Protein AF-A0A367F3P8-F1 (afdb_monomer)

InterPro domains:
  IPR001077 O-methyltransferase, C-terminal domain [PF00891] (244-444)
  IPR012967 Caffeic acid 3-O-methyltransferase-like, dimerisation domain [PF08100] (143-214)
  IPR016461 O-methyltransferase-like [PS51683] (141-463)
  IPR029063 S-adenosyl-L-methionine-dependent methyltransferase superfamily [G3DSA:3.40.50.150] (279-445)
  IPR029063 S-adenosyl-L-methionine-dependent methyltransferase superfamily [SSF53335] (226-461)
  IPR032710 NTF2-like domain superfamily [SSF54427] (1-128)
  IPR036388 Winged helix-like DNA-binding domain superfamily [G3DSA:1.10.10.10] (131-229)
  IPR036390 Winged helix DNA-binding domain superfamily [SSF46785] (138-220)
  IPR037401 SnoaL-like domain [PF12680] (8-115)

Secondary structure (DSSP, 8-state):
---HHHHHHHHHHHHHTT-HHHHHTTEEEEEEEEE-GGGGGGT--EEEEHHHHHHHHHHHHHHHEEEEEEEEEEEEEETTEEEEEEEEEEEETTT--EEEEEEEEEEEEETTEEEEEEEEE-HHHHHHHHH-PPPHHHHHHHHHHHHHHHHHHHHHHHTTHHHHHTTSEEEHHHHHHHHT--HHHHHHHHHHHHHTTSEEEEETTEEEE-HHHHTTSTT-TT--HHHHHHHHHHHHHHTTHHHHHHHSS-HHHHHHSS-HHHHHHH-HHHHHHHHHHHHHHHHHHHHHHHHHS--TT-SEEEEET-TTSHHHHHHHHH-TT-EEEEEE-HHHHHHHHHHHHHTT-TTTEEEEE--TTT---S--SEEEEES-GGGS-HHHHHHHHHHHHHHPPTT-EEEEEE-BPPSSS---HHHHHHHHHHHHTS---B-HHHHHHHHHHTTEEEEEEEE-GGG-EEEEEEE----

Organism: NCBI:txid509200

Nearest PDB structures (foldseek):
  6c5b-assembly1_B  TM=9.751E-01  e=1.112E-38  Lysobacter antibioticus
  3gwz-assembly1_A  TM=9.083E-01  e=4.950E-33  Streptomyces lavendulae
  7pga-assembly2_C  TM=8.930E-01  e=2.533E-29  Streptomyces peucetius
  7pga-assembly1_B  TM=8.756E-01  e=2.832E-29  Streptomyces peucetius
  7oy1-assembly1_A  TM=8.553E-01  e=1.533E-29  Streptomyces peucetius

Foldseek 3Di:
DDDLVRLVVQLLVCVQVVNLVSNCVQADQFAWEAEDCLCVVLVQHGIATGDVRVVVNVVSVVQQWVDWHWDWDDWDDDDQKIKTWTWIFTAGPVQRATDIWIWIWIFGDDPSHTRYIYIDIDVVVVCCRRVPDDDPVVVVVVVVCVLVLLVLLLVCLVLLVLQVQDQHKDALVVSCVSSVHDSVVSLVSQVSCCVVQQWPPPDVRIIHGDPNVNLSHPPDPLHQSLVSNVVNVLSQLVVQLVVCVVPVAASACVRPVDAPVVVCVVVVVNVVSVLVNVVSVCVQFLVQVLVFDDPQPWAEEEEAQCQLVNNVLSNCVVHVNHAYEDEEAPSRLVNNVVVCVVSVNVVRYHYYHDDLLVAGAAATQEYEYEPPLQLDDLVSSLSSLLRVVVRYDVNHKYKYKAQADDDDDDDAVQVVVQSSSSHRRSGGHHHPVSVQVSQVSSQKGFPDWIQGPRRIIITMIDGNPDD

pLDDT: mean 94.15, std 5.31, range [43.44, 98.69]

Radius of gyration: 27.89 Å; Cα contacts (8 Å, |Δi|>4): 886; chains: 1; bounding box: 60×50×76 Å

Solvent-accessible surface area (backbone atoms only — not comparable to full-atom values): 24007 Å² total; per-residue (Å²): 129,81,52,74,62,55,52,52,54,49,29,54,53,22,53,74,70,66,35,59,69,68,28,48,72,44,39,38,72,76,18,39,41,33,32,55,60,80,36,42,96,75,62,58,27,44,76,30,65,17,62,69,44,47,52,53,41,57,55,46,48,56,69,47,24,72,37,81,44,82,44,80,75,46,78,49,74,60,92,53,33,39,38,34,38,31,36,31,43,37,20,12,48,79,43,67,29,67,49,77,45,60,34,41,36,43,35,34,46,56,96,88,20,34,43,36,40,37,49,46,61,64,47,68,62,51,45,43,23,39,67,29,81,67,55,70,69,57,49,51,50,51,57,58,51,43,59,56,56,52,50,51,54,15,48,37,30,67,62,41,47,33,56,75,32,47,99,43,75,38,46,39,63,60,54,15,62,78,58,76,48,58,42,71,62,48,45,52,53,52,52,52,39,29,74,73,49,36,26,41,66,90,44,97,66,26,36,27,56,29,82,69,25,46,29,33,14,84,86,34,96,73,26,45,24,40,43,31,37,51,47,51,57,48,53,59,27,58,74,41,33,67,51,17,76,75,71,69,43,36,12,25,35,76,70,72,73,37,51,58,71,64,42,28,72,75,35,57,72,59,32,52,36,49,54,49,19,53,49,40,57,44,64,75,33,39,66,40,45,59,71,62,45,90,58,78,85,47,49,30,38,32,28,49,62,32,53,50,28,69,56,60,52,55,48,43,69,76,26,77,83,31,31,38,34,34,29,22,46,59,80,45,25,53,55,18,46,55,44,37,51,75,71,68,34,61,91,42,40,50,67,44,56,52,48,54,82,80,50,55,84,66,63,22,39,28,38,37,33,55,75,47,62,36,54,32,44,69,72,58,31,27,47,38,48,28,36,51,55,72,23,41,28,93,89,20,36,38,36,38,38,40,34,56,46,72,80,81,85,71,91,53,67,28,64,60,47,24,56,46,22,30,29,48,60,39,11,36,54,40,35,66,69,54,50,39,50,42,33,46,76,26,52,25,36,70,74,50,77,42,79,36,44,94,57,29,28,38,39,34,26,32,68,50,81,76,130

Mean predicted aligned error: 8.3 Å

Sequence (467 aa):
MPSNTEIIQASYAAFRRRDHRAALEAFAPGIEWTHPEGMSDHGLGGTKKGHAEILAFMARARTVFSELRPEPAEFVEQGDRVVVFGVHHMRGARSGASGMVPFVHSWRLAAGLATHFEDIHDTALVRRIVEGDKPPVARLLETHEGHIRARVVQLIAELGLGDLIGDGTRDVAGLAADTTTDPRALLRLMRTAAGFGLLTEPEPGRFALTELGAHLRSGHPLSVRSVMIMGGLFGRVFSDAEHSLRTGEPAFPKTLGLPLFAYLRRNPELGAVFTTSMAEFSRLETGGIVAAYDFGSARRIVDIGGGDGTLLSAVLDAVPEATGVVFDQPEVATAARERIAAAGLGGRCAVEGGDFFAAVPSGGDLYVLKWIIHDWPDEQAVAILRNCRDAMAPGGRLLLVERVIPEGDAPHPGKVTDFTMLVVLGGRERTEAEYSALLAAAGLRLERVVDGPAGSSLLEAVPDRRP

Structure (mmCIF, N/CA/C/O backbone):
data_AF-A0A367F3P8-F1
#
_entry.id   AF-A0A367F3P8-F1
#
loop_
_atom_site.group_PDB
_atom_site.id
_atom_site.type_symbol
_atom_site.label_atom_id
_atom_site.label_alt_id
_atom_site.label_comp_id
_atom_site.label_asym_id
_atom_site.label_entity_id
_atom_site.label_seq_id
_atom_site.pdbx_PDB_ins_code
_atom_site.Cartn_x
_atom_site.Cartn_y
_atom_site.Cartn_z
_atom_site.occupancy
_atom_site.B_iso_or_equiv
_atom_site.auth_seq_id
_atom_site.auth_comp_id
_atom_site.auth_asym_id
_atom_site.auth_atom_id
_atom_site.pdbx_PDB_model_num
ATOM 1 N N . MET A 1 1 ? -21.353 -18.412 -48.144 1.00 67.81 1 MET A N 1
ATOM 2 C CA . MET A 1 1 ? -20.015 -17.971 -47.697 1.00 67.81 1 MET A CA 1
ATOM 3 C C . MET A 1 1 ? -19.753 -18.667 -46.375 1.00 67.81 1 MET A C 1
ATOM 5 O O . MET A 1 1 ? -20.739 -18.860 -45.669 1.00 67.81 1 MET A O 1
ATOM 9 N N . PRO A 1 2 ? -18.518 -19.104 -46.087 1.00 81.12 2 PRO A N 1
ATOM 10 C CA . PRO A 1 2 ? -18.209 -19.698 -44.790 1.00 81.12 2 PRO A CA 1
ATOM 11 C C . PRO A 1 2 ? -18.546 -18.713 -43.663 1.00 81.12 2 PRO A C 1
ATOM 13 O O . PRO A 1 2 ? -18.466 -17.498 -43.872 1.00 81.12 2 PRO A O 1
ATOM 16 N N . SER A 1 3 ? -18.956 -19.223 -42.504 1.00 91.06 3 SER A N 1
ATOM 17 C CA . SER A 1 3 ? -19.160 -18.389 -41.315 1.00 91.06 3 SER A CA 1
ATOM 18 C C . SER A 1 3 ? -17.833 -17.800 -40.832 1.00 91.06 3 SER A C 1
ATOM 20 O O . SER A 1 3 ? -16.753 -18.295 -41.175 1.00 91.06 3 SER A O 1
ATOM 22 N N . ASN A 1 4 ? -17.890 -16.755 -40.004 1.00 93.56 4 ASN A N 1
ATOM 23 C CA . ASN A 1 4 ? -16.671 -16.191 -39.430 1.00 93.56 4 ASN A CA 1
ATOM 24 C C . ASN A 1 4 ? -15.937 -17.243 -38.582 1.00 93.56 4 ASN A C 1
ATOM 26 O O . ASN A 1 4 ? -14.715 -17.365 -38.669 1.00 93.56 4 ASN A O 1
ATOM 30 N N . THR A 1 5 ? -16.677 -18.064 -37.830 1.00 94.88 5 THR A N 1
ATOM 31 C CA . THR A 1 5 ? -16.115 -19.195 -37.079 1.00 94.88 5 THR A CA 1
ATOM 32 C C . THR A 1 5 ? -15.392 -20.192 -37.985 1.00 94.88 5 THR A C 1
ATOM 34 O O . THR A 1 5 ? -14.270 -20.580 -37.666 1.00 94.88 5 THR A O 1
ATOM 37 N N . GLU A 1 6 ? -15.973 -20.582 -39.125 1.00 94.19 6 GLU A N 1
ATOM 38 C CA . GLU A 1 6 ? -15.341 -21.518 -40.072 1.00 94.19 6 GLU A CA 1
ATOM 39 C C . GLU A 1 6 ? -14.031 -20.954 -40.648 1.00 94.19 6 GLU A C 1
ATOM 41 O O . GLU A 1 6 ? -13.036 -21.678 -40.747 1.00 94.19 6 GLU A O 1
ATOM 46 N N . ILE A 1 7 ? -13.998 -19.653 -40.968 1.00 93.50 7 ILE A N 1
ATOM 47 C CA . ILE A 1 7 ? -12.791 -18.954 -41.442 1.00 93.50 7 ILE A CA 1
ATOM 48 C C . ILE A 1 7 ? -11.685 -19.017 -40.381 1.00 93.50 7 ILE A C 1
ATOM 50 O O . ILE A 1 7 ? -10.546 -19.397 -40.676 1.00 93.50 7 ILE A O 1
ATOM 54 N N . ILE A 1 8 ? -12.011 -18.684 -39.129 1.00 95.31 8 ILE A N 1
ATOM 55 C CA . ILE A 1 8 ? -11.029 -18.690 -38.041 1.00 95.31 8 ILE A CA 1
ATOM 56 C C . ILE A 1 8 ? -10.579 -20.122 -37.713 1.00 95.31 8 ILE A C 1
ATOM 58 O O . ILE A 1 8 ? -9.377 -20.364 -37.595 1.00 95.31 8 ILE A O 1
ATOM 62 N N . GLN A 1 9 ? -11.482 -21.105 -37.656 1.00 94.31 9 GLN A N 1
ATOM 63 C CA . GLN A 1 9 ? -11.130 -22.519 -37.458 1.00 94.31 9 GLN A CA 1
ATOM 64 C C . GLN A 1 9 ? -10.161 -23.034 -38.532 1.00 94.31 9 GLN A C 1
ATOM 66 O O . GLN A 1 9 ? -9.179 -23.715 -38.208 1.00 94.31 9 GLN A O 1
ATOM 71 N N . ALA A 1 10 ? -10.381 -22.669 -39.800 1.00 92.00 10 ALA A N 1
ATOM 72 C CA . ALA A 1 10 ? -9.471 -22.999 -40.892 1.00 92.00 10 ALA A CA 1
ATOM 73 C C . ALA A 1 10 ? -8.081 -22.365 -40.698 1.00 92.00 10 ALA A C 1
ATOM 75 O O . ALA A 1 10 ? -7.068 -23.040 -40.914 1.00 92.00 10 ALA A O 1
ATOM 76 N N . SER A 1 11 ? -8.019 -21.118 -40.215 1.00 91.56 11 SER A N 1
ATOM 77 C CA . SER A 1 11 ? -6.759 -20.437 -39.882 1.00 91.56 11 SER A CA 1
ATOM 78 C C . SER A 1 11 ? -5.987 -21.162 -38.767 1.00 91.56 11 SER A C 1
ATOM 80 O O . SER A 1 11 ? -4.807 -21.476 -38.939 1.00 91.56 11 SER A O 1
ATOM 82 N N . TYR A 1 12 ? -6.647 -21.563 -37.669 1.00 91.44 12 TYR A N 1
ATOM 83 C CA . TYR A 1 12 ? -6.013 -22.384 -36.620 1.00 91.44 12 TYR A CA 1
ATOM 84 C C . TYR A 1 12 ? -5.502 -23.728 -37.155 1.00 91.44 12 TYR A C 1
ATOM 86 O O . TYR A 1 12 ? -4.416 -24.181 -36.776 1.00 91.44 12 TYR A O 1
ATOM 94 N N . ALA A 1 13 ? -6.252 -24.373 -38.051 1.00 90.44 13 ALA A N 1
ATOM 95 C CA . ALA A 1 13 ? -5.823 -25.617 -38.681 1.00 90.44 13 ALA A CA 1
ATOM 96 C C . ALA A 1 13 ? -4.583 -25.410 -39.573 1.00 90.44 13 ALA A C 1
ATOM 98 O O . ALA A 1 13 ? -3.678 -26.249 -39.564 1.00 90.44 13 ALA A O 1
ATOM 99 N N . ALA A 1 14 ? -4.505 -24.292 -40.302 1.00 89.38 14 ALA A N 1
ATOM 100 C CA . ALA A 1 14 ? -3.337 -23.918 -41.098 1.00 89.38 14 ALA A CA 1
ATOM 101 C C . ALA A 1 14 ? -2.105 -23.642 -40.217 1.00 89.38 14 ALA A C 1
ATOM 103 O O . ALA A 1 14 ? -1.036 -24.207 -40.465 1.00 89.38 14 ALA A O 1
ATOM 104 N N . PHE A 1 15 ? -2.263 -22.889 -39.121 1.00 85.88 15 PHE A N 1
ATOM 105 C CA . PHE A 1 15 ? -1.192 -22.676 -38.142 1.00 85.88 15 PHE A CA 1
ATOM 106 C C . PHE A 1 15 ? -0.680 -23.986 -37.540 1.00 85.88 15 PHE A C 1
ATOM 108 O O . PHE A 1 15 ? 0.533 -24.181 -37.439 1.00 85.88 15 PHE A O 1
ATOM 115 N N . ARG A 1 16 ? -1.578 -24.923 -37.208 1.00 84.62 16 ARG A N 1
ATOM 116 C CA . ARG A 1 16 ? -1.206 -26.248 -36.684 1.00 84.62 16 ARG A CA 1
ATOM 117 C C . ARG A 1 16 ? -0.341 -27.041 -37.667 1.00 84.62 16 ARG A C 1
ATOM 119 O O . ARG A 1 16 ? 0.581 -27.732 -37.244 1.00 84.62 16 ARG A O 1
ATOM 126 N N . ARG A 1 17 ? -0.602 -26.915 -38.972 1.00 86.25 17 ARG A N 1
ATOM 127 C CA . ARG A 1 17 ? 0.204 -27.528 -40.044 1.00 86.25 17 ARG A CA 1
ATOM 128 C C . ARG A 1 17 ? 1.476 -26.742 -40.387 1.00 86.25 17 ARG A C 1
ATOM 130 O O . ARG A 1 17 ? 2.219 -27.171 -41.263 1.00 86.25 17 ARG A O 1
ATOM 137 N N . ARG A 1 18 ? 1.738 -25.614 -39.710 1.00 80.75 18 ARG A N 1
ATOM 138 C CA . ARG A 1 18 ? 2.807 -24.645 -40.030 1.00 80.75 18 ARG A CA 1
ATOM 139 C C . ARG A 1 18 ? 2.704 -24.070 -41.448 1.00 80.75 18 ARG A C 1
ATOM 141 O O . ARG A 1 18 ? 3.693 -23.599 -42.007 1.00 80.75 18 ARG A O 1
ATOM 148 N N . ASP A 1 19 ? 1.500 -24.070 -42.011 1.00 86.56 19 ASP A N 1
ATOM 149 C CA . ASP A 1 19 ? 1.206 -23.487 -43.315 1.00 86.56 19 ASP A CA 1
ATOM 150 C C . ASP A 1 19 ? 0.806 -22.018 -43.140 1.00 86.56 19 ASP A C 1
ATOM 152 O O . ASP A 1 19 ? -0.367 -21.643 -43.155 1.00 86.56 19 ASP A O 1
ATOM 156 N N . HIS A 1 20 ? 1.811 -21.174 -42.898 1.00 82.62 20 HIS A N 1
ATOM 157 C CA . HIS A 1 20 ? 1.591 -19.746 -42.676 1.00 82.62 20 HIS A CA 1
ATOM 158 C C . HIS A 1 20 ? 0.998 -19.052 -43.907 1.00 82.62 20 HIS A C 1
ATOM 160 O O . HIS A 1 20 ? 0.292 -18.065 -43.751 1.00 82.62 20 HIS A O 1
ATOM 166 N N . ARG A 1 21 ? 1.243 -19.567 -45.119 1.00 82.25 21 ARG A N 1
ATOM 167 C CA . ARG A 1 21 ? 0.682 -18.996 -46.347 1.00 82.25 21 ARG A CA 1
ATOM 168 C C . ARG A 1 21 ? -0.832 -19.186 -46.383 1.00 82.25 21 ARG A C 1
ATOM 170 O O . ARG A 1 21 ? -1.537 -18.199 -46.551 1.00 82.25 21 ARG A O 1
ATOM 177 N N . ALA A 1 22 ? -1.314 -20.405 -46.140 1.00 85.50 22 ALA A N 1
ATOM 178 C CA . ALA A 1 22 ? -2.749 -20.678 -46.072 1.00 85.50 22 ALA A CA 1
ATOM 179 C C . ALA A 1 22 ? -3.436 -19.936 -44.912 1.00 85.50 22 ALA A C 1
ATOM 181 O O . ALA A 1 22 ? -4.579 -19.513 -45.038 1.00 85.50 22 ALA A O 1
ATOM 182 N N . ALA A 1 23 ? -2.745 -19.735 -43.783 1.00 84.88 23 ALA A N 1
ATOM 183 C CA . ALA A 1 23 ? -3.296 -18.957 -42.672 1.00 84.88 23 ALA A CA 1
ATOM 184 C C . ALA A 1 23 ? -3.495 -17.472 -43.036 1.00 84.88 23 ALA A C 1
ATOM 186 O O . ALA A 1 23 ? -4.519 -16.893 -42.680 1.00 84.88 23 ALA A O 1
ATOM 187 N N . LEU A 1 24 ? -2.541 -16.872 -43.761 1.00 88.75 24 LEU A N 1
ATOM 188 C CA . LEU A 1 24 ? -2.586 -15.463 -44.174 1.00 88.75 24 LEU A CA 1
ATOM 189 C C . LEU A 1 24 ? -3.655 -15.171 -45.241 1.00 88.75 24 LEU A C 1
ATOM 191 O O . LEU A 1 24 ? -4.084 -14.026 -45.350 1.00 88.75 24 LEU A O 1
ATOM 195 N N . GLU A 1 25 ? -4.119 -16.171 -45.999 1.00 89.88 25 GLU A N 1
ATOM 196 C CA . GLU A 1 25 ? -5.220 -16.008 -46.969 1.00 89.88 25 GLU A CA 1
ATOM 197 C C . GLU A 1 25 ? -6.535 -15.584 -46.299 1.00 89.88 25 GLU A C 1
ATOM 199 O O . GLU A 1 25 ? -7.351 -14.903 -46.915 1.00 89.88 25 GLU A O 1
ATOM 204 N N . ALA A 1 26 ? -6.718 -15.929 -45.022 1.00 90.62 26 ALA A N 1
ATOM 205 C CA . ALA A 1 26 ? -7.866 -15.503 -44.231 1.00 90.62 26 ALA A CA 1
ATOM 206 C C . ALA A 1 26 ? -7.745 -14.056 -43.715 1.00 90.62 26 ALA A C 1
ATOM 208 O O . ALA A 1 26 ? -8.676 -13.567 -43.075 1.00 90.62 26 ALA A O 1
ATOM 209 N N . PHE A 1 27 ? -6.612 -13.372 -43.916 1.00 94.81 27 PHE A N 1
ATOM 210 C CA . PHE A 1 27 ? -6.324 -12.074 -43.299 1.00 94.81 27 PHE A CA 1
ATOM 211 C C . PHE A 1 27 ? -6.322 -10.949 -44.328 1.00 94.81 27 PHE A C 1
ATOM 213 O O . PHE A 1 27 ? -5.705 -11.044 -45.389 1.00 94.81 27 PHE A O 1
ATOM 220 N N . ALA A 1 28 ? -6.932 -9.823 -43.971 1.00 96.56 28 ALA A N 1
ATOM 221 C CA . ALA A 1 28 ? -6.851 -8.608 -44.763 1.00 96.56 28 ALA A CA 1
ATOM 222 C C . ALA A 1 28 ? -5.383 -8.141 -44.885 1.00 96.56 28 ALA A C 1
ATOM 224 O O . ALA A 1 28 ? -4.614 -8.300 -43.933 1.00 96.56 28 ALA A O 1
ATOM 225 N N . PRO A 1 29 ? -4.970 -7.519 -46.007 1.00 94.50 29 PRO A N 1
ATOM 226 C CA . PRO A 1 29 ? -3.591 -7.050 -46.183 1.00 94.50 29 PRO A CA 1
ATOM 227 C C . PRO A 1 29 ? -3.114 -6.088 -45.084 1.00 94.50 29 PRO A C 1
ATOM 229 O O . PRO A 1 29 ? -1.942 -6.103 -44.717 1.00 94.50 29 PRO A O 1
ATOM 232 N N . GLY A 1 30 ? -4.032 -5.273 -44.555 1.00 94.75 30 GLY A N 1
ATOM 233 C CA . GLY A 1 30 ? -3.792 -4.310 -43.478 1.00 94.75 30 GLY A CA 1
ATOM 234 C C . GLY A 1 30 ? -4.210 -4.795 -42.091 1.00 94.75 30 GLY A C 1
ATOM 235 O O . GLY A 1 30 ? -4.538 -3.957 -41.262 1.00 94.75 30 GLY A O 1
ATOM 236 N N . ILE A 1 31 ? -4.264 -6.112 -41.853 1.00 97.56 31 ILE A N 1
ATOM 237 C CA . ILE A 1 31 ? -4.629 -6.670 -40.544 1.00 97.56 31 ILE A CA 1
ATOM 238 C C . ILE A 1 31 ? -3.781 -6.062 -39.416 1.00 97.56 31 ILE A C 1
ATOM 240 O O . ILE A 1 31 ? -2.557 -5.962 -39.534 1.00 97.56 31 ILE A O 1
ATOM 244 N N . GLU A 1 32 ? -4.423 -5.697 -38.311 1.00 98.06 32 GLU A N 1
ATOM 245 C CA . GLU A 1 32 ? -3.737 -5.367 -37.062 1.00 98.06 32 GLU A CA 1
ATOM 246 C C . GLU A 1 32 ? -3.660 -6.613 -36.176 1.00 98.06 32 GLU A C 1
ATOM 248 O O . GLU A 1 32 ? -4.667 -7.273 -35.925 1.00 98.06 32 GLU A O 1
ATOM 253 N N . TRP A 1 33 ? -2.455 -6.963 -35.734 1.00 96.62 33 TRP A N 1
ATOM 254 C CA . TRP A 1 33 ? -2.182 -8.169 -34.960 1.00 96.62 33 TRP A CA 1
ATOM 255 C C . TRP A 1 33 ? -1.505 -7.800 -33.643 1.00 96.62 33 TRP A C 1
ATOM 257 O O . TRP A 1 33 ? -0.309 -7.503 -33.601 1.00 96.62 33 TRP A O 1
ATOM 267 N N . THR A 1 34 ? -2.261 -7.830 -32.556 1.00 97.50 34 THR A N 1
ATOM 268 C CA . THR A 1 34 ? -1.854 -7.324 -31.245 1.00 97.50 34 THR A CA 1
ATOM 269 C C . THR A 1 34 ? -1.555 -8.464 -30.280 1.00 97.50 34 THR A C 1
ATOM 271 O O . THR A 1 34 ? -2.284 -9.450 -30.217 1.00 97.50 34 THR A O 1
ATOM 274 N N . HIS A 1 35 ? -0.463 -8.318 -29.531 1.00 96.19 35 HIS A N 1
ATOM 275 C CA . HIS A 1 35 ? -0.130 -9.166 -28.385 1.00 96.19 35 HIS A CA 1
ATOM 276 C C . HIS A 1 35 ? 0.139 -8.296 -27.156 1.00 96.19 35 HIS A C 1
ATOM 278 O O . HIS A 1 35 ? 0.489 -7.121 -27.321 1.00 96.19 35 HIS A O 1
ATOM 284 N N . PRO A 1 36 ? 0.081 -8.868 -25.942 1.00 92.88 36 PRO A N 1
ATOM 285 C CA . PRO A 1 36 ? 0.336 -8.117 -24.723 1.00 92.88 36 PRO A CA 1
ATOM 286 C C . PRO A 1 36 ? 1.767 -7.552 -24.683 1.00 92.88 36 PRO A C 1
ATOM 288 O O . PRO A 1 36 ? 2.734 -8.235 -25.027 1.00 92.88 36 PRO A O 1
ATOM 291 N N . GLU A 1 37 ? 1.922 -6.317 -24.199 1.00 90.94 37 GLU A N 1
ATOM 292 C CA . GLU A 1 37 ? 3.220 -5.621 -24.087 1.00 90.94 37 GLU A CA 1
ATOM 293 C C . GLU A 1 37 ? 4.210 -6.300 -23.120 1.00 90.94 37 GLU A C 1
ATOM 295 O O . GLU A 1 37 ? 5.419 -6.093 -23.209 1.00 90.94 37 GLU A O 1
ATOM 300 N N . GLY A 1 38 ? 3.739 -7.174 -22.222 1.00 85.81 38 GLY A N 1
ATOM 301 C CA . GLY A 1 38 ? 4.571 -7.825 -21.197 1.00 85.81 38 GLY A CA 1
ATOM 302 C C . GLY A 1 38 ? 5.734 -8.678 -21.735 1.00 85.81 38 GLY A C 1
ATOM 303 O O . GLY A 1 38 ? 6.642 -9.034 -20.977 1.00 85.81 38 GLY A O 1
ATOM 304 N N . MET A 1 39 ? 5.742 -8.973 -23.041 1.00 90.38 39 MET A N 1
ATOM 305 C CA . MET A 1 39 ? 6.800 -9.712 -23.741 1.00 90.38 39 MET A CA 1
ATOM 306 C C . MET A 1 39 ? 7.601 -8.854 -24.745 1.00 90.38 39 MET A C 1
ATOM 308 O O . MET A 1 39 ? 8.291 -9.402 -25.614 1.00 90.38 39 MET A O 1
ATOM 312 N N . SER A 1 40 ? 7.541 -7.521 -24.655 1.00 88.25 40 SER A N 1
ATOM 313 C CA . SER A 1 40 ? 8.241 -6.604 -25.573 1.00 88.25 40 SER A CA 1
ATOM 314 C C . SER A 1 40 ? 9.770 -6.719 -25.513 1.00 88.25 40 SER A C 1
ATOM 316 O O . SER A 1 40 ? 10.405 -6.721 -26.567 1.00 88.25 40 SER A O 1
ATOM 318 N N . ASP A 1 41 ? 10.367 -7.008 -24.350 1.00 84.75 41 ASP A N 1
ATOM 319 C CA . ASP A 1 41 ? 11.816 -7.284 -24.219 1.00 84.75 41 ASP A CA 1
ATOM 320 C C . ASP A 1 41 ? 12.270 -8.521 -25.015 1.00 84.75 41 ASP A C 1
ATOM 322 O O . ASP A 1 41 ? 13.427 -8.658 -25.424 1.00 84.75 41 ASP A O 1
ATOM 326 N N . HIS A 1 42 ? 11.342 -9.447 -25.266 1.00 86.50 42 HIS A N 1
ATOM 327 C CA . HIS A 1 42 ? 11.573 -10.620 -26.101 1.00 86.50 42 HIS A CA 1
ATOM 328 C C . HIS A 1 42 ? 11.208 -10.378 -27.571 1.00 86.50 42 HIS A C 1
ATOM 330 O O . HIS A 1 42 ? 11.413 -11.269 -28.398 1.00 86.50 42 HIS A O 1
ATOM 336 N N . GLY A 1 43 ? 10.741 -9.179 -27.926 1.00 90.62 43 GLY A N 1
ATOM 337 C CA . GLY A 1 43 ? 10.267 -8.816 -29.261 1.00 90.62 43 GLY A CA 1
ATOM 338 C C . GLY A 1 43 ? 8.922 -9.448 -29.614 1.00 90.62 43 GLY A C 1
ATOM 339 O O . GLY A 1 43 ? 8.676 -9.721 -30.788 1.00 90.62 43 GLY A O 1
ATOM 340 N N . LEU A 1 44 ? 8.089 -9.759 -28.612 1.00 92.94 44 LEU A N 1
ATOM 341 C CA . LEU A 1 44 ? 6.803 -10.431 -28.816 1.00 92.94 44 LEU A CA 1
ATOM 342 C C . LEU A 1 44 ? 5.579 -9.568 -28.469 1.00 92.94 44 LEU A C 1
ATOM 344 O O . LEU A 1 44 ? 4.480 -9.911 -28.899 1.00 92.94 44 LEU A O 1
ATOM 348 N N . GLY A 1 45 ? 5.746 -8.441 -27.776 1.00 93.00 45 GLY A N 1
ATOM 349 C CA . GLY A 1 45 ? 4.647 -7.524 -27.458 1.00 93.00 45 GLY A CA 1
ATOM 350 C C . GLY A 1 45 ? 4.286 -6.550 -28.583 1.00 93.00 45 GLY A C 1
ATOM 351 O O . GLY A 1 45 ? 4.892 -6.569 -29.663 1.00 93.00 45 GLY A O 1
ATOM 352 N N . GLY A 1 46 ? 3.230 -5.770 -28.362 1.00 94.38 46 GLY A N 1
ATOM 353 C CA . GLY A 1 46 ? 2.760 -4.708 -29.253 1.00 94.38 46 GLY A CA 1
ATOM 354 C C . GLY A 1 46 ? 1.993 -5.168 -30.496 1.00 94.38 46 GLY A C 1
ATOM 355 O O . GLY A 1 46 ? 1.762 -6.365 -30.730 1.00 94.38 46 GLY A O 1
ATOM 356 N N . THR A 1 47 ? 1.603 -4.185 -31.309 1.00 96.81 47 THR A N 1
ATOM 357 C CA . THR A 1 47 ? 0.793 -4.359 -32.526 1.00 96.81 47 THR A CA 1
ATOM 358 C C . THR A 1 47 ? 1.661 -4.448 -33.775 1.00 96.81 47 THR A C 1
ATOM 360 O O . THR A 1 47 ? 2.507 -3.593 -34.018 1.00 96.81 47 THR A O 1
ATOM 363 N N . LYS A 1 48 ? 1.413 -5.480 -34.583 1.00 96.75 48 LYS A N 1
ATOM 364 C CA . LYS A 1 48 ? 2.042 -5.733 -35.882 1.00 96.75 48 LYS A CA 1
ATOM 365 C C . LYS A 1 48 ? 1.030 -5.385 -36.973 1.00 96.75 48 LYS A C 1
ATOM 367 O O . LYS A 1 48 ? -0.139 -5.752 -36.847 1.00 96.75 48 LYS A O 1
ATOM 372 N N . LYS A 1 49 ? 1.454 -4.699 -38.033 1.00 96.88 49 LYS A N 1
ATOM 373 C CA . LYS A 1 49 ? 0.586 -4.232 -39.121 1.00 96.88 49 LYS A CA 1
ATOM 374 C C . LYS A 1 49 ? 0.892 -4.950 -40.431 1.00 96.88 49 LYS A C 1
ATOM 376 O O . LYS A 1 49 ? 1.975 -4.843 -41.003 1.00 96.88 49 LYS A O 1
ATOM 381 N N . GLY A 1 50 ? -0.110 -5.668 -40.925 1.00 96.38 50 GLY A N 1
ATOM 382 C CA . GLY A 1 50 ? -0.049 -6.422 -42.168 1.00 96.38 50 GLY A CA 1
ATOM 383 C C . GLY A 1 50 ? 0.812 -7.685 -42.100 1.00 96.38 50 GLY A C 1
ATOM 384 O O . GLY A 1 50 ? 1.428 -8.036 -41.092 1.00 96.38 50 GLY A O 1
ATOM 385 N N . HIS A 1 51 ? 0.838 -8.416 -43.213 1.00 95.00 51 HIS A N 1
ATOM 386 C CA . HIS A 1 51 ? 1.394 -9.775 -43.257 1.00 95.00 51 HIS A CA 1
ATOM 387 C C . HIS A 1 51 ? 2.909 -9.833 -43.024 1.00 95.00 51 HIS A C 1
ATOM 389 O O . HIS A 1 51 ? 3.397 -10.791 -42.426 1.00 95.00 51 HIS A O 1
ATOM 395 N N . ALA A 1 52 ? 3.661 -8.823 -43.472 1.00 94.25 52 ALA A N 1
ATOM 396 C CA . ALA A 1 52 ? 5.120 -8.802 -43.348 1.00 94.25 52 ALA A CA 1
ATOM 397 C C . ALA A 1 52 ? 5.574 -8.764 -41.879 1.00 94.25 52 ALA A C 1
ATOM 399 O O . ALA A 1 52 ? 6.428 -9.555 -41.472 1.00 94.25 52 ALA A O 1
ATOM 400 N N . GLU A 1 53 ? 4.963 -7.898 -41.069 1.00 95.69 53 GLU A N 1
ATOM 401 C CA . GLU A 1 53 ? 5.281 -7.787 -39.644 1.00 95.69 53 GLU A CA 1
ATOM 402 C C . GLU A 1 53 ? 4.806 -9.014 -38.856 1.00 95.69 53 GLU A C 1
ATOM 404 O O . GLU A 1 53 ? 5.516 -9.483 -37.966 1.00 95.69 53 GLU A O 1
ATOM 409 N N . ILE A 1 54 ? 3.664 -9.607 -39.229 1.00 93.44 54 ILE A N 1
ATOM 410 C CA . ILE A 1 54 ? 3.199 -10.879 -38.651 1.00 93.44 54 ILE A CA 1
ATOM 411 C C . ILE A 1 54 ? 4.215 -11.995 -38.915 1.00 93.44 54 ILE A C 1
ATOM 413 O O . ILE A 1 54 ? 4.570 -12.743 -38.004 1.00 93.44 54 ILE A O 1
ATOM 417 N N . LEU A 1 55 ? 4.727 -12.115 -40.142 1.00 92.50 55 LEU A N 1
ATOM 418 C CA . LEU A 1 55 ? 5.732 -13.127 -40.477 1.00 92.50 55 LEU A CA 1
ATOM 419 C C . LEU A 1 55 ? 7.046 -12.908 -39.715 1.00 92.50 55 LEU A C 1
ATOM 421 O O . LEU A 1 55 ? 7.624 -13.881 -39.221 1.00 92.50 55 LEU A O 1
ATOM 425 N N . ALA A 1 56 ? 7.492 -11.656 -39.567 1.00 92.69 56 ALA A N 1
ATOM 426 C CA . ALA A 1 56 ? 8.663 -11.311 -38.759 1.00 92.69 56 ALA A CA 1
ATOM 427 C C . ALA A 1 56 ? 8.460 -11.680 -37.279 1.00 92.69 56 ALA A C 1
ATOM 429 O O . ALA A 1 56 ? 9.329 -12.311 -36.670 1.00 92.69 56 ALA A O 1
ATOM 430 N N . PHE A 1 57 ? 7.283 -11.382 -36.725 1.00 93.44 57 PHE A N 1
ATOM 431 C CA . PHE A 1 57 ? 6.896 -11.801 -35.381 1.00 93.44 57 PHE A CA 1
ATOM 432 C C . PHE A 1 57 ? 6.918 -13.331 -35.229 1.00 93.44 57 PHE A C 1
ATOM 434 O O . PHE A 1 57 ? 7.523 -13.851 -34.294 1.00 93.44 57 PHE A O 1
ATOM 441 N N . MET A 1 58 ? 6.341 -14.079 -36.174 1.00 90.38 58 MET A N 1
ATOM 442 C CA . MET A 1 58 ? 6.324 -15.549 -36.140 1.00 90.38 58 MET A CA 1
ATOM 443 C C . MET A 1 58 ? 7.731 -16.153 -36.252 1.00 90.38 58 MET A C 1
ATOM 445 O O . MET A 1 58 ? 8.000 -17.230 -35.712 1.00 90.38 58 MET A O 1
ATOM 449 N N . ALA A 1 59 ? 8.645 -15.496 -36.971 1.00 91.44 59 ALA A N 1
ATOM 450 C CA . ALA A 1 59 ? 10.053 -15.877 -37.000 1.00 91.44 59 ALA A CA 1
ATOM 451 C C . ALA A 1 59 ? 10.723 -15.615 -35.641 1.00 91.44 59 ALA A C 1
ATOM 453 O O . ALA A 1 59 ? 11.417 -16.492 -35.125 1.00 91.44 59 ALA A O 1
ATOM 454 N N . ARG A 1 60 ? 10.453 -14.463 -35.011 1.00 93.25 60 ARG A N 1
ATOM 455 C CA . ARG A 1 60 ? 10.961 -14.132 -33.674 1.00 93.25 60 ARG A CA 1
ATOM 456 C C . ARG A 1 60 ? 10.454 -15.097 -32.605 1.00 93.25 60 ARG A C 1
ATOM 458 O O . ARG A 1 60 ? 11.265 -15.604 -31.831 1.00 93.25 60 ARG A O 1
ATOM 465 N N . ALA A 1 61 ? 9.161 -15.417 -32.601 1.00 91.50 61 ALA A N 1
ATOM 466 C CA . ALA A 1 61 ? 8.552 -16.355 -31.658 1.00 91.50 61 ALA A CA 1
ATOM 467 C C . ALA A 1 61 ? 9.254 -17.721 -31.670 1.00 91.50 61 ALA A C 1
ATOM 469 O O . ALA A 1 61 ? 9.536 -18.278 -30.613 1.00 91.50 61 ALA A O 1
ATOM 470 N N . ARG A 1 62 ? 9.660 -18.215 -32.848 1.00 90.56 62 ARG A N 1
ATOM 471 C CA . ARG A 1 62 ? 10.420 -19.472 -32.992 1.00 90.56 62 ARG A CA 1
ATOM 472 C C . ARG A 1 62 ? 11.834 -19.439 -32.407 1.00 90.56 62 ARG A C 1
ATOM 474 O O . ARG A 1 62 ? 12.408 -20.492 -32.162 1.00 90.56 62 ARG A O 1
ATOM 481 N N . THR A 1 63 ? 12.410 -18.257 -32.187 1.00 93.12 63 THR A N 1
ATOM 482 C CA . THR A 1 63 ? 13.695 -18.127 -31.472 1.00 93.12 63 THR A CA 1
ATOM 483 C C . THR A 1 63 ? 13.519 -18.119 -29.954 1.00 93.12 63 THR A C 1
ATOM 485 O O . THR A 1 63 ? 14.451 -18.437 -29.221 1.00 93.12 63 THR A O 1
ATOM 488 N N . VAL A 1 64 ? 12.321 -17.762 -29.482 1.00 92.75 64 VAL A N 1
ATOM 489 C CA . VAL A 1 64 ? 11.983 -17.658 -28.057 1.00 92.75 64 VAL A CA 1
ATOM 490 C C . VAL A 1 64 ? 11.416 -18.980 -27.534 1.00 92.75 64 VAL A C 1
ATOM 492 O O . VAL A 1 64 ? 11.757 -19.402 -26.427 1.00 92.75 64 VAL A O 1
ATOM 495 N N . PHE A 1 65 ? 10.616 -19.672 -28.347 1.00 94.50 65 PHE A N 1
ATOM 496 C CA . PHE A 1 65 ? 9.972 -20.935 -28.008 1.00 94.50 65 PHE A CA 1
ATOM 497 C C . PHE A 1 65 ? 10.469 -22.078 -28.895 1.00 94.50 65 PHE A C 1
ATOM 499 O O . PHE A 1 65 ? 10.475 -21.970 -30.120 1.00 94.50 65 PHE A O 1
ATOM 506 N N . SER A 1 66 ? 10.835 -23.198 -28.268 1.00 93.25 66 SER A N 1
ATOM 507 C CA . SER A 1 66 ? 11.081 -24.465 -28.970 1.00 93.25 66 SER A CA 1
ATOM 508 C C . SER A 1 66 ? 9.776 -25.189 -29.314 1.00 93.25 66 SER A C 1
ATOM 510 O O . SER A 1 66 ? 9.716 -25.912 -30.308 1.00 93.25 66 SER A O 1
ATOM 512 N N . GLU A 1 67 ? 8.714 -24.932 -28.547 1.00 92.06 67 GLU A N 1
ATOM 513 C CA . GLU A 1 67 ? 7.345 -25.346 -28.842 1.00 92.06 67 GLU A CA 1
ATOM 514 C C . GLU A 1 67 ? 6.387 -24.189 -28.551 1.00 92.06 67 GLU A C 1
ATOM 516 O O . GLU A 1 67 ? 6.452 -23.578 -27.487 1.00 92.06 67 GLU A O 1
ATOM 521 N N . LEU A 1 68 ? 5.508 -23.881 -29.502 1.00 92.00 68 LEU A N 1
ATOM 522 C CA . LEU A 1 68 ? 4.402 -22.943 -29.335 1.00 92.00 68 LEU A CA 1
ATOM 523 C C . LEU A 1 68 ? 3.220 -23.475 -30.140 1.00 92.00 68 LEU A C 1
ATOM 525 O O . LEU A 1 68 ? 3.220 -23.414 -31.372 1.00 92.00 68 LEU A O 1
ATOM 529 N N . ARG A 1 69 ? 2.231 -24.035 -29.446 1.00 91.06 69 ARG A N 1
ATOM 530 C CA . ARG A 1 69 ? 1.060 -24.657 -30.063 1.00 91.06 69 ARG A CA 1
ATOM 531 C C . ARG A 1 69 ? -0.220 -24.134 -29.408 1.00 91.06 69 ARG A C 1
ATOM 533 O O . ARG A 1 69 ? -0.522 -24.536 -28.288 1.00 91.06 69 ARG A O 1
ATOM 540 N N . PRO A 1 70 ? -0.992 -23.266 -30.084 1.00 92.50 70 PRO A N 1
ATOM 541 C CA . PRO A 1 70 ? -2.327 -22.913 -29.622 1.00 92.50 70 PRO A CA 1
ATOM 542 C C . PRO A 1 70 ? -3.286 -24.097 -29.801 1.00 92.50 70 PRO A C 1
ATOM 544 O O . PRO A 1 70 ? -3.349 -24.715 -30.869 1.00 92.50 70 PRO A O 1
ATOM 547 N N . GLU A 1 71 ? -4.052 -24.395 -28.761 1.00 95.00 71 GLU A N 1
ATOM 548 C CA . GLU A 1 71 ? -5.124 -25.383 -28.758 1.00 95.00 71 GLU A CA 1
ATOM 549 C C . GLU A 1 71 ? -6.450 -24.686 -28.429 1.00 95.00 71 GLU A C 1
ATOM 551 O O . GLU A 1 71 ? -6.712 -24.398 -27.261 1.00 95.00 71 GLU A O 1
ATOM 556 N N . PRO A 1 72 ? -7.261 -24.346 -29.448 1.00 95.88 72 PRO A N 1
ATOM 557 C CA . PRO A 1 72 ? -8.561 -23.732 -29.219 1.00 95.88 72 PRO A CA 1
ATOM 558 C C . PRO A 1 72 ? -9.538 -24.762 -28.640 1.00 95.88 72 PRO A C 1
ATOM 560 O O . PRO A 1 72 ? -9.578 -25.903 -29.104 1.00 95.88 72 PRO A O 1
ATOM 563 N N . ALA A 1 73 ? 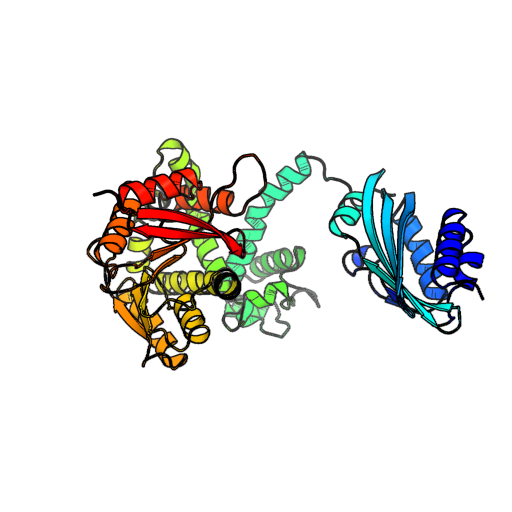-10.323 -24.343 -27.651 1.00 95.50 73 ALA A N 1
ATOM 564 C CA . ALA A 1 73 ? -11.315 -25.160 -26.956 1.00 95.50 73 ALA A CA 1
ATOM 565 C C . ALA A 1 73 ? -12.750 -24.721 -27.280 1.00 95.50 73 ALA A C 1
ATOM 567 O O . ALA A 1 73 ? -13.611 -25.565 -27.515 1.00 95.50 73 ALA A O 1
ATOM 568 N N . GLU A 1 74 ? -12.996 -23.412 -27.348 1.00 97.50 74 GLU A N 1
ATOM 569 C CA . GLU A 1 74 ? -14.326 -22.841 -27.572 1.00 97.50 74 GLU A CA 1
ATOM 570 C C . GLU A 1 74 ? -14.249 -21.651 -28.534 1.00 97.50 74 GLU A C 1
ATOM 572 O O . GLU A 1 74 ? -13.306 -20.862 -28.477 1.00 97.50 74 GLU A O 1
ATOM 577 N N . PHE A 1 75 ? -15.249 -21.527 -29.411 1.00 97.94 75 PHE A N 1
ATOM 578 C CA . PHE A 1 75 ? -15.420 -20.410 -30.339 1.00 97.94 75 PHE A CA 1
ATOM 579 C C . PHE A 1 75 ? -16.786 -19.770 -30.095 1.00 97.94 75 PHE A C 1
ATOM 581 O O . PHE A 1 75 ? -17.804 -20.458 -30.144 1.00 97.94 75 PHE A O 1
ATOM 588 N N . VAL A 1 76 ? -16.804 -18.458 -29.884 1.00 97.62 76 VAL A N 1
ATOM 589 C CA . VAL A 1 76 ? -18.022 -17.668 -29.691 1.00 97.62 76 VAL A CA 1
ATOM 590 C C . VAL A 1 76 ? -18.085 -16.606 -30.781 1.00 97.62 76 VAL A C 1
ATOM 592 O O . VAL A 1 76 ? -17.223 -15.730 -30.852 1.00 97.62 76 VAL A O 1
ATOM 595 N N . GLU A 1 77 ? -19.098 -16.683 -31.639 1.00 96.75 77 GLU A N 1
ATOM 596 C CA . GLU A 1 77 ? -19.325 -15.726 -32.724 1.00 96.75 77 GLU A CA 1
ATOM 597 C C . GLU A 1 77 ? -20.471 -14.775 -32.381 1.00 96.75 77 GLU A C 1
ATOM 599 O O . GLU A 1 77 ? -21.565 -15.205 -32.015 1.00 96.75 77 GLU A O 1
ATOM 604 N N . GLN A 1 78 ? -20.227 -13.473 -32.539 1.00 95.50 78 GLN A N 1
ATOM 605 C CA . GLN A 1 78 ? -21.246 -12.436 -32.416 1.00 95.50 78 GLN A CA 1
ATOM 606 C C . GLN A 1 78 ? -20.967 -11.305 -33.413 1.00 95.50 78 GLN A C 1
ATOM 608 O O . GLN A 1 78 ? -20.039 -10.515 -33.242 1.00 95.50 78 GLN A O 1
ATOM 613 N N . GLY A 1 79 ? -21.800 -11.209 -34.453 1.00 94.88 79 GLY A N 1
ATOM 614 C CA . GLY A 1 79 ? -21.652 -10.195 -35.497 1.00 94.88 79 GLY A CA 1
ATOM 615 C C . GLY A 1 79 ? -20.353 -10.369 -36.288 1.00 94.88 79 GLY A C 1
ATOM 616 O O . GLY A 1 79 ? -20.118 -11.411 -36.894 1.00 94.88 79 GLY A O 1
ATOM 617 N N . ASP A 1 80 ? -19.512 -9.337 -36.291 1.00 96.06 80 ASP A N 1
ATOM 618 C CA . ASP A 1 80 ? -18.214 -9.321 -36.972 1.00 96.06 80 ASP A CA 1
ATOM 619 C C . ASP A 1 80 ? -17.074 -9.916 -36.126 1.00 96.06 80 ASP A C 1
ATOM 621 O O . ASP A 1 80 ? -15.927 -9.955 -36.575 1.00 96.06 80 ASP A O 1
ATOM 625 N N . ARG A 1 81 ? -17.366 -10.371 -34.901 1.00 97.62 81 ARG A N 1
ATOM 626 C CA . ARG A 1 81 ? -16.370 -10.819 -33.930 1.00 97.62 81 ARG A CA 1
ATOM 627 C C . ARG A 1 81 ? -16.442 -12.321 -33.676 1.00 97.62 81 ARG A C 1
ATOM 629 O O . ARG A 1 81 ? -17.520 -12.871 -33.462 1.00 97.62 81 ARG A O 1
ATOM 636 N N . VAL A 1 82 ? -15.270 -12.951 -33.607 1.00 98.19 82 VAL A N 1
ATOM 637 C CA . VAL A 1 82 ? -15.087 -14.324 -33.116 1.00 98.19 82 VAL A CA 1
ATOM 638 C C . VAL A 1 82 ? -14.110 -14.295 -31.948 1.00 98.19 82 VAL A C 1
ATOM 640 O O . VAL A 1 82 ? -12.964 -13.875 -32.102 1.00 98.19 82 VAL A O 1
ATOM 643 N N . VAL A 1 83 ? -14.557 -14.742 -30.779 1.00 98.31 83 VAL A N 1
ATOM 644 C CA . VAL A 1 83 ? -13.716 -14.918 -29.591 1.00 98.31 83 VAL A CA 1
ATOM 645 C C . VAL A 1 83 ? -13.380 -16.393 -29.446 1.00 98.31 83 VAL A C 1
ATOM 647 O O . VAL A 1 83 ? -14.258 -17.245 -29.566 1.00 98.31 83 VAL A O 1
ATOM 650 N N . VAL A 1 84 ? -12.110 -16.699 -29.204 1.00 98.38 84 VAL A N 1
ATOM 651 C CA . VAL A 1 84 ? -11.620 -18.068 -29.064 1.00 98.38 84 VAL A CA 1
ATOM 652 C C . VAL A 1 84 ? -10.969 -18.236 -27.706 1.00 98.38 84 VAL A C 1
ATOM 654 O O . VAL A 1 84 ? -9.979 -17.568 -27.411 1.00 98.38 84 VAL A O 1
ATOM 657 N N . PHE A 1 85 ? -11.498 -19.158 -26.909 1.00 98.31 85 PHE A N 1
ATOM 658 C CA . PHE A 1 85 ? -10.886 -19.586 -25.657 1.00 98.31 85 PHE A CA 1
ATOM 659 C C . PHE A 1 85 ? -10.045 -20.826 -25.914 1.00 98.31 85 PHE A C 1
ATOM 661 O O . PHE A 1 85 ? -10.447 -21.727 -26.658 1.00 98.31 85 PHE A O 1
ATOM 668 N N . GLY A 1 86 ? -8.872 -20.897 -25.301 1.00 97.44 86 GLY A N 1
ATOM 669 C CA . GLY A 1 86 ? -8.012 -22.058 -25.451 1.00 97.44 86 GLY A CA 1
ATOM 670 C C . GLY A 1 86 ? -6.793 -22.016 -24.554 1.00 97.44 86 GLY A C 1
ATOM 671 O O . GLY A 1 86 ? -6.714 -21.239 -23.605 1.00 97.44 86 GLY A O 1
ATOM 672 N N . VAL A 1 87 ? -5.839 -22.888 -24.861 1.00 97.31 87 VAL A N 1
ATOM 673 C CA . VAL A 1 87 ? -4.580 -22.993 -24.127 1.00 97.31 87 VAL A CA 1
ATOM 674 C C . VAL A 1 87 ? -3.410 -23.040 -25.101 1.00 97.31 87 VAL A C 1
ATOM 676 O O . VAL A 1 87 ? -3.415 -23.798 -26.071 1.00 97.31 87 VAL A O 1
ATOM 679 N N . HIS A 1 88 ? -2.376 -22.247 -24.842 1.00 95.50 88 HIS A N 1
ATOM 680 C CA . HIS A 1 88 ? -1.079 -22.417 -25.477 1.00 95.50 88 HIS A CA 1
ATOM 681 C C . HIS A 1 88 ? -0.292 -23.502 -24.756 1.00 95.50 88 HIS A C 1
ATOM 683 O O . HIS A 1 88 ? -0.044 -23.406 -23.557 1.00 95.50 88 HIS A O 1
ATOM 689 N N . HIS A 1 89 ? 0.168 -24.496 -25.510 1.00 95.25 89 HIS A N 1
ATOM 690 C CA . HIS A 1 89 ? 1.228 -25.401 -25.082 1.00 95.25 89 HIS A CA 1
ATOM 691 C C . HIS A 1 89 ? 2.555 -24.791 -25.507 1.00 95.25 89 HIS A C 1
ATOM 693 O O . HIS A 1 89 ? 2.794 -24.578 -26.701 1.00 95.25 89 HIS A O 1
ATOM 699 N N . MET A 1 90 ? 3.384 -24.444 -24.528 1.00 95.12 90 MET A N 1
ATOM 700 C CA . MET A 1 90 ? 4.615 -23.697 -24.749 1.00 95.12 90 MET A CA 1
ATOM 701 C C . MET A 1 90 ? 5.811 -24.415 -24.141 1.00 95.12 90 MET A C 1
ATOM 703 O O . MET A 1 90 ? 5.724 -24.955 -23.039 1.00 95.12 90 MET A O 1
ATOM 707 N N . ARG A 1 91 ? 6.954 -24.329 -24.825 1.00 94.44 91 ARG A N 1
ATOM 708 C CA . ARG A 1 91 ? 8.264 -24.709 -24.300 1.00 94.44 91 ARG A CA 1
ATOM 709 C C . ARG A 1 91 ? 9.299 -23.644 -24.620 1.00 94.44 91 ARG A C 1
ATOM 711 O O . ARG A 1 91 ? 9.568 -23.377 -25.794 1.00 94.44 91 ARG A O 1
ATOM 718 N N . GLY A 1 92 ? 9.919 -23.056 -23.601 1.00 94.38 92 GLY A N 1
ATOM 719 C CA . GLY A 1 92 ? 10.967 -22.051 -23.783 1.00 94.38 92 GLY A CA 1
ATOM 720 C C . GLY A 1 92 ? 12.182 -22.642 -24.498 1.00 94.38 92 GLY A C 1
ATOM 721 O O . GLY A 1 92 ? 12.643 -23.731 -24.158 1.00 94.38 92 GLY A O 1
ATOM 722 N N . ALA A 1 93 ? 12.703 -21.952 -25.516 1.00 91.81 93 ALA A N 1
ATOM 723 C CA . ALA A 1 93 ? 13.857 -22.433 -26.282 1.00 91.81 93 ALA A CA 1
ATOM 724 C C . ALA A 1 93 ? 15.145 -22.440 -25.446 1.00 91.81 93 ALA A C 1
ATOM 726 O O . ALA A 1 93 ? 15.961 -23.346 -25.586 1.00 91.81 93 ALA A O 1
ATOM 727 N N . ARG A 1 94 ? 15.315 -21.437 -24.570 1.00 88.88 94 ARG A N 1
ATOM 728 C CA . ARG A 1 94 ? 16.497 -21.299 -23.702 1.00 88.88 94 ARG A CA 1
ATOM 729 C C . ARG A 1 94 ? 16.359 -22.051 -22.382 1.00 88.88 94 ARG A C 1
ATOM 731 O O . ARG A 1 94 ? 17.280 -22.753 -21.992 1.00 88.88 94 ARG A O 1
ATOM 738 N N . SER A 1 95 ? 15.226 -21.899 -21.705 1.00 89.00 95 SER A N 1
ATOM 739 C CA . SER A 1 95 ? 14.974 -22.507 -20.393 1.00 89.00 95 SER A CA 1
ATOM 740 C C . SER A 1 95 ? 14.720 -24.019 -20.459 1.00 89.00 95 SER A C 1
ATOM 742 O O . SER A 1 95 ? 14.962 -24.727 -19.488 1.00 89.00 95 SER A O 1
ATOM 744 N N . GLY A 1 96 ? 14.157 -24.514 -21.570 1.00 90.06 96 GLY A N 1
ATOM 745 C CA . GLY A 1 96 ? 13.614 -25.870 -21.678 1.00 90.06 96 GLY A CA 1
ATOM 746 C C . GLY A 1 96 ? 12.346 -26.127 -20.848 1.00 90.06 96 GLY A C 1
ATOM 747 O O . GLY A 1 96 ? 11.800 -27.232 -20.924 1.00 90.06 96 GLY A O 1
ATOM 748 N N . ALA A 1 97 ? 11.866 -25.135 -20.088 1.00 89.50 97 ALA A N 1
ATOM 749 C CA . ALA A 1 97 ? 10.654 -25.227 -19.282 1.00 89.50 97 ALA A CA 1
ATOM 750 C C . ALA A 1 97 ? 9.424 -25.335 -20.187 1.00 89.50 97 ALA A C 1
ATOM 752 O O . ALA A 1 97 ? 9.384 -24.722 -21.253 1.00 89.50 97 ALA A O 1
ATOM 753 N N . SER A 1 98 ? 8.438 -26.131 -19.769 1.00 93.50 98 SER A N 1
ATOM 754 C CA . SER A 1 98 ? 7.177 -26.324 -20.492 1.00 93.50 98 SER A CA 1
ATOM 755 C C . SER A 1 98 ? 6.008 -25.894 -19.619 1.00 93.50 98 SER A C 1
ATOM 757 O O . SER A 1 98 ? 6.062 -26.050 -18.401 1.00 93.50 98 SER A O 1
ATOM 759 N N . GLY A 1 99 ? 4.956 -25.367 -20.230 1.00 92.81 99 GLY A N 1
ATOM 760 C CA . GLY A 1 99 ? 3.768 -24.950 -19.503 1.00 92.81 99 GLY A CA 1
ATOM 761 C C . GLY A 1 99 ? 2.565 -24.742 -20.408 1.00 92.81 99 GLY A C 1
ATOM 762 O O . GLY A 1 99 ? 2.681 -24.648 -21.632 1.00 92.81 99 GLY A O 1
ATOM 763 N N . MET A 1 100 ? 1.407 -24.686 -19.762 1.00 96.12 100 MET A N 1
ATOM 764 C CA . MET A 1 100 ? 0.119 -24.404 -20.375 1.00 96.12 100 MET A CA 1
ATOM 765 C C . MET A 1 100 ? -0.320 -23.002 -19.969 1.00 96.12 100 MET A C 1
ATOM 767 O O . MET A 1 100 ? -0.367 -22.696 -18.778 1.00 96.12 100 MET A O 1
ATOM 771 N N . VAL A 1 101 ? -0.637 -22.159 -20.949 1.00 96.69 101 VAL A N 1
ATOM 772 C CA . VAL A 1 101 ? -1.084 -20.780 -20.709 1.00 96.69 101 VAL A CA 1
ATOM 773 C C . VAL A 1 101 ? -2.467 -20.594 -21.325 1.00 96.69 101 VAL A C 1
ATOM 775 O O . VAL A 1 101 ? -2.578 -20.661 -22.552 1.00 96.69 101 VAL A O 1
ATOM 778 N N . PRO A 1 102 ? -3.526 -20.398 -20.519 1.00 97.75 102 PRO A N 1
ATOM 779 C CA . PRO A 1 102 ? -4.838 -20.039 -21.041 1.00 97.75 102 PRO A CA 1
ATOM 780 C C . PRO A 1 102 ? -4.761 -18.754 -21.869 1.00 97.75 102 PRO A C 1
ATOM 782 O O . PRO A 1 102 ? -4.069 -17.811 -21.479 1.00 97.75 102 PRO A O 1
ATOM 785 N N . PHE A 1 103 ? -5.475 -18.723 -22.990 1.00 97.62 103 PHE A N 1
ATOM 786 C CA . PHE A 1 103 ? -5.586 -17.543 -23.840 1.00 97.62 103 PHE A CA 1
ATOM 787 C C . PHE A 1 103 ? -7.040 -17.224 -24.172 1.00 97.62 103 PHE A C 1
ATOM 789 O O . PHE A 1 103 ? -7.904 -18.108 -24.227 1.00 97.62 103 PHE A O 1
ATOM 796 N N . VAL A 1 104 ? -7.264 -15.951 -24.486 1.00 98.31 104 VAL A N 1
ATOM 797 C CA . VAL A 1 104 ? -8.424 -15.466 -25.227 1.00 98.31 104 VAL A CA 1
ATOM 798 C C . VAL A 1 104 ? -7.911 -14.770 -26.480 1.00 98.31 104 VAL A C 1
ATOM 800 O O . VAL A 1 104 ? -7.162 -13.804 -26.395 1.00 98.31 104 VAL A O 1
ATOM 803 N N . HIS A 1 105 ? -8.307 -15.256 -27.653 1.00 98.19 105 HIS A N 1
ATOM 804 C CA . HIS A 1 105 ? -8.034 -14.580 -28.917 1.00 98.19 105 HIS A CA 1
ATOM 805 C C . HIS A 1 105 ? -9.308 -13.895 -29.409 1.00 98.19 105 HIS A C 1
ATOM 807 O O . HIS A 1 105 ? -10.334 -14.552 -29.590 1.00 98.19 105 HIS A O 1
ATOM 813 N N . SER A 1 106 ? -9.248 -12.593 -29.663 1.00 97.88 106 SER A N 1
ATOM 814 C CA . SER A 1 106 ? -10.355 -11.807 -30.211 1.00 97.88 106 SER A CA 1
ATOM 815 C C . SER A 1 106 ? -10.073 -11.462 -31.671 1.00 97.88 106 SER A C 1
ATOM 817 O O . SER A 1 106 ? -9.121 -10.749 -31.986 1.00 97.88 106 SER A O 1
ATOM 819 N N . TRP A 1 107 ? -10.915 -11.965 -32.570 1.00 98.06 107 TRP A N 1
ATOM 820 C CA . TRP A 1 107 ? -10.839 -11.719 -34.007 1.00 98.06 107 TRP A CA 1
ATOM 821 C C . TRP A 1 107 ? -11.975 -10.800 -34.445 1.00 98.06 107 TRP A C 1
ATOM 823 O O . TRP A 1 107 ? -13.123 -11.026 -34.067 1.00 98.06 107 TRP A O 1
ATOM 833 N N . ARG A 1 108 ? -11.686 -9.810 -35.294 1.00 97.81 108 ARG A N 1
ATOM 834 C CA . ARG A 1 108 ? -12.709 -9.069 -36.055 1.00 97.81 108 ARG A CA 1
ATOM 835 C C . ARG A 1 108 ? -12.568 -9.348 -37.539 1.00 97.81 108 ARG A C 1
ATOM 837 O O . ARG A 1 108 ? -11.455 -9.321 -38.067 1.00 97.81 108 ARG A O 1
ATOM 844 N N . LEU A 1 109 ? -13.687 -9.562 -38.218 1.00 97.44 109 LEU A N 1
ATOM 845 C CA . LEU A 1 109 ? -13.738 -9.901 -39.632 1.00 97.44 109 LEU A CA 1
ATOM 846 C C . LEU A 1 109 ? -14.580 -8.889 -40.410 1.00 97.44 109 LEU A C 1
ATOM 848 O O . LEU A 1 109 ? -15.637 -8.464 -39.967 1.00 97.44 109 LEU A O 1
ATOM 852 N N . ALA A 1 110 ? -14.135 -8.536 -41.611 1.00 95.56 110 ALA A N 1
ATOM 853 C CA . ALA A 1 110 ? -14.903 -7.728 -42.550 1.00 95.56 110 ALA A CA 1
ATOM 854 C C . ALA A 1 110 ? -14.767 -8.321 -43.953 1.00 95.56 110 ALA A C 1
ATOM 856 O O . ALA A 1 110 ? -13.670 -8.690 -44.368 1.00 95.56 110 ALA A O 1
ATOM 857 N N . ALA A 1 111 ? -15.886 -8.429 -44.676 1.00 93.06 111 ALA A N 1
ATOM 858 C CA . ALA A 1 111 ? -15.930 -8.995 -46.029 1.00 93.06 111 ALA A CA 1
ATOM 859 C C . ALA A 1 111 ? -15.242 -10.378 -46.158 1.00 93.06 111 ALA A C 1
ATOM 861 O O . ALA A 1 111 ? -14.595 -10.665 -47.161 1.00 93.06 111 ALA A O 1
ATOM 862 N N . GLY A 1 112 ? -15.378 -11.231 -45.134 1.00 92.25 112 GLY A N 1
ATOM 863 C CA . GLY A 1 112 ? -14.799 -12.580 -45.116 1.00 92.25 112 GLY A CA 1
ATOM 864 C C . GLY A 1 112 ? -13.296 -12.642 -44.817 1.00 92.25 112 GLY A C 1
ATOM 865 O O . GLY A 1 112 ? -12.696 -13.697 -45.000 1.00 92.25 112 GLY A O 1
ATOM 866 N N . LEU A 1 113 ? -12.684 -11.543 -44.362 1.00 95.94 113 LEU A N 1
ATOM 867 C CA . LEU A 1 113 ? -11.266 -11.472 -44.000 1.00 95.94 113 LEU A CA 1
ATOM 868 C C . LEU A 1 113 ? -11.087 -10.960 -42.570 1.00 95.94 113 LEU A C 1
ATOM 870 O O . LEU A 1 113 ? -11.753 -10.008 -42.162 1.00 95.94 113 LEU A O 1
ATOM 874 N N . ALA A 1 114 ? -10.147 -11.535 -41.822 1.00 96.81 114 ALA A N 1
ATOM 875 C CA . ALA A 1 114 ? -9.752 -11.023 -40.516 1.00 96.81 114 ALA A CA 1
ATOM 876 C C . ALA A 1 114 ? -9.025 -9.682 -40.670 1.00 96.81 114 ALA A C 1
ATOM 878 O O . ALA A 1 114 ? -8.025 -9.575 -41.379 1.00 96.81 114 ALA A O 1
ATOM 879 N N . THR A 1 115 ? -9.538 -8.656 -40.003 1.00 97.69 115 THR A N 1
ATOM 880 C CA . THR A 1 115 ? -8.981 -7.297 -40.008 1.00 97.69 115 THR A CA 1
ATOM 881 C C . THR A 1 115 ? -8.253 -6.970 -38.715 1.00 97.69 115 THR A C 1
ATOM 883 O O . THR A 1 115 ? -7.340 -6.152 -38.737 1.00 97.69 115 THR A O 1
ATOM 886 N N . HIS A 1 116 ? -8.627 -7.613 -37.607 1.00 98.06 116 HIS A N 1
ATOM 887 C CA . HIS A 1 116 ? -7.971 -7.433 -36.317 1.00 98.06 116 HIS A CA 1
ATOM 888 C C . HIS A 1 116 ? -7.851 -8.771 -35.598 1.00 98.06 116 HIS A C 1
ATOM 890 O O . HIS A 1 116 ? -8.787 -9.575 -35.612 1.00 98.06 116 HIS A O 1
ATOM 896 N N . PHE A 1 117 ? -6.712 -8.963 -34.950 1.00 97.88 117 PHE A N 1
ATOM 897 C CA . PHE A 1 117 ? -6.426 -10.045 -34.029 1.00 97.88 117 PHE A CA 1
ATOM 898 C C . PHE A 1 117 ? -5.847 -9.458 -32.748 1.00 97.88 117 PHE A C 1
ATOM 900 O O . PHE A 1 117 ? -4.926 -8.646 -32.804 1.00 97.88 117 PHE A O 1
ATOM 907 N N . GLU A 1 118 ? -6.345 -9.909 -31.608 1.00 98.00 118 GLU A N 1
ATOM 908 C CA . GLU A 1 118 ? -5.800 -9.577 -30.298 1.00 98.00 118 GLU A CA 1
ATOM 909 C C . GLU A 1 118 ? -5.632 -10.858 -29.481 1.00 98.00 118 GLU A C 1
ATOM 911 O O . GLU A 1 118 ? -6.598 -11.597 -29.281 1.00 98.00 118 GLU A O 1
ATOM 916 N N . ASP A 1 119 ? -4.403 -11.121 -29.039 1.00 97.19 119 ASP A N 1
ATOM 917 C CA . ASP A 1 119 ? -4.062 -12.189 -28.100 1.00 97.19 119 ASP A CA 1
ATOM 918 C C . ASP A 1 119 ? -4.040 -11.644 -26.668 1.00 97.19 119 ASP A C 1
ATOM 920 O O . ASP A 1 119 ? -3.395 -10.632 -26.384 1.00 97.19 119 ASP A O 1
ATOM 924 N N . ILE A 1 120 ? -4.736 -12.333 -25.769 1.00 97.31 120 ILE A N 1
ATOM 925 C CA . ILE A 1 120 ? -4.825 -12.018 -24.350 1.00 97.31 120 ILE A CA 1
ATOM 926 C C . ILE A 1 120 ? -4.427 -13.269 -23.568 1.00 97.31 120 ILE A C 1
ATOM 928 O O . ILE A 1 120 ? -5.135 -14.277 -23.580 1.00 97.31 120 ILE A O 1
ATOM 932 N N . HIS A 1 121 ? -3.316 -13.188 -22.842 1.00 94.94 121 HIS A N 1
ATOM 933 C CA . HIS A 1 121 ? -2.823 -14.250 -21.969 1.00 94.94 121 HIS A CA 1
ATOM 934 C C . HIS A 1 121 ? -1.966 -13.676 -20.833 1.00 94.94 121 HIS A C 1
ATOM 936 O O . HIS A 1 121 ? -1.497 -12.538 -20.893 1.00 94.94 121 HIS A O 1
ATOM 942 N N . ASP A 1 122 ? -1.717 -14.484 -19.801 1.00 94.44 122 ASP A N 1
ATOM 943 C CA . ASP A 1 122 ? -0.836 -14.110 -18.693 1.00 94.44 122 ASP A CA 1
ATOM 944 C C . ASP A 1 122 ? 0.642 -14.151 -19.123 1.00 94.44 122 ASP A C 1
ATOM 946 O O . ASP A 1 122 ? 1.285 -15.207 -19.179 1.00 94.44 122 ASP A O 1
ATOM 950 N N . THR A 1 123 ? 1.214 -12.978 -19.403 1.00 94.19 123 THR A N 1
ATOM 951 C CA . THR A 1 123 ? 2.625 -12.852 -19.786 1.00 94.19 123 THR A CA 1
ATOM 952 C C . THR A 1 123 ? 3.600 -13.254 -18.681 1.00 94.19 123 THR A C 1
ATOM 954 O O . THR A 1 123 ? 4.740 -13.592 -18.992 1.00 94.19 123 THR A O 1
ATOM 957 N N . ALA A 1 124 ? 3.203 -13.263 -17.403 1.00 88.56 124 ALA A N 1
ATOM 958 C CA . ALA A 1 124 ? 4.075 -13.705 -16.315 1.00 88.56 124 ALA A CA 1
ATOM 959 C C . ALA A 1 124 ? 4.287 -15.227 -16.354 1.00 88.56 124 ALA A C 1
ATOM 961 O O . ALA A 1 124 ? 5.405 -15.709 -16.150 1.00 88.56 124 ALA A O 1
ATOM 962 N N . LEU A 1 125 ? 3.243 -15.996 -16.689 1.00 90.31 125 LEU A N 1
ATOM 963 C CA . LEU A 1 125 ? 3.376 -17.427 -16.982 1.00 90.31 125 LEU A CA 1
ATOM 964 C C . LEU A 1 125 ? 4.292 -17.667 -18.185 1.00 90.31 125 LEU A C 1
ATOM 966 O O . LEU A 1 125 ? 5.206 -18.489 -18.100 1.00 90.31 125 LEU A O 1
ATOM 970 N N . VAL A 1 126 ? 4.102 -16.912 -19.270 1.00 93.12 126 VAL A N 1
ATOM 971 C CA . VAL A 1 126 ? 4.946 -17.021 -20.469 1.00 93.12 126 VAL A CA 1
ATOM 972 C C . VAL A 1 126 ? 6.407 -16.687 -20.156 1.00 93.12 126 VAL A C 1
ATOM 974 O O . VAL A 1 126 ? 7.297 -17.436 -20.560 1.00 93.12 126 VAL A O 1
ATOM 977 N N . ARG A 1 127 ? 6.681 -15.625 -19.387 1.00 91.00 127 ARG A N 1
ATOM 978 C CA . ARG A 1 127 ? 8.041 -15.274 -18.946 1.00 91.00 127 ARG A CA 1
ATOM 979 C C . ARG A 1 127 ? 8.693 -16.397 -18.156 1.00 91.00 127 ARG A C 1
ATOM 981 O O . ARG A 1 127 ? 9.805 -16.776 -18.499 1.00 91.00 127 ARG A O 1
ATOM 988 N N . ARG A 1 128 ? 8.001 -17.006 -17.185 1.00 89.06 128 ARG A N 1
ATOM 989 C CA . ARG A 1 128 ? 8.531 -18.179 -16.456 1.00 89.06 128 ARG A CA 1
ATOM 990 C C . ARG A 1 128 ? 8.893 -19.327 -17.394 1.00 89.06 128 ARG A C 1
ATOM 992 O O . ARG A 1 128 ? 9.935 -19.953 -17.226 1.00 89.06 128 ARG A O 1
ATOM 999 N N . ILE A 1 129 ? 8.076 -19.572 -18.417 1.00 91.88 129 ILE A N 1
ATOM 1000 C CA . ILE A 1 129 ? 8.366 -20.592 -19.429 1.00 91.88 129 ILE A CA 1
ATOM 1001 C C . ILE A 1 129 ? 9.586 -20.197 -20.266 1.00 91.88 129 ILE A C 1
ATOM 1003 O O . ILE A 1 129 ? 10.407 -21.056 -20.555 1.00 91.88 129 ILE A O 1
ATOM 1007 N N . VAL A 1 130 ? 9.750 -18.932 -20.655 1.00 90.50 130 VAL A N 1
ATOM 1008 C CA . VAL A 1 130 ? 10.853 -18.466 -21.519 1.00 90.50 130 VAL A CA 1
ATOM 1009 C C . VAL A 1 130 ? 12.184 -18.338 -20.777 1.00 90.50 130 VAL A C 1
ATOM 1011 O O . VAL A 1 130 ? 13.232 -18.713 -21.311 1.00 90.50 130 VAL A O 1
ATOM 1014 N N . GLU A 1 131 ? 12.144 -17.783 -19.573 1.00 87.44 131 GLU A N 1
ATOM 1015 C CA . GLU A 1 131 ? 13.299 -17.470 -18.731 1.00 87.44 131 GLU A CA 1
ATOM 1016 C C . GLU A 1 131 ? 13.718 -18.683 -17.888 1.00 87.44 131 GLU A C 1
ATOM 1018 O O . GLU A 1 131 ? 14.909 -18.880 -17.650 1.00 87.44 131 GLU A O 1
ATOM 1023 N N . GLY A 1 132 ? 12.763 -19.552 -17.539 1.00 80.44 132 GLY A N 1
ATOM 1024 C CA . GLY A 1 132 ? 12.953 -20.663 -16.613 1.00 80.44 132 GLY A CA 1
ATOM 1025 C C . GLY A 1 132 ? 12.931 -20.204 -15.158 1.00 80.44 132 GLY A C 1
ATOM 1026 O O . GLY A 1 132 ? 13.135 -19.029 -14.848 1.00 80.44 132 GLY A O 1
ATOM 1027 N N . ASP A 1 133 ? 12.714 -21.147 -14.244 1.00 75.25 133 ASP A N 1
ATOM 1028 C CA . ASP A 1 133 ? 12.924 -20.861 -12.832 1.00 75.25 133 ASP A CA 1
ATOM 1029 C C . ASP A 1 133 ? 14.417 -20.689 -12.571 1.00 75.25 133 ASP A C 1
ATOM 1031 O O . ASP A 1 133 ? 15.249 -21.530 -12.929 1.00 75.25 133 ASP A O 1
ATOM 1035 N N . LYS A 1 134 ? 14.763 -19.596 -11.894 1.00 75.69 134 LYS A N 1
ATOM 1036 C CA . LYS A 1 134 ? 16.115 -19.423 -11.374 1.00 75.69 134 LYS A CA 1
ATOM 1037 C C . LYS A 1 134 ? 16.421 -20.574 -10.408 1.00 75.69 134 LYS A C 1
ATOM 1039 O O . LYS A 1 134 ? 15.539 -20.948 -9.624 1.00 75.69 134 LYS A O 1
ATOM 1044 N N . PRO A 1 135 ? 17.656 -21.111 -10.401 1.00 83.81 135 PRO A N 1
ATOM 1045 C CA . PRO A 1 135 ? 18.054 -22.117 -9.423 1.00 83.81 135 PRO A CA 1
ATOM 1046 C C . PRO A 1 135 ? 17.696 -21.664 -7.998 1.00 83.81 135 PRO A C 1
ATOM 1048 O O . PRO A 1 135 ? 17.851 -20.474 -7.704 1.00 83.81 135 PRO A O 1
ATOM 1051 N N . PRO A 1 136 ? 17.268 -22.559 -7.085 1.00 85.50 136 PRO A N 1
ATOM 1052 C CA . PRO A 1 136 ? 16.867 -22.170 -5.730 1.00 85.50 136 PRO A CA 1
ATOM 1053 C C . PRO A 1 136 ? 17.901 -21.296 -5.003 1.00 85.50 136 PRO A C 1
ATOM 1055 O O . PRO A 1 136 ? 17.536 -20.321 -4.352 1.00 85.50 136 PRO A O 1
ATOM 1058 N N . VAL A 1 137 ? 19.195 -21.580 -5.195 1.00 89.56 137 VAL A N 1
ATOM 1059 C CA . VAL A 1 137 ? 20.292 -20.763 -4.653 1.00 89.56 137 VAL A CA 1
ATOM 1060 C C . VAL A 1 137 ? 20.284 -19.328 -5.193 1.00 89.56 137 VAL A C 1
ATOM 1062 O O . VAL A 1 137 ? 20.452 -18.392 -4.421 1.00 89.56 137 VAL A O 1
ATOM 1065 N N . ALA A 1 138 ? 20.019 -19.127 -6.486 1.00 85.19 138 ALA A N 1
ATOM 1066 C CA . ALA A 1 138 ? 19.942 -17.796 -7.082 1.00 85.19 138 ALA A CA 1
ATOM 1067 C C . ALA A 1 138 ? 18.720 -17.023 -6.564 1.00 85.19 138 ALA A C 1
ATOM 1069 O O . ALA A 1 138 ? 18.830 -15.844 -6.254 1.00 85.19 138 ALA A O 1
ATOM 1070 N N . ARG A 1 139 ? 17.576 -17.696 -6.379 1.00 84.88 139 ARG A N 1
ATOM 1071 C CA . ARG A 1 139 ? 16.377 -17.082 -5.779 1.00 84.88 139 ARG A CA 1
ATOM 1072 C C . ARG A 1 139 ? 16.619 -16.631 -4.338 1.00 84.88 139 ARG A C 1
ATOM 1074 O O . ARG A 1 139 ? 16.152 -15.563 -3.945 1.00 84.88 139 ARG A O 1
ATOM 1081 N N . LEU A 1 140 ? 17.350 -17.427 -3.556 1.00 88.12 140 LEU A N 1
ATOM 1082 C CA . LEU A 1 140 ? 17.712 -17.070 -2.185 1.00 88.12 140 LEU A CA 1
ATOM 1083 C C . LEU A 1 140 ? 18.664 -15.867 -2.152 1.00 88.12 140 LEU A C 1
ATOM 1085 O O . LEU A 1 140 ? 18.452 -14.949 -1.364 1.00 88.12 140 LEU A O 1
ATOM 1089 N N . LEU A 1 141 ? 19.665 -15.839 -3.037 1.00 90.88 141 LEU A N 1
ATOM 1090 C CA . LEU A 1 141 ? 20.574 -14.699 -3.175 1.00 90.88 141 LEU A CA 1
ATOM 1091 C C . LEU A 1 141 ? 19.831 -13.428 -3.606 1.00 90.88 141 LEU A C 1
ATOM 1093 O O . LEU A 1 141 ? 20.051 -12.378 -3.018 1.00 90.88 141 LEU A O 1
ATOM 1097 N N . GLU A 1 142 ? 18.886 -13.520 -4.540 1.00 86.62 142 GLU A N 1
ATOM 1098 C CA . GLU A 1 142 ? 18.056 -12.377 -4.950 1.00 86.62 142 GLU A CA 1
ATOM 1099 C C . GLU A 1 142 ? 17.142 -11.875 -3.834 1.00 86.62 142 GLU A C 1
ATOM 1101 O O . GLU A 1 142 ? 16.972 -10.669 -3.662 1.00 86.62 142 GLU A O 1
ATOM 1106 N N . THR A 1 143 ? 16.582 -12.796 -3.046 1.00 89.44 143 THR A N 1
ATOM 1107 C CA . THR A 1 143 ? 15.804 -12.442 -1.853 1.00 89.44 143 THR A CA 1
ATOM 1108 C C . THR A 1 143 ? 16.683 -11.684 -0.863 1.00 89.44 143 THR A C 1
ATOM 1110 O O . THR A 1 143 ? 16.278 -10.640 -0.356 1.00 89.44 143 THR A O 1
ATOM 1113 N N . HIS A 1 144 ? 17.911 -12.165 -0.636 1.00 91.56 144 HIS A N 1
ATOM 1114 C CA . HIS A 1 144 ? 18.880 -11.470 0.199 1.00 91.56 144 HIS A CA 1
ATOM 1115 C C . HIS A 1 144 ? 19.205 -10.086 -0.375 1.00 91.56 144 HIS A C 1
ATOM 1117 O O . HIS A 1 144 ? 19.075 -9.107 0.345 1.00 91.56 144 HIS A O 1
ATOM 1123 N N . GLU A 1 145 ? 19.526 -9.950 -1.662 1.00 90.12 145 GLU A N 1
ATOM 1124 C CA . GLU A 1 145 ? 19.801 -8.657 -2.312 1.00 90.12 145 GLU A CA 1
ATOM 1125 C C . GLU A 1 145 ? 18.638 -7.652 -2.231 1.00 90.12 145 GLU A C 1
ATOM 1127 O O . GLU A 1 145 ? 18.861 -6.440 -2.320 1.00 90.12 145 GLU A O 1
ATOM 1132 N N . GLY A 1 146 ? 17.405 -8.123 -2.023 1.00 92.50 146 GLY A N 1
ATOM 1133 C CA . GLY A 1 146 ? 16.222 -7.284 -1.839 1.00 92.50 146 GLY A CA 1
ATOM 1134 C C . GLY A 1 146 ? 16.389 -6.210 -0.758 1.00 92.50 146 GLY A C 1
ATOM 1135 O O . GLY A 1 146 ? 15.924 -5.086 -0.954 1.00 92.50 146 GLY A O 1
ATOM 1136 N N . HIS A 1 147 ? 17.125 -6.489 0.328 1.00 92.94 147 HIS A N 1
ATOM 1137 C CA . HIS A 1 147 ? 17.375 -5.489 1.378 1.00 92.94 147 HIS A CA 1
ATOM 1138 C C . HIS A 1 147 ? 18.203 -4.297 0.870 1.00 92.94 147 HIS A C 1
ATOM 1140 O O . HIS A 1 147 ? 17.961 -3.158 1.270 1.00 92.94 147 HIS A O 1
ATOM 1146 N N . ILE A 1 148 ? 19.145 -4.537 -0.051 1.00 94.62 148 ILE A N 1
ATOM 1147 C CA . ILE A 1 148 ? 19.964 -3.484 -0.663 1.00 94.62 148 ILE A CA 1
ATOM 1148 C C . ILE A 1 148 ? 19.075 -2.610 -1.540 1.00 94.62 148 ILE A C 1
ATOM 1150 O O . ILE A 1 148 ? 19.114 -1.387 -1.427 1.00 94.62 148 ILE A O 1
ATOM 1154 N N . ARG A 1 149 ? 18.237 -3.228 -2.382 1.00 95.62 149 ARG A N 1
ATOM 1155 C CA . ARG A 1 149 ? 17.314 -2.495 -3.262 1.00 95.62 149 ARG A CA 1
ATOM 1156 C C . ARG A 1 149 ? 16.353 -1.636 -2.451 1.00 95.62 149 ARG A C 1
ATOM 1158 O O . ARG A 1 149 ? 16.238 -0.448 -2.735 1.00 95.62 149 ARG A O 1
ATOM 1165 N N . ALA A 1 150 ? 15.752 -2.197 -1.400 1.00 95.56 150 ALA A N 1
ATOM 1166 C CA . ALA A 1 150 ? 14.902 -1.448 -0.481 1.00 95.56 150 ALA A CA 1
ATOM 1167 C C . ALA A 1 150 ? 15.651 -0.242 0.106 1.00 95.56 150 ALA A C 1
ATOM 1169 O O . ALA A 1 150 ? 15.163 0.883 0.009 1.00 95.56 150 ALA A O 1
ATOM 1170 N N . ARG A 1 151 ? 16.876 -0.434 0.617 1.00 96.94 151 ARG A N 1
ATOM 1171 C CA . ARG A 1 151 ? 17.659 0.671 1.186 1.00 96.94 151 ARG A CA 1
ATOM 1172 C C . ARG A 1 151 ? 18.011 1.751 0.163 1.00 96.94 151 ARG A C 1
ATOM 1174 O O . ARG A 1 151 ? 18.027 2.927 0.517 1.00 96.94 151 ARG A O 1
ATOM 1181 N N . VAL A 1 152 ? 18.256 1.386 -1.096 1.00 98.31 152 VAL A N 1
ATOM 1182 C CA . VAL A 1 152 ? 18.495 2.351 -2.182 1.00 98.31 152 VAL A CA 1
ATOM 1183 C C . VAL A 1 152 ? 17.275 3.251 -2.393 1.00 98.31 152 VAL A C 1
ATOM 1185 O O . VAL A 1 152 ? 17.434 4.469 -2.443 1.00 98.31 152 VAL A O 1
ATOM 1188 N N . VAL A 1 153 ? 16.064 2.683 -2.462 1.00 98.19 153 VAL A N 1
ATOM 1189 C CA . VAL A 1 153 ? 14.824 3.471 -2.610 1.00 98.19 153 VAL A CA 1
ATOM 1190 C C . VAL A 1 153 ? 14.624 4.409 -1.415 1.00 98.19 153 VAL A C 1
ATOM 1192 O O . VAL A 1 153 ? 14.324 5.589 -1.593 1.00 98.19 153 VAL A O 1
ATOM 1195 N N . GLN A 1 154 ? 14.854 3.907 -0.199 1.00 98.12 154 GLN A N 1
ATOM 1196 C CA . GLN A 1 154 ? 14.735 4.684 1.038 1.00 98.12 154 GLN A CA 1
ATOM 1197 C C . GLN A 1 154 ? 15.712 5.864 1.062 1.00 98.12 154 GLN A C 1
ATOM 1199 O O . GLN A 1 154 ? 15.307 6.981 1.356 1.00 98.12 154 GLN A O 1
ATOM 1204 N N . LEU A 1 155 ? 16.976 5.651 0.681 1.00 98.38 155 LEU A N 1
ATOM 1205 C CA . LEU A 1 155 ? 17.976 6.720 0.592 1.00 98.38 155 LEU A CA 1
ATOM 1206 C C . LEU A 1 155 ? 17.593 7.785 -0.441 1.00 98.38 155 LEU A C 1
ATOM 1208 O O . LEU A 1 155 ? 17.796 8.969 -0.197 1.00 98.38 155 LEU A O 1
ATOM 1212 N N . ILE A 1 156 ? 17.015 7.391 -1.579 1.00 98.44 156 ILE A N 1
ATOM 1213 C CA . ILE A 1 156 ? 16.532 8.343 -2.592 1.00 98.44 156 ILE A CA 1
ATOM 1214 C C . ILE A 1 156 ? 15.406 9.218 -2.034 1.00 98.44 156 ILE A C 1
ATOM 1216 O O . ILE A 1 156 ? 15.406 10.431 -2.258 1.00 98.44 156 ILE A O 1
ATOM 1220 N N . ALA A 1 157 ? 14.484 8.626 -1.274 1.00 98.31 157 ALA A N 1
ATOM 1221 C CA . ALA A 1 157 ? 13.411 9.354 -0.606 1.00 98.31 157 ALA A CA 1
ATOM 1222 C C . ALA A 1 157 ? 13.943 10.286 0.500 1.00 98.31 157 ALA A C 1
ATOM 1224 O O . ALA A 1 157 ? 13.584 11.467 0.532 1.00 98.31 157 ALA A O 1
ATOM 1225 N N . GLU A 1 158 ? 14.832 9.782 1.362 1.00 97.50 158 GLU A N 1
ATOM 1226 C CA . GLU A 1 158 ? 15.474 10.519 2.461 1.00 97.50 158 GLU A CA 1
ATOM 1227 C C . GLU A 1 158 ? 16.260 11.733 1.950 1.00 97.50 158 GLU A C 1
ATOM 1229 O O . GLU A 1 158 ? 16.103 12.829 2.481 1.00 97.50 158 GLU A O 1
ATOM 1234 N N . LEU A 1 159 ? 17.038 11.566 0.875 1.00 98.31 159 LEU A N 1
ATOM 1235 C CA . LEU A 1 159 ? 17.825 12.636 0.251 1.00 98.31 159 LEU A CA 1
ATOM 1236 C C . LEU A 1 159 ? 16.983 13.600 -0.604 1.00 98.31 159 LEU A C 1
ATOM 1238 O O . LEU A 1 159 ? 17.523 14.566 -1.137 1.00 98.31 159 LEU A O 1
ATOM 1242 N N . GLY A 1 160 ? 15.683 13.339 -0.785 1.00 98.19 160 GLY A N 1
ATOM 1243 C CA . GLY A 1 160 ? 14.805 14.183 -1.604 1.00 98.19 160 GLY A CA 1
ATOM 1244 C C . GLY A 1 160 ? 15.155 14.170 -3.096 1.00 98.19 160 GLY A C 1
ATOM 1245 O O . GLY A 1 160 ? 14.798 15.091 -3.827 1.00 98.19 160 GLY A O 1
ATOM 1246 N N . LEU A 1 161 ? 15.846 13.128 -3.571 1.00 98.56 161 LEU A N 1
ATOM 1247 C CA . LEU A 1 161 ? 16.334 13.057 -4.951 1.00 98.56 161 LEU A CA 1
ATOM 1248 C C . LEU A 1 161 ? 15.191 13.028 -5.974 1.00 98.56 161 LEU A C 1
ATOM 1250 O O . LEU A 1 161 ? 15.355 13.561 -7.066 1.00 98.56 161 LEU A O 1
ATOM 1254 N N . GLY A 1 162 ? 14.025 12.478 -5.615 1.00 98.00 162 GLY A N 1
ATOM 1255 C CA . GLY A 1 162 ? 12.825 12.548 -6.455 1.00 98.00 162 GLY A CA 1
ATOM 1256 C C . GLY A 1 162 ? 12.435 13.988 -6.795 1.00 98.00 162 GLY A C 1
ATOM 1257 O O . GLY A 1 162 ? 12.274 14.336 -7.963 1.00 98.00 162 GLY A O 1
ATOM 1258 N N . ASP A 1 163 ? 12.356 14.851 -5.784 1.00 98.50 163 ASP A N 1
ATOM 1259 C CA . ASP A 1 163 ? 11.990 16.258 -5.966 1.00 98.50 163 ASP A CA 1
ATOM 1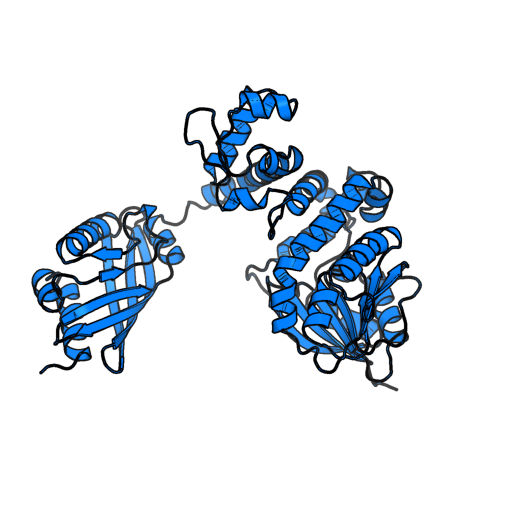260 C C . ASP A 1 163 ? 13.090 17.052 -6.684 1.00 98.50 163 ASP A C 1
ATOM 1262 O O . ASP A 1 163 ? 12.792 17.868 -7.555 1.00 98.50 163 ASP A O 1
ATOM 1266 N N . LEU A 1 164 ? 14.363 16.776 -6.378 1.00 98.44 164 LEU A N 1
ATOM 1267 C CA . LEU A 1 164 ? 15.501 17.434 -7.027 1.00 98.44 164 LEU A CA 1
ATOM 1268 C C . LEU A 1 164 ? 15.603 17.099 -8.524 1.00 98.44 164 LEU A C 1
ATOM 1270 O O . LEU A 1 164 ? 16.005 17.953 -9.319 1.00 98.44 164 LEU A O 1
ATOM 1274 N N . ILE A 1 165 ? 15.259 15.873 -8.924 1.00 98.38 165 ILE A N 1
ATOM 1275 C CA . ILE A 1 165 ? 15.243 15.467 -10.337 1.00 98.38 165 ILE A CA 1
ATOM 1276 C C . ILE A 1 165 ? 14.015 16.039 -11.055 1.00 98.38 165 ILE A C 1
ATOM 1278 O O . ILE A 1 165 ? 14.148 16.586 -12.153 1.00 98.38 165 ILE A O 1
ATOM 1282 N N . GLY A 1 166 ? 12.839 15.955 -10.427 1.00 97.00 166 GLY A N 1
ATOM 1283 C CA . GLY A 1 166 ? 11.580 16.426 -11.000 1.00 97.00 166 GLY A CA 1
ATOM 1284 C C . GLY A 1 166 ? 11.226 15.707 -12.306 1.00 97.00 166 GLY A C 1
ATOM 1285 O O . GLY A 1 166 ? 11.429 14.503 -12.436 1.00 97.00 166 GLY A O 1
ATOM 1286 N N . ASP A 1 167 ? 10.698 16.454 -13.276 1.00 94.81 167 ASP A N 1
ATOM 1287 C CA . ASP A 1 167 ? 10.313 15.941 -14.604 1.00 94.81 167 ASP A CA 1
ATOM 1288 C C . ASP A 1 167 ? 11.481 15.920 -15.614 1.00 94.81 167 ASP A C 1
ATOM 1290 O O . ASP A 1 167 ? 11.301 15.592 -16.786 1.00 94.81 167 ASP A O 1
ATOM 1294 N N . GLY A 1 168 ? 12.677 16.327 -15.181 1.00 95.00 168 GLY A N 1
ATOM 1295 C CA . GLY A 1 168 ? 13.833 16.530 -16.045 1.00 95.00 168 GLY A CA 1
ATOM 1296 C C . GLY A 1 168 ? 14.935 15.490 -15.869 1.00 95.00 168 GLY A C 1
ATOM 1297 O O . GLY A 1 168 ? 14.791 14.455 -15.225 1.00 95.00 168 GLY A O 1
ATOM 1298 N N . THR A 1 169 ? 16.087 15.808 -16.456 1.00 97.94 169 THR A N 1
ATOM 1299 C CA . THR A 1 169 ? 17.338 15.071 -16.267 1.00 97.94 169 THR A CA 1
ATOM 1300 C C . THR A 1 169 ? 18.318 15.937 -15.475 1.00 97.94 169 THR A C 1
ATOM 1302 O O . THR A 1 169 ? 18.524 17.103 -15.813 1.00 97.94 169 THR A O 1
ATOM 1305 N N . ARG A 1 170 ? 18.961 15.377 -14.445 1.00 98.06 170 ARG A N 1
ATOM 1306 C CA . ARG A 1 170 ? 19.960 16.065 -13.607 1.00 98.06 170 ARG A CA 1
ATOM 1307 C C . ARG A 1 170 ? 21.294 15.329 -13.637 1.00 98.06 170 ARG A C 1
ATOM 1309 O O . ARG A 1 170 ? 21.328 14.102 -13.670 1.00 98.06 170 ARG A O 1
ATOM 1316 N N . ASP A 1 171 ? 22.401 16.067 -13.628 1.00 97.94 171 ASP A N 1
ATOM 1317 C CA . ASP A 1 171 ? 23.726 15.469 -13.457 1.00 97.94 171 ASP A CA 1
ATOM 1318 C C . ASP A 1 171 ? 24.020 15.148 -11.987 1.00 97.94 171 ASP A C 1
ATOM 1320 O O . ASP A 1 171 ? 23.560 15.824 -11.063 1.00 97.94 171 ASP A O 1
ATOM 1324 N N . VAL A 1 172 ? 24.819 14.101 -11.780 1.00 98.12 172 VAL A N 1
ATOM 1325 C CA . VAL A 1 172 ? 25.158 13.615 -10.440 1.00 98.12 172 VAL A CA 1
ATOM 1326 C C . VAL A 1 172 ? 25.971 14.621 -9.622 1.00 98.12 172 VAL A C 1
ATOM 1328 O O . VAL A 1 172 ? 25.853 14.630 -8.402 1.00 98.12 172 VAL A O 1
ATOM 1331 N N . ALA A 1 173 ? 26.779 15.474 -10.258 1.00 97.75 173 ALA A N 1
ATOM 1332 C CA . ALA A 1 173 ? 27.597 16.451 -9.544 1.00 97.75 173 ALA A CA 1
ATOM 1333 C C . ALA A 1 173 ? 26.724 17.541 -8.906 1.00 97.75 173 ALA A C 1
ATOM 1335 O O . ALA A 1 173 ? 26.911 17.861 -7.733 1.00 97.75 173 ALA A O 1
ATOM 1336 N N . GLY A 1 174 ? 25.729 18.045 -9.641 1.00 98.19 174 GLY A N 1
ATOM 1337 C CA . GLY A 1 174 ? 24.727 18.971 -9.121 1.00 98.19 174 GLY A CA 1
ATOM 1338 C C . GLY A 1 174 ? 23.885 18.353 -8.004 1.00 98.19 174 GLY A C 1
ATOM 1339 O O . GL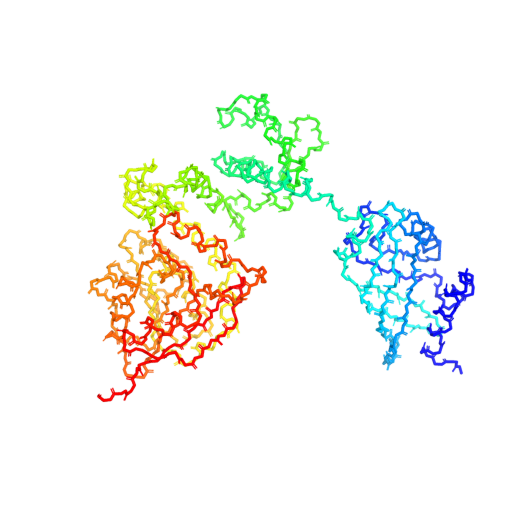Y A 1 174 ? 23.757 18.947 -6.940 1.00 98.19 174 GLY A O 1
ATOM 1340 N N . LEU A 1 175 ? 23.379 17.128 -8.195 1.00 98.50 175 LEU A N 1
ATOM 1341 C CA . LEU A 1 175 ? 22.616 16.430 -7.148 1.00 98.50 175 LEU A CA 1
ATOM 1342 C C . LEU A 1 175 ? 23.453 16.175 -5.885 1.00 98.50 175 LEU A C 1
ATOM 1344 O O . LEU A 1 175 ? 22.942 16.267 -4.770 1.00 98.50 175 LEU A O 1
ATOM 1348 N N . ALA A 1 176 ? 24.742 15.867 -6.042 1.00 98.62 176 ALA A N 1
ATOM 1349 C CA . ALA A 1 176 ? 25.651 15.667 -4.920 1.00 98.62 176 ALA A CA 1
ATOM 1350 C C . ALA A 1 176 ? 25.884 16.963 -4.132 1.00 98.62 176 ALA A C 1
ATOM 1352 O O . ALA A 1 176 ? 25.900 16.929 -2.902 1.00 98.62 176 ALA A O 1
ATOM 1353 N N . ALA A 1 177 ? 25.999 18.102 -4.822 1.00 98.44 177 ALA A N 1
ATOM 1354 C CA . ALA A 1 177 ? 26.080 19.412 -4.182 1.00 98.44 177 ALA A CA 1
ATOM 1355 C C . ALA A 1 177 ? 24.791 19.746 -3.411 1.00 98.44 177 ALA A C 1
ATOM 1357 O O . ALA A 1 177 ? 24.869 20.096 -2.235 1.00 98.44 177 ALA A O 1
ATOM 1358 N N . ASP A 1 178 ? 23.621 19.551 -4.031 1.00 98.38 178 ASP A N 1
ATOM 1359 C CA . ASP A 1 178 ? 22.314 19.842 -3.419 1.00 98.38 178 ASP A CA 1
ATOM 1360 C C . ASP A 1 178 ? 22.042 18.978 -2.174 1.00 98.38 178 ASP A C 1
ATOM 1362 O O . ASP A 1 178 ? 21.412 19.425 -1.218 1.00 98.38 178 ASP A O 1
ATOM 1366 N N . THR A 1 179 ? 22.540 17.739 -2.165 1.00 98.19 179 THR A N 1
ATOM 1367 C CA . THR A 1 179 ? 22.335 16.775 -1.068 1.00 98.19 179 THR A CA 1
ATOM 1368 C C . THR A 1 179 ? 23.495 16.706 -0.076 1.00 98.19 179 THR A C 1
ATOM 1370 O O . THR A 1 179 ? 23.429 15.946 0.887 1.00 98.19 179 THR A O 1
ATOM 1373 N N . THR A 1 180 ? 24.565 17.482 -0.286 1.00 98.12 180 THR A N 1
ATOM 1374 C CA . THR A 1 180 ? 25.808 17.409 0.505 1.00 98.12 180 THR A CA 1
ATOM 1375 C C . THR A 1 180 ? 26.369 15.974 0.582 1.00 98.12 180 THR A C 1
ATOM 1377 O O . THR A 1 180 ? 26.732 15.472 1.646 1.00 98.12 180 THR A O 1
ATOM 1380 N N . THR A 1 181 ? 26.435 15.279 -0.557 1.00 98.56 181 THR A N 1
ATOM 1381 C CA . THR A 1 181 ? 26.963 13.905 -0.664 1.00 98.56 181 THR A CA 1
ATOM 1382 C C . THR A 1 181 ? 28.234 13.838 -1.518 1.00 98.56 181 THR A C 1
ATOM 1384 O O . THR A 1 181 ? 28.542 14.747 -2.287 1.00 98.56 181 THR A O 1
ATOM 1387 N N . ASP A 1 182 ? 29.015 12.755 -1.393 1.00 98.56 182 ASP A N 1
ATOM 1388 C CA . ASP A 1 182 ? 30.143 12.515 -2.305 1.00 98.56 182 ASP A CA 1
ATOM 1389 C C . ASP A 1 182 ? 29.609 12.105 -3.694 1.00 98.56 182 ASP A C 1
ATOM 1391 O O . ASP A 1 182 ? 28.844 11.139 -3.795 1.00 98.56 182 ASP A O 1
ATOM 1395 N N . PRO A 1 183 ? 30.032 12.770 -4.785 1.00 98.12 183 PRO A N 1
ATOM 1396 C CA . PRO A 1 183 ? 29.481 12.525 -6.117 1.00 98.12 183 PRO A CA 1
ATOM 1397 C C . PRO A 1 183 ? 29.766 11.116 -6.650 1.00 98.12 183 PRO A C 1
ATOM 1399 O O . PRO A 1 183 ? 28.971 10.579 -7.421 1.00 98.12 183 PRO A O 1
ATOM 1402 N N . ARG A 1 184 ? 30.867 10.469 -6.240 1.00 98.31 184 ARG A N 1
ATOM 1403 C CA . ARG A 1 184 ? 31.182 9.095 -6.669 1.00 98.31 184 ARG A CA 1
ATOM 1404 C C . ARG A 1 184 ? 30.325 8.082 -5.919 1.00 98.31 184 ARG A C 1
ATOM 1406 O O . ARG A 1 184 ? 29.899 7.090 -6.510 1.00 98.31 184 ARG A O 1
ATOM 1413 N N . ALA A 1 185 ? 30.064 8.318 -4.636 1.00 98.50 185 ALA A N 1
ATOM 1414 C CA . ALA A 1 185 ? 29.141 7.511 -3.848 1.00 98.50 185 ALA A CA 1
ATOM 1415 C C . ALA A 1 185 ? 27.704 7.649 -4.370 1.00 98.50 185 ALA A C 1
ATOM 1417 O O . ALA A 1 185 ? 27.053 6.632 -4.622 1.00 98.50 185 ALA A O 1
ATOM 1418 N N . LEU A 1 186 ? 27.248 8.882 -4.622 1.00 98.69 186 LEU A N 1
ATOM 1419 C CA . LEU A 1 186 ? 25.921 9.139 -5.175 1.00 98.69 186 LEU A CA 1
ATOM 1420 C C . LEU A 1 186 ? 25.760 8.492 -6.555 1.00 98.69 186 LEU A C 1
ATOM 1422 O O . LEU A 1 186 ? 24.765 7.817 -6.794 1.00 98.69 186 LEU A O 1
ATOM 1426 N N . LEU A 1 187 ? 26.766 8.572 -7.432 1.00 98.56 187 LEU A N 1
ATOM 1427 C CA . LEU A 1 187 ? 26.728 7.900 -8.736 1.00 98.56 187 LEU A CA 1
ATOM 1428 C C . LEU A 1 187 ? 26.471 6.390 -8.616 1.00 98.56 187 LEU A C 1
ATOM 1430 O O . LEU A 1 187 ? 25.710 5.826 -9.400 1.00 98.56 187 LEU A O 1
ATOM 1434 N N . ARG A 1 188 ? 27.073 5.720 -7.626 1.00 98.44 188 ARG A N 1
ATOM 1435 C CA . ARG A 1 188 ? 26.855 4.281 -7.392 1.00 98.44 188 ARG A CA 1
ATOM 1436 C C . ARG A 1 188 ? 25.430 3.992 -6.922 1.00 98.44 188 ARG A C 1
ATOM 1438 O O . ARG A 1 188 ? 24.838 3.022 -7.394 1.00 98.44 188 ARG A O 1
ATOM 1445 N N . LEU A 1 189 ? 24.874 4.830 -6.044 1.00 98.56 189 LEU A N 1
ATOM 1446 C CA . LEU A 1 189 ? 23.473 4.743 -5.619 1.00 98.56 189 LEU A CA 1
ATOM 1447 C C . LEU A 1 189 ? 22.534 4.883 -6.827 1.00 98.56 189 LEU A C 1
ATOM 1449 O O . LEU A 1 189 ? 21.695 4.017 -7.063 1.00 98.56 189 LEU A O 1
ATOM 1453 N N . MET A 1 190 ? 22.742 5.929 -7.629 1.00 98.50 190 MET A N 1
ATOM 1454 C CA . MET A 1 190 ? 21.915 6.268 -8.790 1.00 98.50 190 MET A CA 1
ATOM 1455 C C . MET A 1 190 ? 21.964 5.179 -9.869 1.00 98.50 190 MET A C 1
ATOM 1457 O O . MET A 1 190 ? 20.924 4.757 -10.366 1.00 98.50 190 MET A O 1
ATOM 1461 N N . ARG A 1 191 ? 23.150 4.626 -10.166 1.00 98.19 191 ARG A N 1
ATOM 1462 C CA . ARG A 1 191 ? 23.294 3.473 -11.075 1.00 98.19 191 ARG A CA 1
ATOM 1463 C C . ARG A 1 191 ? 22.601 2.220 -10.554 1.00 98.19 191 ARG A C 1
ATOM 1465 O O . ARG A 1 191 ? 22.039 1.464 -11.339 1.00 98.19 191 ARG A O 1
ATOM 1472 N N . THR A 1 192 ? 22.636 1.994 -9.241 1.00 97.62 192 THR A N 1
ATOM 1473 C CA . THR A 1 192 ? 21.940 0.853 -8.630 1.00 97.62 192 THR A CA 1
ATOM 1474 C C . THR A 1 192 ? 20.429 1.012 -8.789 1.00 97.62 192 THR A C 1
ATOM 1476 O O . THR A 1 192 ? 19.772 0.077 -9.233 1.00 97.62 192 THR A O 1
ATOM 1479 N N . ALA A 1 193 ? 19.896 2.206 -8.516 1.00 98.00 193 ALA A N 1
ATOM 1480 C CA . ALA A 1 193 ? 18.487 2.540 -8.719 1.00 98.00 193 ALA A CA 1
ATOM 1481 C C . ALA A 1 193 ? 18.046 2.436 -10.186 1.00 98.00 193 ALA A C 1
ATOM 1483 O O . ALA A 1 193 ? 16.960 1.930 -10.473 1.00 98.00 193 ALA A O 1
ATOM 1484 N N . ALA A 1 194 ? 18.905 2.849 -11.121 1.00 97.25 194 ALA A N 1
ATOM 1485 C CA . ALA A 1 194 ? 18.655 2.665 -12.545 1.00 97.25 194 ALA A CA 1
ATOM 1486 C C . ALA A 1 194 ? 18.617 1.179 -12.942 1.00 97.25 194 ALA A C 1
ATOM 1488 O O . ALA A 1 194 ? 17.771 0.765 -13.729 1.00 97.25 194 ALA A O 1
ATOM 1489 N N . GLY A 1 195 ? 19.469 0.350 -12.331 1.00 92.81 195 GLY A N 1
ATOM 1490 C CA . GLY A 1 195 ? 19.543 -1.090 -12.593 1.00 92.81 195 GLY A CA 1
ATOM 1491 C C . GLY A 1 195 ? 18.273 -1.882 -12.262 1.00 92.81 195 GLY A C 1
ATOM 1492 O O . GLY A 1 195 ? 18.099 -2.977 -12.791 1.00 92.81 195 GLY A O 1
ATOM 1493 N N . PHE A 1 196 ? 17.378 -1.348 -11.425 1.00 91.81 196 PHE A N 1
ATOM 1494 C CA . PHE A 1 196 ? 16.058 -1.936 -11.166 1.00 91.81 196 PHE A CA 1
ATOM 1495 C C . PHE A 1 196 ? 14.892 -1.027 -11.590 1.00 91.81 196 PHE A C 1
ATOM 1497 O O . PHE A 1 196 ? 13.766 -1.221 -11.141 1.00 91.81 196 PHE A O 1
ATOM 1504 N N . GLY A 1 197 ? 15.150 -0.061 -12.480 1.00 92.75 197 GLY A N 1
ATOM 1505 C CA . GLY A 1 197 ? 14.111 0.705 -13.170 1.00 92.75 197 GLY A CA 1
ATOM 1506 C C . GLY A 1 197 ? 13.467 1.827 -12.356 1.00 92.75 197 GLY A C 1
ATOM 1507 O O . GLY A 1 197 ? 12.447 2.361 -12.780 1.00 92.75 197 GLY A O 1
ATOM 1508 N N . LEU A 1 198 ? 14.039 2.214 -11.212 1.00 96.50 198 LEU A N 1
ATOM 1509 C CA . LEU A 1 198 ? 13.579 3.386 -10.458 1.00 96.50 198 LEU A CA 1
ATOM 1510 C C . LEU A 1 198 ? 14.034 4.697 -11.120 1.00 96.50 198 LEU A C 1
ATOM 1512 O O . LEU A 1 198 ? 13.327 5.699 -11.085 1.00 96.50 198 LEU A O 1
ATOM 1516 N N . LEU A 1 199 ? 15.217 4.673 -11.733 1.00 98.25 199 LEU A N 1
ATOM 1517 C CA . LEU A 1 199 ? 15.792 5.772 -12.506 1.00 98.25 199 LEU A CA 1
ATOM 1518 C C . LEU A 1 199 ? 16.145 5.293 -13.917 1.00 98.25 199 LEU A C 1
ATOM 1520 O O . LEU A 1 199 ? 16.231 4.096 -14.179 1.00 98.25 199 LEU A O 1
ATOM 1524 N N . THR A 1 200 ? 16.400 6.234 -14.815 1.00 97.50 200 THR A N 1
ATOM 1525 C CA . THR A 1 200 ? 17.084 5.976 -16.085 1.00 97.50 200 THR A CA 1
ATOM 1526 C C . THR A 1 200 ? 18.328 6.854 -16.182 1.00 97.50 200 THR A C 1
ATOM 1528 O O . THR A 1 200 ? 18.374 7.921 -15.567 1.00 97.50 200 THR A O 1
ATOM 1531 N N . GLU A 1 201 ? 19.337 6.402 -16.928 1.00 97.75 201 GLU A N 1
ATOM 1532 C CA . GLU A 1 201 ? 20.583 7.131 -17.205 1.00 97.75 201 GLU A CA 1
ATOM 1533 C C . GLU A 1 201 ? 20.659 7.422 -18.718 1.00 97.75 201 GLU A C 1
ATOM 1535 O O . GLU A 1 201 ? 21.261 6.636 -19.454 1.00 97.75 201 GLU A O 1
ATOM 1540 N N . PRO A 1 202 ? 20.005 8.492 -19.225 1.00 95.50 202 PRO A N 1
ATOM 1541 C CA . PRO A 1 202 ? 19.979 8.787 -20.662 1.00 95.50 202 PRO A CA 1
ATOM 1542 C C . PRO A 1 202 ? 21.366 9.118 -21.224 1.00 95.50 202 PRO A C 1
ATOM 1544 O O . PRO A 1 202 ? 21.666 8.813 -22.376 1.00 95.50 202 PRO A O 1
ATOM 1547 N N . GLU A 1 203 ? 22.213 9.730 -20.395 1.00 96.06 203 GLU A N 1
ATOM 1548 C CA . GLU A 1 203 ? 23.609 10.039 -20.689 1.00 96.06 203 GLU A CA 1
ATOM 1549 C C . GLU A 1 203 ? 24.473 9.651 -19.481 1.00 96.06 203 GLU A C 1
ATOM 1551 O O . GLU A 1 203 ? 24.006 9.771 -18.346 1.00 96.06 203 GLU A O 1
ATOM 1556 N N . PRO A 1 204 ? 25.741 9.242 -19.678 1.00 96.31 204 PRO A N 1
ATOM 1557 C CA . PRO A 1 204 ? 26.620 8.876 -18.573 1.00 96.31 204 PRO A CA 1
ATOM 1558 C C . PRO A 1 204 ? 26.682 9.955 -17.478 1.00 96.31 204 PRO A C 1
ATOM 1560 O O . PRO A 1 204 ? 27.077 11.094 -17.726 1.00 96.31 204 PRO A O 1
ATOM 1563 N N . GLY A 1 205 ? 26.312 9.586 -16.251 1.00 95.94 205 GLY A N 1
ATOM 1564 C CA . GLY A 1 205 ? 26.294 10.466 -15.080 1.00 95.94 205 GLY A CA 1
ATOM 1565 C C . GLY A 1 205 ? 25.095 11.419 -14.988 1.00 95.94 205 GLY A C 1
ATOM 1566 O O . GLY A 1 205 ? 25.075 12.261 -14.085 1.00 95.94 205 GLY A O 1
ATOM 1567 N N . ARG A 1 206 ? 24.105 11.298 -15.879 1.00 98.38 206 ARG A N 1
ATOM 1568 C CA . ARG A 1 206 ? 22.866 12.084 -15.878 1.00 98.38 206 ARG A CA 1
ATOM 1569 C C . ARG A 1 206 ? 21.655 11.181 -15.713 1.00 98.38 206 ARG A C 1
ATOM 1571 O O . ARG A 1 206 ? 21.507 10.214 -16.446 1.00 98.38 206 ARG A O 1
ATOM 1578 N N . PHE A 1 207 ? 20.773 11.529 -14.782 1.00 98.62 207 PHE A N 1
ATOM 1579 C CA . PHE A 1 207 ? 19.653 10.681 -14.390 1.00 98.62 207 PHE A CA 1
ATOM 1580 C C . PHE A 1 207 ? 18.315 11.405 -14.484 1.00 98.62 207 PHE A C 1
ATOM 1582 O O . PHE A 1 207 ? 18.226 12.599 -14.192 1.00 98.62 207 PHE A O 1
ATOM 1589 N N . ALA A 1 208 ? 17.283 10.649 -14.845 1.00 98.62 208 ALA A N 1
ATOM 1590 C CA . ALA A 1 208 ? 15.885 11.061 -14.812 1.00 98.62 208 ALA A CA 1
ATOM 1591 C C . ALA A 1 208 ? 15.048 10.029 -14.041 1.00 98.62 208 ALA A C 1
ATOM 1593 O O . ALA A 1 208 ? 15.443 8.862 -13.921 1.00 98.62 208 ALA A O 1
ATOM 1594 N N . LEU A 1 209 ? 13.894 10.453 -13.521 1.00 98.44 209 LEU A N 1
ATOM 1595 C CA . LEU A 1 209 ? 12.919 9.537 -12.930 1.00 98.44 209 LEU A CA 1
ATOM 1596 C C . LEU A 1 209 ? 12.255 8.699 -14.027 1.00 98.44 209 LEU A C 1
ATOM 1598 O O . LEU A 1 209 ? 11.945 9.204 -15.105 1.00 98.44 209 LEU A O 1
ATOM 1602 N N . THR A 1 210 ? 12.018 7.422 -13.742 1.00 98.00 210 THR A N 1
ATOM 1603 C CA . THR A 1 210 ? 11.053 6.623 -14.510 1.00 98.00 210 THR A CA 1
ATOM 1604 C C . THR A 1 210 ? 9.639 6.875 -13.985 1.00 98.00 210 THR A C 1
ATOM 1606 O O . THR A 1 210 ? 9.456 7.565 -12.980 1.00 98.00 210 THR A O 1
ATOM 1609 N N . GLU A 1 211 ? 8.636 6.262 -14.613 1.00 95.62 211 GLU A N 1
ATOM 1610 C CA . GLU A 1 211 ? 7.269 6.232 -14.077 1.00 95.62 211 GLU A CA 1
ATOM 1611 C C . GLU A 1 211 ? 7.235 5.690 -12.636 1.00 95.62 211 GLU A C 1
ATOM 1613 O O . GLU A 1 211 ? 6.629 6.300 -11.761 1.00 95.62 211 GLU A O 1
ATOM 1618 N N . LEU A 1 212 ? 7.992 4.622 -12.345 1.00 94.62 212 LEU A N 1
ATOM 1619 C CA . LEU A 1 212 ? 8.132 4.080 -10.990 1.00 94.62 212 LEU A CA 1
ATOM 1620 C C . LEU A 1 212 ? 8.788 5.091 -10.031 1.00 94.62 212 LEU A C 1
ATOM 1622 O O . LEU A 1 212 ? 8.323 5.277 -8.907 1.00 94.62 212 LEU A O 1
ATOM 1626 N N . GLY A 1 213 ? 9.863 5.755 -10.467 1.00 97.12 213 GLY A N 1
ATOM 1627 C CA . GLY A 1 213 ? 10.584 6.746 -9.662 1.00 97.12 213 GLY A CA 1
ATOM 1628 C C . GLY A 1 213 ? 9.788 8.016 -9.363 1.00 97.12 213 GLY A C 1
ATOM 1629 O O . GLY A 1 213 ? 10.012 8.640 -8.324 1.00 97.12 213 GLY A O 1
ATOM 1630 N N . ALA A 1 214 ? 8.840 8.388 -10.227 1.00 97.69 214 ALA A N 1
ATOM 1631 C CA . ALA A 1 214 ? 8.014 9.586 -10.072 1.00 97.69 214 ALA A CA 1
ATOM 1632 C C . ALA A 1 214 ? 7.216 9.599 -8.755 1.00 97.69 214 ALA A C 1
ATOM 1634 O O . ALA A 1 214 ? 7.011 10.665 -8.172 1.00 97.69 214 ALA A O 1
ATOM 1635 N N . HIS A 1 215 ? 6.855 8.423 -8.233 1.00 97.38 215 HIS A N 1
ATOM 1636 C CA . HIS A 1 215 ? 6.156 8.262 -6.954 1.00 97.38 215 HIS A CA 1
ATOM 1637 C C . HIS A 1 215 ? 6.996 8.630 -5.715 1.00 97.38 215 HIS A C 1
ATOM 1639 O O . HIS A 1 215 ? 6.463 8.668 -4.607 1.00 97.38 215 HIS A O 1
ATOM 1645 N N . LEU A 1 216 ? 8.295 8.916 -5.872 1.00 97.75 216 LEU A N 1
ATOM 1646 C CA . LEU A 1 216 ? 9.157 9.421 -4.794 1.00 97.75 216 LEU A CA 1
ATOM 1647 C C . LEU A 1 216 ? 9.181 10.952 -4.697 1.00 97.75 216 LEU A C 1
ATOM 1649 O O . LEU A 1 216 ? 9.880 11.489 -3.838 1.00 97.75 216 LEU A O 1
ATOM 1653 N N . ARG A 1 217 ? 8.450 11.660 -5.565 1.00 97.94 217 ARG A N 1
ATOM 1654 C CA . ARG A 1 217 ? 8.265 13.112 -5.466 1.00 97.94 217 ARG A CA 1
ATOM 1655 C C . ARG A 1 217 ? 7.211 13.433 -4.420 1.00 97.94 217 ARG A C 1
ATOM 1657 O O . ARG A 1 217 ? 6.102 12.908 -4.485 1.00 97.94 217 ARG A O 1
ATOM 1664 N N . SER A 1 218 ? 7.514 14.372 -3.531 1.00 94.81 218 SER A N 1
ATOM 1665 C CA . SER A 1 218 ? 6.598 14.813 -2.474 1.00 94.81 218 SER A CA 1
ATOM 1666 C C . SER A 1 218 ? 5.294 15.395 -3.042 1.00 94.81 218 SER A C 1
ATOM 1668 O O . SER A 1 218 ? 4.240 15.271 -2.428 1.00 94.81 218 SER A O 1
ATOM 1670 N N . GLY A 1 219 ? 5.351 16.010 -4.231 1.00 92.56 219 GLY A N 1
ATOM 1671 C CA . GLY A 1 219 ? 4.186 16.579 -4.919 1.00 92.56 219 GLY A CA 1
ATOM 1672 C C . GLY A 1 219 ? 3.383 15.596 -5.781 1.00 92.56 219 GLY A C 1
ATOM 1673 O O . GLY A 1 219 ? 2.412 16.012 -6.411 1.00 92.56 219 GLY A O 1
ATOM 1674 N N . HIS A 1 220 ? 3.778 14.320 -5.867 1.00 95.00 220 HIS A N 1
ATOM 1675 C CA . HIS A 1 220 ? 3.049 13.347 -6.680 1.00 95.00 220 HIS A CA 1
ATOM 1676 C C . HIS A 1 220 ? 1.705 12.985 -6.012 1.00 95.00 220 HIS A C 1
ATOM 1678 O O . HIS A 1 220 ? 1.701 12.654 -4.824 1.00 95.00 220 HIS A O 1
ATOM 1684 N N . PRO A 1 221 ? 0.565 12.963 -6.735 1.00 89.75 221 PRO A N 1
ATOM 1685 C CA . PRO A 1 221 ? -0.740 12.630 -6.143 1.00 89.75 221 PRO A CA 1
ATOM 1686 C C . PRO A 1 221 ? -0.776 11.251 -5.466 1.00 89.75 221 PRO A C 1
ATOM 1688 O O . PRO A 1 221 ? -1.448 11.051 -4.455 1.00 89.75 221 PRO A O 1
ATOM 1691 N N . LEU A 1 222 ? -0.001 10.310 -6.009 1.00 91.88 222 LEU A N 1
ATOM 1692 C CA . LEU A 1 222 ? 0.214 8.968 -5.465 1.00 91.88 222 LEU A CA 1
ATOM 1693 C C . LEU A 1 222 ? 1.633 8.824 -4.896 1.00 91.88 222 LEU A C 1
ATOM 1695 O O . LEU A 1 222 ? 2.301 7.827 -5.164 1.00 91.88 222 LEU A O 1
ATOM 1699 N N . SER A 1 223 ? 2.152 9.861 -4.231 1.00 95.19 223 SER A N 1
ATOM 1700 C CA . SER A 1 223 ? 3.443 9.788 -3.537 1.00 95.19 223 SER A CA 1
ATOM 1701 C C . SER A 1 223 ? 3.449 8.629 -2.540 1.00 95.19 223 SER A C 1
ATOM 1703 O O . SER A 1 223 ? 2.447 8.388 -1.866 1.00 95.19 223 SER A O 1
ATOM 1705 N N . VAL A 1 224 ? 4.591 7.951 -2.443 1.00 96.06 224 VAL A N 1
ATOM 1706 C CA . VAL A 1 224 ? 4.924 6.983 -1.381 1.00 96.06 224 VAL A CA 1
ATOM 1707 C C . VAL A 1 224 ? 6.238 7.354 -0.682 1.00 96.06 224 VAL A C 1
ATOM 1709 O O . VAL A 1 224 ? 6.893 6.515 -0.059 1.00 96.06 224 VAL A O 1
ATOM 1712 N N . ARG A 1 225 ? 6.686 8.608 -0.831 1.00 97.06 225 ARG A N 1
ATOM 1713 C CA . ARG A 1 225 ? 7.978 9.076 -0.322 1.00 97.06 225 ARG A CA 1
ATOM 1714 C C . ARG A 1 225 ? 8.081 8.913 1.196 1.00 97.06 225 ARG A C 1
ATOM 1716 O O . ARG A 1 225 ? 9.104 8.422 1.675 1.00 97.06 225 ARG A O 1
ATOM 1723 N N . SER A 1 226 ? 7.048 9.289 1.947 1.00 96.56 226 SER A N 1
ATOM 1724 C CA . SER A 1 226 ? 7.057 9.176 3.409 1.00 96.56 226 SER A CA 1
ATOM 1725 C C . SER A 1 226 ? 7.042 7.719 3.867 1.00 96.56 226 SER A C 1
ATOM 1727 O O . SER A 1 226 ? 7.748 7.381 4.817 1.00 96.56 226 SER A O 1
ATOM 1729 N N . VAL A 1 227 ? 6.341 6.828 3.154 1.00 95.56 227 VAL A N 1
ATOM 1730 C CA . VAL A 1 227 ? 6.427 5.371 3.375 1.00 95.56 227 VAL A CA 1
ATOM 1731 C C . VAL A 1 227 ? 7.864 4.878 3.217 1.00 95.56 227 VAL A C 1
ATOM 1733 O O . VAL A 1 227 ? 8.352 4.126 4.062 1.00 95.56 227 VAL A O 1
ATOM 1736 N N . MET A 1 228 ? 8.578 5.327 2.179 1.00 97.00 228 MET A N 1
ATOM 1737 C CA . MET A 1 228 ? 9.978 4.939 1.986 1.00 97.00 228 MET A CA 1
ATOM 1738 C C . MET A 1 228 ? 10.883 5.475 3.105 1.00 97.00 228 MET A C 1
ATOM 1740 O O . MET A 1 228 ? 11.722 4.733 3.609 1.00 97.00 228 MET A O 1
ATOM 1744 N N . ILE A 1 229 ? 10.693 6.715 3.563 1.00 97.56 229 ILE A N 1
ATOM 1745 C CA . ILE A 1 229 ? 11.465 7.268 4.692 1.00 97.56 229 ILE A CA 1
ATOM 1746 C C . ILE A 1 229 ? 11.216 6.457 5.975 1.00 97.56 229 ILE A C 1
ATOM 1748 O O . ILE A 1 229 ? 12.167 6.067 6.659 1.00 97.56 229 ILE A O 1
ATOM 1752 N N . MET A 1 230 ? 9.955 6.130 6.280 1.00 96.62 230 MET A N 1
ATOM 1753 C CA . MET A 1 230 ? 9.612 5.287 7.432 1.00 96.62 230 MET A CA 1
ATOM 1754 C C . MET A 1 230 ? 10.199 3.878 7.315 1.00 96.62 230 MET A C 1
ATOM 1756 O O . MET A 1 230 ? 10.715 3.340 8.295 1.00 96.62 230 MET A O 1
ATOM 1760 N N . GLY A 1 231 ? 10.222 3.309 6.108 1.00 95.62 231 GLY A N 1
ATOM 1761 C CA . GLY A 1 231 ? 10.899 2.043 5.834 1.00 95.62 231 GLY A CA 1
ATOM 1762 C C . GLY A 1 231 ? 12.391 2.068 6.188 1.00 95.62 231 GLY A C 1
ATOM 1763 O O . GLY A 1 231 ? 12.921 1.067 6.668 1.00 95.62 231 GLY A O 1
ATOM 1764 N N . GLY A 1 232 ? 13.067 3.210 6.020 1.00 95.69 232 GLY A N 1
ATOM 1765 C CA . GLY A 1 232 ? 14.460 3.400 6.438 1.00 95.69 232 GLY A CA 1
ATOM 1766 C C . GLY A 1 232 ? 14.654 3.384 7.957 1.00 95.69 232 GLY A C 1
ATOM 1767 O O . GLY A 1 232 ? 15.614 2.787 8.453 1.00 95.69 232 GLY A O 1
ATOM 1768 N N . LEU A 1 233 ? 13.730 3.987 8.713 1.00 95.81 233 LEU A N 1
ATOM 1769 C CA . LEU A 1 233 ? 13.703 3.899 10.179 1.00 95.81 233 LEU A CA 1
ATOM 1770 C C . LEU A 1 233 ? 13.483 2.454 10.634 1.00 95.81 233 LEU A C 1
ATOM 1772 O O . LEU A 1 233 ? 14.259 1.939 11.440 1.00 95.81 233 LEU A O 1
ATOM 1776 N N . PHE A 1 234 ? 12.456 1.795 10.095 1.00 95.88 234 PHE A N 1
ATOM 1777 C CA . PHE A 1 234 ? 12.119 0.424 10.468 1.00 95.88 234 PHE A CA 1
ATOM 1778 C C . PHE A 1 234 ? 13.202 -0.565 10.046 1.00 95.88 234 PHE A C 1
ATOM 1780 O O . PHE A 1 234 ? 13.494 -1.480 10.803 1.00 95.88 234 PHE A O 1
ATOM 1787 N N . GLY A 1 235 ? 13.897 -0.343 8.927 1.00 95.44 235 GLY A N 1
ATOM 1788 C CA . GLY A 1 235 ? 15.053 -1.151 8.530 1.00 95.44 235 GLY A CA 1
ATOM 1789 C C . GLY A 1 235 ? 16.157 -1.201 9.597 1.00 95.44 235 GLY A C 1
ATOM 1790 O O . GLY A 1 235 ? 16.761 -2.254 9.807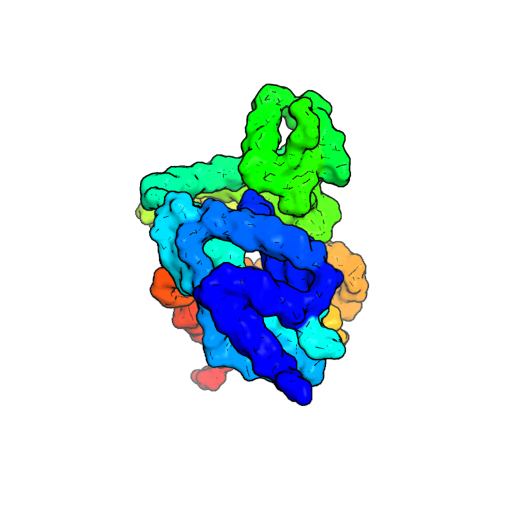 1.00 95.44 235 GLY A O 1
ATOM 1791 N N . ARG A 1 236 ? 16.382 -0.100 10.335 1.00 94.50 236 ARG A N 1
ATOM 1792 C CA . ARG A 1 236 ? 17.303 -0.099 11.488 1.00 94.50 236 ARG A CA 1
ATOM 1793 C C . ARG A 1 236 ? 16.792 -0.987 12.618 1.00 94.50 236 ARG A C 1
ATOM 1795 O O . ARG A 1 236 ? 17.559 -1.766 13.163 1.00 94.50 236 ARG A O 1
ATOM 1802 N N . VAL A 1 237 ? 15.503 -0.905 12.930 1.00 97.25 237 VAL A N 1
ATOM 1803 C CA . VAL A 1 237 ? 14.859 -1.720 13.973 1.00 97.25 237 VAL A CA 1
ATOM 1804 C C . VAL A 1 237 ? 14.862 -3.207 13.612 1.00 97.25 237 VAL A C 1
ATOM 1806 O O . VAL A 1 237 ? 15.174 -4.049 14.447 1.00 97.25 237 VAL A O 1
ATOM 1809 N N . PHE A 1 238 ? 14.619 -3.546 12.345 1.00 96.75 238 PHE A N 1
ATOM 1810 C CA . PHE A 1 238 ? 14.682 -4.923 11.851 1.00 96.75 238 PHE A CA 1
ATOM 1811 C C . PHE A 1 238 ? 16.072 -5.555 11.979 1.00 96.75 238 PHE A C 1
ATOM 1813 O O . PHE A 1 238 ? 16.178 -6.780 11.988 1.00 96.75 238 PHE A O 1
ATOM 1820 N N . SER A 1 239 ? 17.132 -4.752 12.129 1.00 96.06 239 SER A N 1
ATOM 1821 C CA . SER A 1 239 ? 18.478 -5.276 12.397 1.00 96.06 239 SER A CA 1
ATOM 1822 C C . SER A 1 239 ? 18.577 -5.930 13.783 1.00 96.06 239 SER A C 1
ATOM 1824 O O . SER A 1 239 ? 19.442 -6.773 13.996 1.00 96.06 239 SER A O 1
ATOM 1826 N N . ASP A 1 240 ? 17.655 -5.599 14.694 1.00 97.44 240 ASP A N 1
ATOM 1827 C CA . ASP A 1 240 ? 17.520 -6.171 16.035 1.00 97.44 240 ASP A CA 1
ATOM 1828 C C . ASP A 1 240 ? 16.332 -7.152 16.161 1.00 97.44 240 ASP A C 1
ATOM 1830 O O . ASP A 1 240 ? 15.992 -7.553 17.274 1.00 97.44 240 ASP A O 1
ATOM 1834 N N . ALA A 1 241 ? 15.701 -7.587 15.058 1.00 97.38 241 ALA A N 1
ATOM 1835 C CA . ALA A 1 241 ? 14.501 -8.444 15.084 1.00 97.38 241 ALA A CA 1
ATOM 1836 C C . ALA A 1 241 ? 14.696 -9.791 15.812 1.00 97.38 241 ALA A C 1
ATOM 1838 O O . ALA A 1 241 ? 13.737 -10.373 16.322 1.00 97.38 241 ALA A O 1
ATOM 1839 N N . GLU A 1 242 ? 15.937 -10.280 15.919 1.00 98.06 242 GLU A N 1
ATOM 1840 C CA . GLU A 1 242 ? 16.270 -11.453 16.738 1.00 98.06 242 GLU A CA 1
ATOM 1841 C C . GLU A 1 242 ? 15.845 -11.273 18.204 1.00 98.06 242 GLU A C 1
ATOM 1843 O O . GLU A 1 242 ? 15.455 -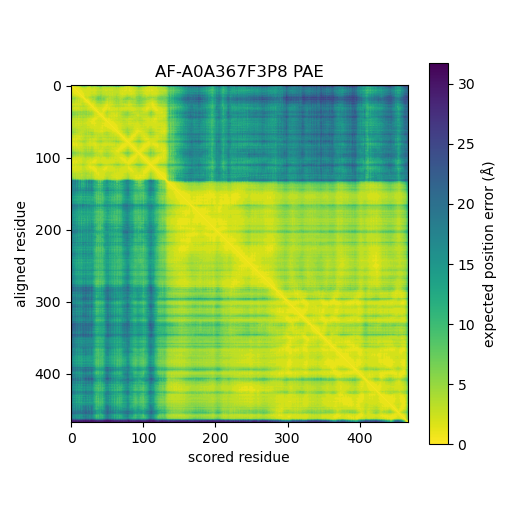12.242 18.853 1.00 98.06 242 GLU A O 1
ATOM 1848 N N . HIS A 1 243 ? 15.875 -10.041 18.726 1.00 98.06 243 HIS A N 1
ATOM 1849 C CA . HIS A 1 243 ? 15.361 -9.740 20.058 1.00 98.06 243 HIS A CA 1
ATOM 1850 C C . HIS A 1 243 ? 13.905 -10.174 20.193 1.00 98.06 243 HIS A C 1
ATOM 1852 O O . HIS A 1 243 ? 13.609 -10.978 21.072 1.00 98.06 243 HIS A O 1
ATOM 1858 N N . SER A 1 244 ? 13.042 -9.729 19.278 1.00 98.00 244 SER A N 1
ATOM 1859 C CA . SER A 1 244 ? 11.617 -10.056 19.295 1.00 98.00 244 SER A CA 1
ATOM 1860 C C . SER A 1 244 ? 11.353 -11.546 19.167 1.00 98.00 244 SER A C 1
ATOM 1862 O O . SER A 1 244 ? 10.490 -12.075 19.857 1.00 98.00 244 SER A O 1
ATOM 1864 N N . LEU A 1 245 ? 12.151 -12.261 18.372 1.00 97.69 245 LEU A N 1
ATOM 1865 C CA . LEU A 1 245 ? 12.051 -13.720 18.288 1.00 97.69 245 LEU A CA 1
ATOM 1866 C C . LEU A 1 245 ? 12.443 -14.425 19.595 1.00 97.69 245 LEU A C 1
ATOM 1868 O O . LEU A 1 245 ? 11.913 -15.490 19.902 1.00 97.69 245 LEU A O 1
ATOM 1872 N N . ARG A 1 246 ? 13.389 -13.865 20.356 1.00 98.06 246 ARG A N 1
ATOM 1873 C CA . ARG A 1 246 ? 13.872 -14.463 21.609 1.00 98.06 246 ARG A CA 1
ATOM 1874 C C . ARG A 1 246 ? 13.007 -14.122 22.816 1.00 98.06 246 ARG A C 1
ATOM 1876 O O . ARG A 1 246 ? 12.979 -14.914 23.753 1.00 98.06 246 ARG A O 1
ATOM 1883 N N . THR A 1 247 ? 12.374 -12.953 22.827 1.00 97.56 247 THR A N 1
ATOM 1884 C CA . THR A 1 247 ? 11.671 -12.428 24.007 1.00 97.56 247 THR A CA 1
ATOM 1885 C C . THR A 1 247 ? 10.164 -12.311 23.824 1.00 97.56 247 THR A C 1
ATOM 1887 O O . THR A 1 247 ? 9.458 -12.286 24.823 1.00 97.56 247 THR A O 1
ATOM 1890 N N . GLY A 1 248 ? 9.673 -12.238 22.584 1.00 95.12 248 GLY A N 1
ATOM 1891 C CA . GLY A 1 248 ? 8.296 -11.843 22.279 1.00 95.12 248 GLY A CA 1
ATOM 1892 C C . GLY A 1 248 ? 8.049 -10.329 22.347 1.00 95.12 248 GLY A C 1
ATOM 1893 O O . GLY A 1 248 ? 6.950 -9.891 22.038 1.00 95.12 248 GLY A O 1
ATOM 1894 N N . GLU A 1 249 ? 9.057 -9.530 22.710 1.00 96.38 249 GLU A N 1
ATOM 1895 C CA . GLU A 1 249 ? 8.947 -8.073 22.882 1.00 96.38 249 GLU A CA 1
ATOM 1896 C C . GLU A 1 249 ? 9.396 -7.310 21.621 1.00 96.38 249 GLU A C 1
ATOM 1898 O O . GLU A 1 249 ? 10.305 -7.765 20.916 1.00 96.38 249 GLU A O 1
ATOM 1903 N N . PRO A 1 250 ? 8.850 -6.118 21.321 1.00 97.19 250 PRO A N 1
ATOM 1904 C CA . PRO A 1 250 ? 9.256 -5.353 20.144 1.00 97.19 250 PRO A CA 1
ATOM 1905 C C . PRO A 1 250 ? 10.729 -4.926 20.197 1.00 97.19 250 PRO A C 1
ATOM 1907 O O . PRO A 1 250 ? 11.265 -4.543 21.238 1.00 97.19 250 PRO A O 1
ATOM 1910 N N . ALA A 1 251 ? 11.397 -4.933 19.043 1.00 98.12 251 ALA A N 1
ATOM 1911 C CA . ALA A 1 251 ? 12.783 -4.492 18.905 1.00 98.12 251 ALA A CA 1
ATOM 1912 C C . ALA A 1 251 ? 12.914 -2.960 18.900 1.00 98.12 251 ALA A C 1
ATOM 1914 O O . ALA A 1 251 ? 13.980 -2.432 19.215 1.00 98.12 251 ALA A O 1
ATOM 1915 N N . PHE A 1 252 ? 11.842 -2.219 18.597 1.00 97.81 252 PHE A N 1
ATOM 1916 C CA . PHE A 1 252 ? 11.897 -0.758 18.484 1.00 97.81 252 PHE A CA 1
ATOM 1917 C C . PHE A 1 252 ? 12.435 -0.061 19.755 1.00 97.81 252 PHE A C 1
ATOM 1919 O O . PHE A 1 252 ? 13.383 0.723 19.629 1.00 97.81 252 PHE A O 1
ATOM 1926 N N . PRO A 1 253 ? 11.947 -0.354 20.983 1.00 97.19 253 PRO A N 1
ATOM 1927 C CA . PRO A 1 253 ? 12.510 0.231 22.203 1.00 97.19 253 PRO A CA 1
ATOM 1928 C C . PRO A 1 253 ? 13.967 -0.171 22.454 1.00 97.19 253 PRO A C 1
ATOM 1930 O O . PRO A 1 253 ? 14.741 0.639 22.957 1.00 97.19 253 PRO A O 1
ATOM 1933 N N . LYS A 1 254 ? 14.366 -1.392 22.079 1.00 96.38 254 LYS A N 1
ATOM 1934 C CA . LYS A 1 254 ? 15.758 -1.851 22.181 1.00 96.38 254 LYS A CA 1
ATOM 1935 C C . LYS A 1 254 ? 16.684 -1.031 21.277 1.00 96.38 254 LYS A C 1
ATOM 1937 O O . LYS A 1 254 ? 17.760 -0.641 21.724 1.00 96.38 254 LYS A O 1
ATOM 1942 N N . THR A 1 255 ? 16.280 -0.773 20.033 1.00 97.25 255 THR A N 1
ATOM 1943 C CA . THR A 1 255 ? 17.108 -0.070 19.040 1.00 97.25 255 THR A CA 1
ATOM 1944 C C . THR A 1 255 ? 17.116 1.446 19.247 1.00 97.25 255 THR A C 1
ATOM 1946 O O . THR A 1 255 ? 18.153 2.087 19.092 1.00 97.25 255 THR A O 1
ATOM 1949 N N . LEU A 1 256 ? 15.962 2.044 19.570 1.00 96.62 256 LEU A N 1
ATOM 1950 C CA . LEU A 1 256 ? 15.766 3.503 19.569 1.00 96.62 256 LEU A CA 1
ATOM 1951 C C . LEU A 1 256 ? 15.471 4.097 20.957 1.00 96.62 256 LEU A C 1
ATOM 1953 O O . LEU A 1 256 ? 15.304 5.310 21.086 1.00 96.62 256 LEU A O 1
ATOM 1957 N N . GLY A 1 257 ? 15.437 3.266 22.002 1.00 96.25 257 GLY A N 1
ATOM 1958 C CA . GLY A 1 257 ? 15.345 3.671 23.409 1.00 96.25 257 GLY A CA 1
ATOM 1959 C C . GLY A 1 257 ? 13.945 4.040 23.908 1.00 96.25 257 GLY A C 1
ATOM 1960 O O . GLY A 1 257 ? 13.772 4.264 25.103 1.00 96.25 257 GLY A O 1
ATOM 1961 N N . LEU A 1 258 ? 12.946 4.120 23.026 1.00 96.06 258 LEU A N 1
ATOM 1962 C CA . LEU A 1 258 ? 11.553 4.449 23.345 1.00 96.06 258 LEU A CA 1
ATOM 1963 C C . LEU A 1 258 ? 10.608 3.643 22.443 1.00 96.06 258 LEU A C 1
ATOM 1965 O O . LEU A 1 258 ? 10.990 3.378 21.308 1.00 96.06 258 LEU A O 1
ATOM 1969 N N . PRO A 1 259 ? 9.377 3.314 22.875 1.00 94.81 259 PRO A N 1
ATOM 1970 C CA . PRO A 1 259 ? 8.327 2.811 21.981 1.00 94.81 259 PRO A CA 1
ATOM 1971 C C . PRO A 1 259 ? 8.029 3.784 20.830 1.00 94.81 259 PRO A C 1
ATOM 1973 O O . PRO A 1 259 ? 8.164 4.996 21.018 1.00 94.81 259 PRO A O 1
ATOM 1976 N N . LEU A 1 260 ? 7.576 3.279 19.672 1.00 94.44 260 LEU A N 1
ATOM 1977 C CA . LEU A 1 260 ? 7.387 4.067 18.440 1.00 94.44 260 LEU A CA 1
ATOM 1978 C C . LEU A 1 260 ? 6.642 5.384 18.678 1.00 94.44 260 LEU A C 1
ATOM 1980 O O . LEU A 1 260 ? 7.193 6.451 18.423 1.00 94.44 260 LEU A O 1
ATOM 1984 N N . PHE A 1 261 ? 5.425 5.337 19.220 1.00 90.69 261 PHE A N 1
ATOM 1985 C CA . PHE A 1 261 ? 4.619 6.548 19.398 1.00 90.69 261 PHE A CA 1
ATOM 1986 C C . PHE A 1 261 ? 5.255 7.550 20.377 1.00 90.69 261 PHE A C 1
ATOM 1988 O O . PHE A 1 261 ? 5.207 8.758 20.151 1.00 90.69 261 PHE A O 1
ATOM 1995 N N . ALA A 1 262 ? 5.935 7.076 21.427 1.00 92.19 262 ALA A N 1
ATOM 1996 C CA . ALA A 1 262 ? 6.686 7.949 22.332 1.00 92.19 262 ALA A CA 1
ATOM 1997 C C . ALA A 1 262 ? 7.918 8.571 21.647 1.00 92.19 262 ALA A C 1
ATOM 1999 O O . ALA A 1 262 ? 8.244 9.733 21.892 1.00 92.19 262 ALA A O 1
ATOM 2000 N N . TYR A 1 263 ? 8.582 7.816 20.770 1.00 95.19 263 TYR A N 1
ATOM 2001 C CA . TYR A 1 263 ? 9.697 8.295 19.962 1.00 95.19 263 TYR A CA 1
ATOM 2002 C C . TYR A 1 263 ? 9.249 9.362 18.956 1.00 95.19 263 TYR A C 1
ATOM 2004 O O . TYR A 1 263 ? 9.891 10.405 18.861 1.00 95.19 263 TYR A O 1
ATOM 2012 N N . LEU A 1 264 ? 8.129 9.152 18.257 1.00 92.94 264 LEU A N 1
ATOM 2013 C CA . LEU A 1 264 ? 7.571 10.119 17.304 1.00 92.94 264 LEU A CA 1
ATOM 2014 C C . LEU A 1 264 ? 7.164 11.429 17.989 1.00 92.94 264 LEU A C 1
ATOM 2016 O O . LEU A 1 264 ? 7.521 12.498 17.502 1.00 92.94 264 LEU A O 1
ATOM 2020 N N . ARG A 1 265 ? 6.528 11.372 19.168 1.00 89.56 265 ARG A N 1
ATOM 2021 C CA . ARG A 1 265 ? 6.208 12.580 19.957 1.00 89.56 265 ARG A CA 1
ATOM 2022 C C . ARG A 1 265 ? 7.444 13.394 20.343 1.00 89.56 265 ARG A C 1
ATOM 2024 O O . ARG A 1 265 ? 7.381 14.617 20.423 1.00 89.56 265 ARG A O 1
ATOM 2031 N N . ARG A 1 266 ? 8.583 12.732 20.569 1.00 93.94 266 ARG A N 1
ATOM 2032 C CA . ARG A 1 266 ? 9.861 13.399 20.866 1.00 93.94 266 ARG A CA 1
ATOM 2033 C C . ARG A 1 266 ? 10.573 13.929 19.612 1.00 93.94 266 ARG A C 1
ATOM 2035 O O . ARG A 1 266 ? 11.488 14.736 19.745 1.00 93.94 266 ARG A O 1
ATOM 2042 N N . ASN A 1 267 ? 10.158 13.497 18.422 1.00 93.94 267 ASN A N 1
ATOM 2043 C CA . ASN A 1 267 ? 10.746 13.852 17.131 1.00 93.94 267 ASN A CA 1
ATOM 2044 C C . ASN A 1 267 ? 9.638 14.327 16.167 1.00 93.94 267 ASN A C 1
ATOM 2046 O O . ASN A 1 267 ? 9.276 13.591 15.248 1.00 93.94 267 ASN A O 1
ATOM 2050 N N . PRO A 1 268 ? 9.082 15.538 16.358 1.00 90.06 268 PRO A N 1
ATOM 2051 C CA . PRO A 1 268 ? 7.856 15.973 15.681 1.00 90.06 268 PRO A CA 1
ATOM 2052 C C . PRO A 1 268 ? 7.961 16.007 14.150 1.00 90.06 268 PRO A C 1
ATOM 2054 O O . PRO A 1 268 ? 6.987 15.694 13.473 1.00 90.06 268 PRO A O 1
ATOM 2057 N N . GLU A 1 269 ? 9.138 16.305 13.589 1.00 91.56 269 GLU A N 1
ATOM 2058 C CA . GLU A 1 269 ? 9.368 16.233 12.136 1.00 91.56 269 GLU A CA 1
ATOM 2059 C C . GLU A 1 269 ? 9.163 14.808 11.601 1.00 91.56 269 GLU A C 1
ATOM 2061 O O . GLU A 1 269 ? 8.487 14.600 10.596 1.00 91.56 269 GLU A O 1
ATOM 2066 N N . LEU A 1 270 ? 9.685 13.807 12.314 1.00 93.31 270 LEU A N 1
ATOM 2067 C CA . LEU A 1 270 ? 9.485 12.402 11.972 1.00 93.31 270 LEU A CA 1
ATOM 2068 C C . LEU A 1 270 ? 8.050 11.947 12.264 1.00 93.31 270 LEU A C 1
ATOM 2070 O O . LEU A 1 270 ? 7.509 11.140 11.514 1.00 93.31 270 LEU A O 1
ATOM 2074 N N . GLY A 1 271 ? 7.415 12.486 13.309 1.00 91.31 271 GLY A N 1
ATOM 2075 C CA . 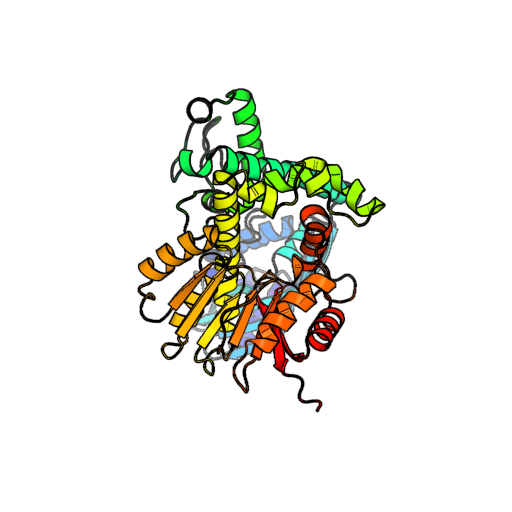GLY A 1 271 ? 5.985 12.307 13.567 1.00 91.31 271 GLY A CA 1
ATOM 2076 C C . GLY A 1 271 ? 5.127 12.751 12.380 1.00 91.31 271 GLY A C 1
ATOM 2077 O O . GLY A 1 271 ? 4.264 12.002 11.936 1.00 91.31 271 GLY A O 1
ATOM 2078 N N . ALA A 1 272 ? 5.423 13.912 11.789 1.00 88.56 272 ALA A N 1
ATOM 2079 C CA . ALA A 1 272 ? 4.729 14.395 10.596 1.00 88.56 272 ALA A CA 1
ATOM 2080 C C . ALA A 1 272 ? 4.965 13.494 9.367 1.00 88.56 272 ALA A C 1
ATOM 2082 O O . ALA A 1 272 ? 4.032 13.231 8.601 1.00 88.56 272 ALA A O 1
ATOM 2083 N N . VAL A 1 273 ? 6.188 12.971 9.196 1.00 93.12 273 VAL A N 1
ATOM 2084 C CA . VAL A 1 273 ? 6.496 11.974 8.153 1.00 93.12 273 VAL A CA 1
ATOM 2085 C C . VAL A 1 273 ? 5.691 10.692 8.374 1.00 93.12 273 VAL A C 1
ATOM 2087 O O . VAL A 1 273 ? 5.102 10.183 7.422 1.00 93.12 273 VAL A O 1
ATOM 2090 N N . PHE A 1 274 ? 5.597 10.200 9.612 1.00 92.56 274 PHE A N 1
ATOM 2091 C CA . PHE A 1 274 ? 4.784 9.031 9.949 1.00 92.56 274 PHE A CA 1
ATOM 2092 C C . PHE A 1 274 ? 3.307 9.254 9.605 1.00 92.56 274 PHE A C 1
ATOM 2094 O O . PHE A 1 274 ? 2.741 8.464 8.849 1.00 92.56 274 PHE A O 1
ATOM 2101 N N . THR A 1 275 ? 2.706 10.362 10.048 1.00 88.19 275 THR A N 1
ATOM 2102 C CA . THR A 1 275 ? 1.314 10.711 9.713 1.00 88.19 275 THR A CA 1
ATOM 2103 C C . THR A 1 275 ? 1.101 10.772 8.200 1.00 88.19 275 THR A C 1
ATOM 2105 O O . THR A 1 275 ? 0.147 10.199 7.674 1.00 88.19 275 THR A O 1
ATOM 2108 N N . THR A 1 276 ? 2.031 11.394 7.469 1.00 89.88 276 THR A N 1
ATOM 2109 C CA . THR A 1 276 ? 1.971 11.456 6.001 1.00 89.88 276 THR A CA 1
ATOM 2110 C C . THR A 1 276 ? 2.074 10.066 5.373 1.00 89.88 276 THR A C 1
ATOM 2112 O O . THR A 1 276 ? 1.357 9.780 4.419 1.00 89.88 276 THR A O 1
ATOM 2115 N N . SER A 1 277 ? 2.917 9.181 5.910 1.00 92.69 277 SER A N 1
ATOM 2116 C CA . SER A 1 277 ? 3.047 7.804 5.419 1.00 92.69 277 SER A CA 1
ATOM 2117 C C . SER A 1 277 ? 1.758 6.994 5.608 1.00 92.69 277 SER A C 1
ATOM 2119 O O . SER A 1 277 ? 1.363 6.249 4.713 1.00 92.69 277 SER A O 1
ATOM 2121 N N . MET A 1 278 ? 1.046 7.197 6.724 1.00 89.12 278 MET A N 1
ATOM 2122 C CA . MET A 1 278 ? -0.263 6.577 6.956 1.00 89.12 278 MET A CA 1
ATOM 2123 C C . MET A 1 278 ? -1.306 7.103 5.971 1.00 89.12 278 MET A C 1
ATOM 2125 O O . MET A 1 278 ? -2.114 6.332 5.450 1.00 89.12 278 MET A O 1
ATOM 2129 N N . ALA A 1 279 ? -1.255 8.393 5.635 1.00 87.19 279 ALA A N 1
ATOM 2130 C CA . ALA A 1 279 ? -2.097 8.970 4.594 1.00 87.19 279 ALA A CA 1
ATOM 2131 C C . ALA A 1 279 ? -1.772 8.416 3.195 1.00 87.19 279 ALA A C 1
ATOM 2133 O O . ALA A 1 279 ? -2.687 8.143 2.421 1.00 87.19 279 ALA A O 1
ATOM 2134 N N . GLU A 1 280 ? -0.488 8.229 2.866 1.00 90.31 280 GLU A N 1
ATOM 2135 C CA . GLU A 1 280 ? -0.030 7.614 1.611 1.00 90.31 280 GLU A CA 1
ATOM 2136 C C . GLU A 1 280 ? -0.586 6.192 1.444 1.00 90.31 280 GLU A C 1
ATOM 2138 O O . GLU A 1 280 ? -1.179 5.903 0.405 1.00 90.31 280 GLU A O 1
ATOM 2143 N N . PHE A 1 281 ? -0.500 5.340 2.475 1.00 84.75 281 PHE A N 1
ATOM 2144 C CA . PHE A 1 281 ? -1.137 4.016 2.462 1.00 84.75 281 PHE A CA 1
ATOM 2145 C C . PHE A 1 281 ? -2.659 4.105 2.355 1.00 84.75 281 PHE A C 1
ATOM 2147 O O . PHE A 1 281 ? -3.263 3.442 1.514 1.00 84.75 281 PHE A O 1
ATOM 2154 N N . SER A 1 282 ? -3.280 4.964 3.169 1.00 85.44 282 SER A N 1
ATOM 2155 C CA . SER A 1 282 ? -4.737 5.119 3.199 1.00 85.44 282 SER A CA 1
ATOM 2156 C C . SER A 1 282 ? -5.297 5.485 1.830 1.00 85.44 282 SER A C 1
ATOM 2158 O O . SER A 1 282 ? -6.267 4.875 1.399 1.00 85.44 282 SER A O 1
ATOM 2160 N N . ARG A 1 283 ? -4.662 6.413 1.101 1.00 86.38 283 ARG A N 1
ATOM 2161 C CA . ARG A 1 283 ? -5.117 6.831 -0.237 1.00 86.38 283 ARG A CA 1
ATOM 2162 C C . ARG A 1 283 ? -5.210 5.679 -1.238 1.00 86.38 283 ARG A C 1
ATOM 2164 O O . ARG A 1 283 ? -6.091 5.712 -2.092 1.00 86.38 283 ARG A O 1
ATOM 2171 N N . LEU A 1 284 ? -4.335 4.679 -1.137 1.00 82.69 284 LEU A N 1
ATOM 2172 C CA . LEU A 1 284 ? -4.342 3.519 -2.034 1.00 82.69 284 LEU A CA 1
ATOM 2173 C C . LEU A 1 284 ? -5.517 2.569 -1.758 1.00 82.69 284 LEU A C 1
ATOM 2175 O O . LEU A 1 284 ? -5.940 1.841 -2.652 1.00 82.69 284 LEU A O 1
ATOM 2179 N N . GLU A 1 285 ? -6.060 2.587 -0.541 1.00 88.31 285 GLU A N 1
ATOM 2180 C CA . GLU A 1 285 ? -7.105 1.662 -0.093 1.00 88.31 285 GLU A CA 1
ATOM 2181 C C . GLU A 1 285 ? -8.483 2.322 -0.017 1.00 88.31 285 GLU A C 1
ATOM 2183 O O . GLU A 1 285 ? -9.487 1.665 -0.278 1.00 88.31 285 GLU A O 1
ATOM 2188 N N . THR A 1 286 ? -8.556 3.622 0.285 1.00 90.56 286 THR A N 1
ATOM 2189 C CA . THR A 1 286 ? -9.811 4.341 0.553 1.00 90.56 286 THR A CA 1
ATOM 2190 C C . THR A 1 286 ? -10.864 4.118 -0.533 1.00 90.56 286 THR A C 1
ATOM 2192 O O . THR A 1 286 ? -12.004 3.793 -0.211 1.00 90.56 286 THR A O 1
ATOM 2195 N N . GLY A 1 287 ? -10.500 4.231 -1.815 1.00 89.19 287 GLY A N 1
ATOM 2196 C CA . GLY A 1 287 ? -11.451 4.026 -2.913 1.00 89.19 287 GLY A CA 1
A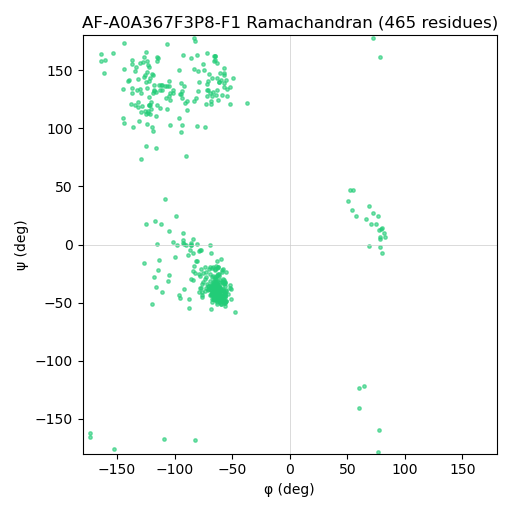TOM 2197 C C . GLY A 1 287 ? -12.020 2.604 -2.958 1.00 89.19 287 GLY A C 1
ATOM 2198 O O . GLY A 1 287 ? -13.218 2.423 -3.162 1.00 89.19 287 GLY A O 1
ATOM 2199 N N . GLY A 1 288 ? -11.182 1.595 -2.708 1.00 91.62 288 GLY A N 1
ATOM 2200 C CA . GLY A 1 288 ? -11.620 0.201 -2.652 1.00 91.62 288 GLY A CA 1
ATOM 2201 C C . GLY A 1 288 ? -12.464 -0.102 -1.414 1.00 91.62 288 GLY A C 1
ATOM 2202 O O . GLY A 1 288 ? -13.435 -0.840 -1.520 1.00 91.62 288 GLY A O 1
ATOM 2203 N N . ILE A 1 289 ? -12.155 0.512 -0.267 1.00 94.94 289 ILE A N 1
ATOM 2204 C CA . ILE A 1 289 ? -12.948 0.389 0.968 1.00 94.94 289 ILE A CA 1
ATOM 2205 C C . ILE A 1 289 ? -14.354 0.965 0.759 1.00 94.94 289 ILE A C 1
ATOM 2207 O O . ILE A 1 289 ? -15.340 0.291 1.049 1.00 94.94 289 ILE A O 1
ATOM 2211 N N . VAL A 1 290 ? -14.452 2.184 0.213 1.00 94.88 290 VAL A N 1
ATOM 2212 C CA . VAL A 1 290 ? -15.737 2.845 -0.079 1.00 94.88 290 VAL A CA 1
ATOM 2213 C C . VAL A 1 290 ? -16.562 2.046 -1.093 1.00 94.88 290 VAL A C 1
ATOM 2215 O O . VAL A 1 290 ? -17.781 1.989 -0.973 1.00 94.88 290 VAL A O 1
ATOM 2218 N N . ALA A 1 291 ? -15.916 1.398 -2.066 1.00 93.44 291 ALA A N 1
ATOM 2219 C CA . ALA A 1 291 ? -16.600 0.551 -3.042 1.00 93.44 291 ALA A CA 1
ATOM 2220 C C . ALA A 1 291 ? -17.037 -0.815 -2.477 1.00 93.44 291 ALA A C 1
ATOM 2222 O O . ALA A 1 291 ? -18.049 -1.358 -2.916 1.00 93.44 291 ALA A O 1
ATOM 2223 N N . ALA A 1 292 ? -16.279 -1.385 -1.535 1.00 94.12 292 ALA A N 1
ATOM 2224 C CA . ALA A 1 292 ? -16.526 -2.723 -0.994 1.00 94.12 292 ALA A CA 1
ATOM 2225 C C . ALA A 1 292 ? -17.599 -2.754 0.106 1.00 94.12 292 ALA A C 1
ATOM 2227 O O . ALA A 1 292 ? -18.213 -3.798 0.335 1.00 94.12 292 ALA A O 1
ATOM 2228 N N . TYR A 1 293 ? -17.835 -1.638 0.802 1.00 95.38 293 TYR A N 1
ATOM 2229 C CA . TYR A 1 293 ? -18.724 -1.594 1.962 1.00 95.38 293 TYR A CA 1
ATOM 2230 C C . TYR A 1 293 ? -19.842 -0.563 1.823 1.00 95.38 293 TYR A C 1
ATOM 2232 O O . TYR A 1 293 ? -19.618 0.585 1.452 1.00 95.38 293 TYR A O 1
ATOM 2240 N N . ASP A 1 294 ? -21.061 -0.971 2.178 1.00 93.94 294 ASP A N 1
ATOM 2241 C CA . ASP A 1 294 ? -22.231 -0.097 2.165 1.00 93.94 294 ASP A CA 1
ATOM 2242 C C . ASP A 1 294 ? -22.287 0.799 3.415 1.00 93.94 294 ASP A C 1
ATOM 2244 O O . ASP A 1 294 ? -22.693 0.391 4.509 1.00 93.94 294 ASP A O 1
ATOM 2248 N N . PHE A 1 295 ? -21.900 2.060 3.228 1.00 95.06 295 PHE A N 1
ATOM 2249 C CA . PHE A 1 295 ? -22.001 3.112 4.239 1.00 95.06 295 PHE A CA 1
ATOM 2250 C C . PHE A 1 295 ? -23.367 3.822 4.252 1.00 95.06 295 PHE A C 1
ATOM 2252 O O . PHE A 1 295 ? -23.609 4.645 5.133 1.00 95.06 295 PHE A O 1
ATOM 2259 N N . GLY A 1 296 ? -24.284 3.523 3.324 1.00 91.00 296 GLY A N 1
ATOM 2260 C CA . GLY A 1 296 ? -25.487 4.326 3.063 1.00 91.00 296 GLY A CA 1
ATOM 2261 C C . GLY A 1 296 ? -26.487 4.415 4.222 1.00 91.00 296 GLY A C 1
ATOM 2262 O O . GLY A 1 296 ? -27.299 5.340 4.277 1.00 91.00 296 GLY A O 1
ATOM 2263 N N . SER A 1 297 ? -26.423 3.481 5.174 1.00 90.56 297 SER A N 1
ATOM 2264 C CA . SER A 1 297 ? -27.251 3.498 6.388 1.00 90.56 297 SER A CA 1
ATOM 2265 C C . SER A 1 297 ? -26.651 4.286 7.558 1.00 90.56 297 SER A C 1
ATOM 2267 O O . SER A 1 297 ? -27.355 4.489 8.545 1.00 90.56 297 SER A O 1
ATOM 2269 N N . ALA A 1 298 ? -25.389 4.720 7.475 1.00 94.50 298 ALA A N 1
ATOM 2270 C CA . ALA A 1 298 ? -24.724 5.446 8.552 1.00 94.50 298 ALA A CA 1
ATOM 2271 C C . ALA A 1 298 ? -25.142 6.927 8.586 1.00 94.50 298 ALA A C 1
ATOM 2273 O O . ALA A 1 298 ? -25.282 7.578 7.547 1.00 94.50 298 ALA A O 1
ATOM 2274 N N . ARG A 1 299 ? -25.338 7.474 9.790 1.00 96.25 299 ARG A N 1
ATOM 2275 C CA . ARG A 1 299 ? -25.715 8.880 10.027 1.00 96.25 299 ARG A CA 1
ATOM 2276 C C . ARG A 1 299 ? -24.650 9.653 10.789 1.00 96.25 299 ARG A C 1
ATOM 2278 O O . ARG A 1 299 ? -24.447 10.836 10.510 1.00 96.25 299 ARG A O 1
ATOM 2285 N N . ARG A 1 300 ? -23.969 9.011 11.737 1.00 97.88 300 ARG A N 1
ATOM 2286 C CA . ARG A 1 300 ? -22.876 9.594 12.515 1.00 97.88 300 ARG A CA 1
ATOM 2287 C C . ARG A 1 300 ? -21.732 8.594 12.615 1.00 97.88 300 ARG A C 1
ATOM 2289 O O . ARG A 1 300 ? -21.754 7.679 13.436 1.00 97.88 300 ARG A O 1
ATOM 2296 N N . ILE A 1 301 ? -20.720 8.822 11.792 1.00 98.44 301 ILE A N 1
ATOM 2297 C CA . ILE A 1 301 ? -19.545 7.966 11.677 1.00 98.44 301 ILE A CA 1
ATOM 2298 C C . ILE A 1 301 ? -18.449 8.495 12.603 1.00 98.44 301 ILE A C 1
ATOM 2300 O O . ILE A 1 301 ? -18.153 9.687 12.597 1.00 98.44 301 ILE A O 1
ATOM 2304 N N . VAL A 1 302 ? -17.837 7.626 13.399 1.00 98.62 302 VAL A N 1
ATOM 2305 C CA . VAL A 1 302 ? -16.706 7.973 14.267 1.00 98.62 302 VAL A CA 1
ATOM 2306 C C . VAL A 1 302 ? -15.489 7.177 13.803 1.00 98.62 302 VAL A C 1
ATOM 2308 O O . VAL A 1 302 ? -15.464 5.956 13.924 1.00 98.62 302 VAL A O 1
ATOM 2311 N N . ASP A 1 303 ? -14.502 7.867 13.240 1.00 98.31 303 ASP A N 1
ATOM 2312 C CA . ASP A 1 303 ? -13.251 7.285 12.746 1.00 98.31 303 ASP A CA 1
ATOM 2313 C C . ASP A 1 303 ? -12.194 7.364 13.856 1.00 98.31 303 ASP A C 1
ATOM 2315 O O . ASP A 1 303 ? -11.692 8.447 14.174 1.00 98.31 303 ASP A O 1
ATOM 2319 N N . ILE A 1 304 ? -11.938 6.232 14.513 1.00 98.31 304 ILE A N 1
ATOM 2320 C CA . ILE A 1 304 ? -11.053 6.117 15.676 1.00 98.31 304 ILE A CA 1
ATOM 2321 C C . ILE A 1 304 ? -9.641 5.794 15.192 1.00 98.31 304 ILE A C 1
ATOM 2323 O O . ILE A 1 304 ? -9.428 4.775 14.541 1.00 98.31 304 ILE A O 1
ATOM 2327 N N . GLY A 1 305 ? -8.676 6.646 15.544 1.00 95.19 305 GLY A N 1
ATOM 2328 C CA . GLY A 1 305 ? -7.347 6.613 14.935 1.00 95.19 305 GLY A CA 1
ATOM 2329 C C . GLY A 1 305 ? -7.384 7.048 13.467 1.00 95.19 305 GLY A C 1
ATOM 2330 O O . GLY A 1 305 ? -6.645 6.525 12.636 1.00 95.19 305 GLY A O 1
ATOM 2331 N N . GLY A 1 306 ? -8.290 7.971 13.126 1.00 92.50 306 GLY A N 1
ATOM 2332 C CA . GLY A 1 306 ? -8.564 8.362 11.740 1.00 92.50 306 GLY A CA 1
ATOM 2333 C C . GLY A 1 306 ? -7.436 9.146 11.056 1.00 92.50 306 GLY A C 1
ATOM 2334 O O . GLY A 1 306 ? -7.568 9.529 9.887 1.00 92.50 306 GLY A O 1
ATOM 2335 N N . GLY A 1 307 ? -6.328 9.416 11.752 1.00 91.25 307 GLY A N 1
ATOM 2336 C CA . GLY A 1 307 ? -5.165 10.095 11.206 1.00 91.25 307 GLY A CA 1
ATOM 2337 C C . GLY A 1 307 ? -5.518 11.488 10.700 1.00 91.25 307 GLY A C 1
ATOM 2338 O O . GLY A 1 307 ? -6.063 12.317 11.423 1.00 91.25 307 GLY A O 1
ATOM 2339 N N . ASP A 1 308 ? -5.228 11.754 9.428 1.00 89.38 308 ASP A N 1
ATOM 2340 C CA . ASP A 1 308 ? -5.566 13.026 8.786 1.00 89.38 308 ASP A CA 1
ATOM 2341 C C . ASP A 1 308 ? -7.011 13.096 8.250 1.00 89.38 308 ASP A C 1
ATOM 2343 O O . ASP A 1 308 ? -7.380 14.082 7.613 1.00 89.38 308 ASP A O 1
ATOM 2347 N N . GLY A 1 309 ? -7.836 12.072 8.489 1.00 92.25 309 GLY A N 1
ATOM 2348 C CA . GLY A 1 309 ? -9.236 12.022 8.064 1.00 92.25 309 GLY A CA 1
ATOM 2349 C C . GLY A 1 309 ? -9.447 11.642 6.598 1.00 92.25 309 GLY A C 1
ATOM 2350 O O . GLY A 1 309 ? -10.547 11.831 6.075 1.00 92.25 309 GLY A O 1
ATOM 2351 N N . THR A 1 310 ? -8.425 11.122 5.905 1.00 91.69 310 THR A N 1
ATOM 2352 C CA . THR A 1 310 ? -8.524 10.723 4.488 1.00 91.69 310 THR A CA 1
ATOM 2353 C C . THR A 1 310 ? -9.650 9.712 4.230 1.00 91.69 310 THR A C 1
ATOM 2355 O O . THR A 1 310 ? -10.375 9.859 3.246 1.00 91.69 310 THR A O 1
ATOM 2358 N N . LEU A 1 311 ? -9.822 8.702 5.092 1.00 93.75 311 LEU A N 1
ATOM 2359 C CA . LEU A 1 311 ? -10.889 7.706 4.934 1.00 93.75 311 LEU A CA 1
ATOM 2360 C C . LEU A 1 311 ? -12.268 8.332 5.159 1.00 93.75 311 LEU A C 1
ATOM 2362 O O . LEU A 1 311 ? -13.117 8.269 4.270 1.00 93.75 311 LEU A O 1
ATOM 2366 N N . LEU A 1 312 ? -12.475 8.963 6.319 1.00 95.75 312 LEU A N 1
ATOM 2367 C CA . LEU A 1 312 ? -13.766 9.552 6.662 1.00 95.75 312 LEU A CA 1
ATOM 2368 C C . LEU A 1 312 ? -14.215 10.610 5.648 1.00 95.75 312 LEU A C 1
ATOM 2370 O O . LEU A 1 312 ? -15.389 10.641 5.294 1.00 95.75 312 LEU A O 1
ATOM 2374 N N . SER A 1 313 ? -13.293 11.422 5.122 1.00 94.94 313 SER A N 1
ATOM 2375 C CA . SER A 1 313 ? -13.617 12.413 4.085 1.00 94.94 313 SER A CA 1
ATOM 2376 C C . SER A 1 313 ? -14.253 11.759 2.856 1.00 94.94 313 SER A C 1
ATOM 2378 O O . SER A 1 313 ? -15.324 12.172 2.424 1.00 94.94 313 SER A O 1
ATOM 2380 N N . ALA A 1 314 ? -13.647 10.682 2.347 1.00 93.94 314 ALA A N 1
ATOM 2381 C CA . ALA A 1 314 ? -14.165 9.970 1.181 1.00 93.94 314 ALA A CA 1
ATOM 2382 C C . ALA A 1 314 ? -15.511 9.280 1.455 1.00 93.94 314 ALA A C 1
ATOM 2384 O O . ALA A 1 314 ? -16.375 9.233 0.580 1.00 93.94 314 ALA A O 1
ATOM 2385 N N . VAL A 1 315 ? -15.716 8.770 2.673 1.00 95.81 315 VAL A N 1
ATOM 2386 C CA . VAL A 1 315 ? -17.005 8.187 3.073 1.00 95.81 315 VAL A CA 1
ATOM 2387 C C . VAL A 1 315 ? -18.101 9.261 3.133 1.00 95.81 315 VAL A C 1
ATOM 2389 O O . VAL A 1 315 ? -19.204 9.028 2.645 1.00 95.81 315 VAL A O 1
ATOM 2392 N N . LEU A 1 316 ? -17.813 10.451 3.673 1.00 96.50 316 LEU A N 1
ATOM 2393 C CA . LEU A 1 316 ? -18.771 11.568 3.736 1.00 96.50 316 LEU A CA 1
ATOM 2394 C C . LEU A 1 316 ? -19.088 12.177 2.360 1.00 96.50 316 LEU A C 1
ATOM 2396 O O . LEU A 1 316 ? -20.169 12.744 2.168 1.00 96.50 316 LEU A O 1
ATOM 2400 N N . ASP A 1 317 ? -18.174 12.056 1.399 1.00 94.25 317 ASP A N 1
ATOM 2401 C CA . ASP A 1 317 ? -18.440 12.397 -0.001 1.00 94.25 317 ASP A CA 1
ATOM 2402 C C . ASP A 1 317 ? -19.383 11.377 -0.657 1.00 94.25 317 ASP A C 1
ATOM 2404 O O . ASP A 1 317 ? -20.292 11.759 -1.396 1.00 94.25 317 ASP A O 1
ATOM 2408 N N . ALA A 1 318 ? -19.222 10.086 -0.344 1.00 94.19 318 ALA A N 1
ATOM 2409 C CA . ALA A 1 318 ? -20.085 9.016 -0.844 1.00 94.19 318 ALA A CA 1
ATOM 2410 C C . ALA A 1 318 ? -21.468 8.965 -0.162 1.00 94.19 318 ALA A C 1
ATOM 2412 O O . ALA A 1 318 ? -22.427 8.475 -0.760 1.00 94.19 318 ALA A O 1
ATOM 2413 N N . VAL A 1 319 ? -21.591 9.476 1.070 1.00 95.31 319 VAL A N 1
ATOM 2414 C CA . VAL A 1 319 ? -22.832 9.461 1.865 1.00 95.31 319 VAL A CA 1
ATOM 2415 C C . VAL A 1 319 ? -23.207 10.884 2.305 1.00 95.31 319 VAL A C 1
ATOM 2417 O O . VAL A 1 319 ? -22.905 11.288 3.428 1.00 95.31 319 VAL A O 1
ATOM 2420 N N . PRO A 1 320 ? -23.908 11.666 1.457 1.00 92.81 320 PRO A N 1
ATOM 2421 C CA . PRO A 1 320 ? -24.123 13.093 1.708 1.00 92.81 320 PRO A CA 1
ATOM 2422 C C . PRO A 1 320 ? -24.908 13.434 2.985 1.00 92.81 320 PRO A C 1
ATOM 2424 O O . PRO A 1 320 ? -24.746 14.520 3.542 1.00 92.81 320 PRO A O 1
ATOM 2427 N N . GLU A 1 321 ? -25.742 12.507 3.450 1.00 94.44 321 GLU A N 1
ATOM 2428 C CA . GLU A 1 321 ? -26.570 12.656 4.654 1.00 94.44 321 GLU A CA 1
ATOM 2429 C C . GLU A 1 321 ? -25.822 12.309 5.953 1.00 94.44 321 GLU A C 1
ATOM 2431 O O . GLU A 1 321 ? -26.370 12.476 7.044 1.00 94.44 321 GLU A O 1
ATOM 2436 N N . ALA A 1 322 ? -24.600 11.774 5.862 1.00 97.25 322 ALA A N 1
ATOM 2437 C CA . ALA A 1 322 ? -23.813 11.406 7.028 1.00 97.25 322 ALA A CA 1
ATOM 2438 C C . ALA A 1 322 ? -23.057 12.611 7.607 1.00 97.25 322 ALA A C 1
ATOM 2440 O O . ALA A 1 322 ? -22.647 13.542 6.911 1.00 97.25 322 ALA A O 1
ATOM 2441 N N . THR A 1 323 ? -22.838 12.549 8.915 1.00 98.19 323 THR A N 1
ATOM 2442 C CA . THR A 1 323 ? -21.894 13.391 9.651 1.00 98.19 323 THR A CA 1
ATOM 2443 C C . THR A 1 323 ? -20.784 12.521 10.225 1.00 98.19 323 THR A C 1
ATOM 2445 O O . THR A 1 323 ? -20.952 11.310 10.378 1.00 98.19 323 THR A O 1
ATOM 2448 N N . GLY A 1 324 ? -19.640 13.125 10.526 1.00 98.06 324 GLY A N 1
ATOM 2449 C CA . GLY A 1 324 ? -18.441 12.413 10.934 1.00 98.06 324 GLY A CA 1
ATOM 2450 C C . GLY A 1 324 ? -17.712 13.056 12.109 1.00 98.06 324 GLY A C 1
ATOM 2451 O O . GLY A 1 324 ? -17.798 14.267 12.321 1.00 98.06 324 GLY A O 1
ATOM 2452 N N . VAL A 1 325 ? -16.953 12.247 12.843 1.00 98.38 325 VAL A N 1
ATOM 2453 C CA . VAL A 1 325 ? -15.916 12.694 13.777 1.00 98.38 325 VAL A CA 1
ATOM 2454 C C . VAL A 1 325 ? -14.626 11.948 13.452 1.00 98.38 325 VAL A C 1
ATOM 2456 O O . VAL A 1 325 ? -14.601 10.723 13.541 1.00 98.38 325 VAL A O 1
ATOM 2459 N N . VAL A 1 326 ? -13.563 12.673 13.095 1.00 98.00 326 VAL A N 1
ATOM 2460 C CA . VAL A 1 326 ? -12.199 12.119 13.120 1.00 98.00 326 VAL A CA 1
ATOM 2461 C C . VAL A 1 326 ? -11.688 12.231 14.551 1.00 98.00 326 VAL A C 1
ATOM 2463 O O . VAL A 1 326 ? -11.666 13.335 15.102 1.00 98.00 326 VAL A O 1
ATOM 2466 N N . PHE A 1 327 ? -11.286 11.112 15.146 1.00 98.12 327 PHE A N 1
ATOM 2467 C CA . PHE A 1 327 ? -10.723 11.062 16.488 1.00 98.12 327 PHE A CA 1
ATOM 2468 C C . PHE A 1 327 ? -9.309 10.488 16.460 1.00 98.12 327 PHE A C 1
ATOM 2470 O O . PHE A 1 327 ? -9.104 9.366 16.006 1.00 98.12 327 PHE A O 1
ATOM 2477 N N . ASP A 1 328 ? -8.338 11.245 16.964 1.00 95.00 328 ASP A N 1
ATOM 2478 C CA . ASP A 1 328 ? -6.935 10.822 17.046 1.00 95.00 328 ASP A CA 1
ATOM 2479 C C . ASP A 1 328 ? -6.225 11.541 18.208 1.00 95.00 328 ASP A C 1
ATOM 2481 O O . ASP A 1 328 ? -6.844 12.309 18.947 1.00 95.00 328 ASP A O 1
ATOM 2485 N N . GLN A 1 329 ? -4.920 11.334 18.377 1.00 91.19 329 GLN A N 1
ATOM 2486 C CA . GLN A 1 329 ? -4.105 12.098 19.318 1.00 91.19 329 GLN A CA 1
ATOM 2487 C C . GLN A 1 329 ? -4.194 13.611 19.018 1.00 91.19 329 GLN A C 1
ATOM 2489 O O . GLN A 1 329 ? -4.276 14.007 17.849 1.00 91.19 329 GLN A O 1
ATOM 2494 N N . PRO A 1 330 ? -4.143 14.490 20.041 1.00 89.00 330 PRO A N 1
ATOM 2495 C CA . PRO A 1 330 ? -4.283 15.940 19.862 1.00 89.00 330 PRO A CA 1
ATOM 2496 C C . PRO A 1 330 ? -3.348 16.555 18.809 1.00 89.00 330 PRO A C 1
ATOM 2498 O O . PRO A 1 330 ? -3.747 17.450 18.061 1.00 89.00 330 PRO A O 1
ATOM 2501 N N . GLU A 1 331 ? -2.113 16.068 18.721 1.00 82.62 331 GLU A N 1
ATOM 2502 C CA . GLU A 1 331 ? -1.126 16.497 17.732 1.00 82.62 331 GLU A CA 1
ATOM 2503 C C . GLU A 1 331 ? -1.480 16.074 16.295 1.00 82.62 331 GLU A C 1
ATOM 2505 O O . GLU A 1 331 ? -1.255 16.843 15.361 1.00 82.62 331 GLU A O 1
ATOM 2510 N N . VAL A 1 332 ? -2.091 14.899 16.105 1.00 84.62 332 VAL A N 1
ATOM 2511 C CA . VAL A 1 332 ? -2.514 14.382 14.790 1.00 84.62 332 VAL A CA 1
ATOM 2512 C C . VAL A 1 332 ? -3.801 15.068 14.328 1.00 84.62 332 VAL A C 1
ATOM 2514 O O . VAL A 1 332 ? -3.929 15.446 13.161 1.00 84.62 332 VAL A O 1
ATOM 2517 N N . ALA A 1 333 ? -4.711 15.342 15.266 1.00 86.56 333 ALA A N 1
ATOM 2518 C CA . ALA A 1 333 ? -5.972 16.039 15.030 1.00 86.56 333 ALA A CA 1
ATOM 2519 C C . ALA A 1 333 ? -5.795 17.416 14.353 1.00 86.56 333 ALA A C 1
ATOM 2521 O O . ALA A 1 333 ? -6.705 17.903 13.683 1.00 86.56 333 ALA A O 1
ATOM 2522 N N . THR A 1 334 ? -4.627 18.054 14.476 1.00 84.62 334 THR A N 1
ATOM 2523 C CA . THR A 1 334 ? -4.347 19.322 13.782 1.00 84.62 334 THR A CA 1
ATOM 2524 C C . THR A 1 334 ? -4.309 19.143 12.259 1.00 84.62 334 THR A C 1
ATOM 2526 O O . THR A 1 334 ? -4.995 19.877 11.548 1.00 84.62 334 THR A O 1
ATOM 2529 N N . ALA A 1 335 ? -3.608 18.121 11.755 1.00 81.25 335 ALA A N 1
ATOM 2530 C CA . ALA A 1 335 ? -3.539 17.829 10.320 1.00 81.25 335 ALA A CA 1
ATOM 2531 C C . ALA A 1 335 ? -4.908 17.417 9.746 1.00 81.25 335 ALA A C 1
ATOM 2533 O O . ALA A 1 335 ? -5.264 17.793 8.625 1.00 81.25 335 ALA A O 1
ATOM 2534 N N . ALA A 1 336 ? -5.714 16.697 10.535 1.00 89.12 336 ALA A N 1
ATOM 2535 C CA . ALA A 1 336 ? -7.086 16.370 10.159 1.00 89.12 336 ALA A CA 1
ATOM 2536 C C . ALA A 1 336 ? -7.954 17.622 9.987 1.00 89.12 336 ALA A C 1
ATOM 2538 O O . ALA A 1 336 ? -8.679 17.732 9.001 1.00 89.12 336 ALA A O 1
ATOM 2539 N N . ARG A 1 337 ? -7.855 18.612 10.888 1.00 92.44 337 ARG A N 1
ATOM 2540 C CA . ARG A 1 337 ? -8.617 19.872 10.762 1.00 92.44 337 ARG A CA 1
ATOM 2541 C C . ARG A 1 337 ? -8.311 20.603 9.463 1.00 92.44 337 ARG A C 1
ATOM 2543 O O . ARG A 1 337 ? -9.239 21.059 8.798 1.00 92.44 337 ARG A O 1
ATOM 2550 N N . GLU A 1 338 ? -7.036 20.696 9.098 1.00 88.50 338 GLU A N 1
ATOM 2551 C CA . GLU A 1 338 ? -6.609 21.352 7.859 1.00 88.50 338 GLU A CA 1
ATOM 2552 C C . GLU A 1 338 ? -7.185 20.650 6.626 1.00 88.50 338 GLU A C 1
ATOM 2554 O O . GLU A 1 338 ? -7.756 21.306 5.753 1.00 88.50 338 GLU A O 1
ATOM 2559 N N . ARG A 1 339 ? -7.121 19.313 6.578 1.00 87.00 339 ARG A N 1
ATOM 2560 C CA . ARG A 1 339 ? -7.690 18.537 5.467 1.00 87.00 339 ARG A CA 1
ATOM 2561 C C . ARG A 1 339 ? -9.206 18.649 5.392 1.00 87.00 339 ARG A C 1
ATOM 2563 O O . ARG A 1 339 ? -9.734 18.896 4.313 1.00 87.00 339 ARG A O 1
ATOM 2570 N N . ILE A 1 340 ? -9.902 18.476 6.512 1.00 93.62 340 ILE A N 1
ATOM 2571 C CA . ILE A 1 340 ? -11.365 18.565 6.569 1.00 93.62 340 ILE A CA 1
ATOM 2572 C C . ILE A 1 340 ? -11.840 19.950 6.116 1.00 93.62 340 ILE A C 1
ATOM 2574 O O . ILE A 1 340 ? -12.820 20.057 5.375 1.00 93.62 340 ILE A O 1
ATOM 2578 N N . ALA A 1 341 ? -11.124 21.011 6.501 1.00 92.75 341 ALA A N 1
ATOM 2579 C CA . ALA A 1 341 ? -11.390 22.359 6.015 1.00 92.75 341 ALA A CA 1
ATOM 2580 C C . ALA A 1 341 ? -11.137 22.486 4.503 1.00 92.75 341 ALA A C 1
ATOM 2582 O O . ALA A 1 341 ? -11.996 23.000 3.788 1.00 92.75 341 ALA A O 1
ATOM 2583 N N . ALA A 1 342 ? -10.006 21.976 4.003 1.00 90.19 342 ALA A N 1
ATOM 2584 C CA . ALA A 1 342 ? -9.665 22.000 2.579 1.00 90.19 342 ALA A CA 1
ATOM 2585 C C . ALA A 1 342 ? -10.650 21.201 1.704 1.00 90.19 342 ALA A C 1
ATOM 2587 O O . ALA A 1 342 ? -10.914 21.590 0.569 1.00 90.19 342 ALA A O 1
ATOM 2588 N N . ALA A 1 343 ? -11.231 20.126 2.241 1.00 89.75 343 ALA A N 1
ATOM 2589 C CA . ALA A 1 343 ? -12.270 19.328 1.593 1.00 89.75 343 ALA A CA 1
ATOM 2590 C C . ALA A 1 343 ? -13.671 19.974 1.658 1.00 89.75 343 ALA A C 1
ATOM 2592 O O . ALA A 1 343 ? -14.625 19.435 1.106 1.00 89.75 343 ALA A O 1
ATOM 2593 N N . GLY A 1 344 ? -13.836 21.109 2.350 1.00 94.00 344 GLY A N 1
ATOM 2594 C CA . GLY A 1 344 ? -15.142 21.754 2.527 1.00 94.00 344 GLY A CA 1
ATOM 2595 C C . GLY A 1 344 ? -16.095 20.987 3.454 1.00 94.00 344 GLY A C 1
ATOM 2596 O O . GLY A 1 344 ? -17.299 21.239 3.451 1.00 94.00 344 GLY A O 1
ATOM 2597 N N . LEU A 1 345 ? -15.575 20.067 4.273 1.00 95.38 345 LEU A N 1
ATOM 2598 C CA . LEU A 1 345 ? -16.365 19.176 5.127 1.00 95.38 345 LEU A CA 1
ATOM 2599 C C . LEU A 1 345 ? -16.593 19.713 6.545 1.00 95.38 345 LEU A C 1
ATOM 2601 O O . LEU A 1 345 ? -17.270 19.059 7.333 1.00 95.38 345 LEU A O 1
ATOM 2605 N N . GLY A 1 346 ? -16.104 20.910 6.884 1.00 91.88 346 GLY A N 1
ATOM 2606 C CA . GLY A 1 346 ? -16.177 21.459 8.249 1.00 91.88 346 GLY A CA 1
ATOM 2607 C C . GLY A 1 346 ? -17.591 21.599 8.839 1.00 91.88 346 GLY A C 1
ATOM 2608 O O . GLY A 1 346 ? -17.739 21.629 10.055 1.00 91.88 346 GLY A O 1
ATOM 2609 N N . GLY A 1 347 ? -18.638 21.647 8.006 1.00 93.50 347 GLY A N 1
ATOM 2610 C CA . GLY A 1 347 ? -20.035 21.640 8.468 1.00 93.50 347 GLY A CA 1
ATOM 2611 C C . GLY A 1 347 ? -20.595 20.253 8.811 1.00 93.50 347 GLY A C 1
ATOM 2612 O O . GLY A 1 347 ? -21.649 20.165 9.434 1.00 93.50 347 GLY A O 1
ATOM 2613 N N . ARG A 1 348 ? -19.918 19.174 8.398 1.00 96.12 348 ARG A N 1
ATOM 2614 C CA . ARG A 1 348 ? -20.375 17.780 8.557 1.00 96.12 348 ARG A CA 1
ATOM 2615 C C . ARG A 1 348 ? -19.361 16.874 9.247 1.00 96.12 348 ARG A C 1
ATOM 2617 O O . ARG A 1 348 ? -19.742 15.796 9.684 1.00 96.12 348 ARG A O 1
ATOM 2624 N N . CYS A 1 349 ? -18.102 17.286 9.352 1.00 97.88 349 CYS A N 1
ATOM 2625 C CA . CYS A 1 349 ? -17.043 16.515 9.984 1.00 97.88 349 CYS A CA 1
ATOM 2626 C C . CYS A 1 349 ? -16.394 17.320 11.111 1.00 97.88 349 CYS A C 1
ATOM 2628 O O . CYS A 1 349 ? -15.756 18.345 10.867 1.00 97.88 349 CYS A O 1
ATOM 2630 N N . ALA A 1 350 ? -16.540 16.838 12.342 1.00 97.25 350 ALA A N 1
ATOM 2631 C CA . ALA A 1 350 ? -15.792 17.340 13.485 1.00 97.25 350 ALA A CA 1
ATOM 2632 C C . ALA A 1 350 ? -14.428 16.641 13.587 1.00 97.25 350 ALA A C 1
ATOM 2634 O O . ALA A 1 350 ? -14.221 15.560 13.032 1.00 97.25 350 ALA A O 1
ATOM 2635 N N . VAL A 1 351 ? -13.502 17.266 14.314 1.00 97.81 351 VAL A N 1
ATOM 2636 C CA . VAL A 1 351 ? -12.194 16.683 14.625 1.00 97.81 351 VAL A CA 1
ATOM 2637 C C . VAL A 1 351 ? -11.917 16.833 16.115 1.00 97.81 351 VAL A C 1
ATOM 2639 O O . VAL A 1 351 ? -11.808 17.953 16.632 1.00 97.81 351 VAL A O 1
ATOM 2642 N N . GLU A 1 352 ? -11.772 15.701 16.791 1.00 97.12 352 GLU A N 1
ATOM 2643 C CA . GLU A 1 352 ? -11.593 15.605 18.235 1.00 97.12 352 GLU A CA 1
ATOM 2644 C C . GLU A 1 352 ? -10.237 14.966 18.561 1.00 97.12 352 GLU A C 1
ATOM 2646 O O . GLU A 1 352 ? -9.844 13.967 17.968 1.00 97.12 352 GLU A O 1
ATOM 2651 N N . GLY A 1 353 ? -9.498 15.585 19.484 1.00 96.06 353 GLY A N 1
ATOM 2652 C CA . GLY A 1 353 ? -8.211 15.081 19.957 1.00 96.06 353 GLY A CA 1
ATOM 2653 C C . GLY A 1 353 ? -8.371 14.390 21.307 1.00 96.06 353 GLY A C 1
ATOM 2654 O O . GLY A 1 353 ? -8.947 14.991 22.216 1.00 96.06 353 GLY A O 1
ATOM 2655 N N . GLY A 1 354 ? -7.847 13.178 21.470 1.00 95.06 354 GLY A N 1
ATOM 2656 C CA . GLY A 1 354 ? -7.946 12.444 22.729 1.00 95.06 354 GLY A CA 1
ATOM 2657 C C . GLY A 1 354 ? -7.144 11.147 22.771 1.00 95.06 354 GLY A C 1
ATOM 2658 O O . GLY A 1 354 ? -6.221 10.938 21.989 1.00 95.06 354 GLY A O 1
ATOM 2659 N N . ASP A 1 355 ? -7.496 10.298 23.734 1.00 95.19 355 ASP A N 1
ATOM 2660 C CA . ASP A 1 355 ? -6.905 8.978 23.940 1.00 95.19 355 ASP A CA 1
ATOM 2661 C C . ASP A 1 355 ? -8.016 7.922 23.951 1.00 95.19 355 ASP A C 1
ATOM 2663 O O . ASP A 1 355 ? -8.829 7.869 24.878 1.00 95.19 355 ASP A O 1
ATOM 2667 N N . PHE A 1 356 ? -8.030 7.066 22.929 1.00 96.88 356 PHE A N 1
ATOM 2668 C CA . PHE A 1 356 ? -8.997 5.977 22.775 1.00 96.88 356 PHE A CA 1
ATOM 2669 C C . PHE A 1 356 ? -8.941 4.907 23.874 1.00 96.88 356 PHE A C 1
ATOM 2671 O O . PHE A 1 356 ? -9.893 4.137 23.999 1.00 96.88 356 PHE A O 1
ATOM 2678 N N . PHE A 1 357 ? -7.888 4.858 24.699 1.00 96.38 357 PHE A N 1
ATOM 2679 C CA . PHE A 1 357 ? -7.826 3.995 25.876 1.00 96.38 357 PHE A CA 1
ATOM 2680 C C . PHE A 1 357 ? -8.623 4.583 27.037 1.00 96.38 357 PHE A C 1
ATOM 2682 O O . PHE A 1 357 ? -9.123 3.833 27.874 1.00 96.38 357 PHE A O 1
ATOM 2689 N N . ALA A 1 358 ? -8.763 5.910 27.078 1.00 96.19 358 ALA A N 1
ATOM 2690 C CA . ALA A 1 358 ? -9.518 6.608 28.105 1.00 96.19 358 ALA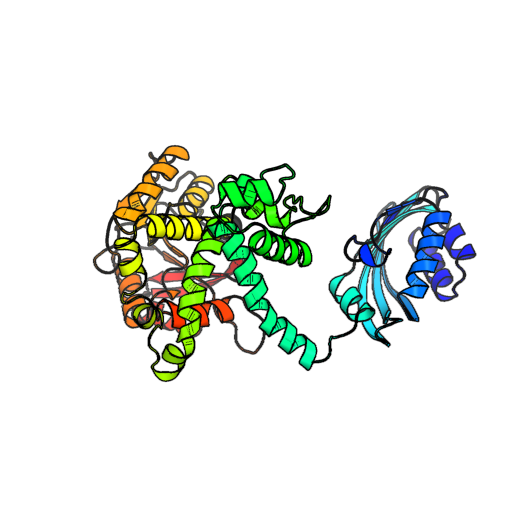 A CA 1
ATOM 2691 C C . ALA A 1 358 ? -11.000 6.734 27.731 1.00 96.19 358 ALA A C 1
ATOM 2693 O O . ALA A 1 358 ? -11.863 6.342 28.513 1.00 96.19 358 ALA A O 1
ATOM 2694 N N . ALA A 1 359 ? -11.298 7.295 26.556 1.00 95.62 359 ALA A N 1
ATOM 2695 C CA . ALA A 1 359 ? -12.657 7.459 26.047 1.00 95.62 359 ALA A CA 1
ATOM 2696 C C . ALA A 1 359 ? -12.645 7.769 24.546 1.00 95.62 359 ALA A C 1
ATOM 2698 O O . ALA A 1 359 ? -11.675 8.308 24.016 1.00 95.62 359 ALA A O 1
ATOM 2699 N N . VAL A 1 360 ? -13.762 7.490 23.876 1.00 98.25 360 VAL A N 1
ATOM 2700 C CA . VAL A 1 360 ? -13.988 7.852 22.470 1.00 98.25 360 VAL A CA 1
ATOM 2701 C C . VAL A 1 360 ? -15.266 8.692 22.329 1.00 98.25 360 VAL A C 1
ATOM 2703 O O . VAL A 1 360 ? -16.126 8.629 23.215 1.00 98.25 360 VAL A O 1
ATOM 2706 N N . PRO A 1 361 ? -15.429 9.482 21.248 1.00 98.25 361 PRO A N 1
ATOM 2707 C CA . PRO A 1 361 ? -16.632 10.285 21.034 1.00 98.25 361 PRO A CA 1
ATOM 2708 C C . PRO A 1 361 ? -17.886 9.411 21.025 1.00 98.25 361 PRO A C 1
ATOM 2710 O O . PRO A 1 361 ? -17.894 8.354 20.396 1.00 98.25 361 PRO A O 1
ATOM 2713 N N . SER A 1 362 ? -18.949 9.838 21.709 1.00 97.62 362 SER A N 1
ATOM 2714 C CA . SER A 1 362 ? -20.180 9.055 21.873 1.00 97.62 362 SER A CA 1
ATOM 2715 C C . SER A 1 362 ? -21.249 9.350 20.818 1.00 97.62 362 SER A C 1
ATOM 2717 O O . SER A 1 362 ? -21.227 10.368 20.117 1.00 97.62 362 SER A O 1
ATOM 2719 N N . GLY A 1 363 ? -22.215 8.434 20.716 1.00 95.94 363 GLY A N 1
ATOM 2720 C CA . GLY A 1 363 ? -23.435 8.599 19.928 1.00 95.94 363 GLY A CA 1
ATOM 2721 C C . GLY A 1 363 ? -23.291 8.301 18.436 1.00 95.94 363 GLY A C 1
ATOM 2722 O O . GLY A 1 363 ? -24.219 8.598 17.686 1.00 95.94 363 GLY A O 1
ATOM 2723 N N . GLY A 1 364 ? -22.163 7.736 17.994 1.00 97.81 364 GLY A N 1
ATOM 2724 C CA . GLY A 1 364 ? -22.007 7.245 16.624 1.00 97.81 364 GLY A CA 1
ATOM 2725 C C . GLY A 1 364 ? -22.853 5.998 16.357 1.00 97.81 364 GLY A C 1
ATOM 2726 O O . GLY A 1 364 ? -23.041 5.168 17.248 1.00 97.81 364 GLY A O 1
ATOM 2727 N N . ASP A 1 365 ? -23.350 5.844 15.132 1.00 97.69 365 ASP A N 1
ATOM 2728 C CA . ASP A 1 365 ? -24.007 4.613 14.667 1.00 97.69 365 ASP A CA 1
ATOM 2729 C C . ASP A 1 365 ? -23.073 3.721 13.831 1.00 97.69 365 ASP A C 1
ATOM 2731 O O . ASP A 1 365 ? -23.370 2.545 13.608 1.00 97.69 365 ASP A O 1
ATOM 2735 N N . LEU A 1 366 ? -21.905 4.238 13.448 1.00 98.50 366 LEU A N 1
ATOM 2736 C CA . LEU A 1 366 ? -20.811 3.479 12.857 1.00 98.50 366 LEU A CA 1
ATOM 2737 C C . LEU A 1 366 ? -19.475 3.942 13.450 1.00 98.50 366 LEU A C 1
ATOM 2739 O O . LEU A 1 366 ? -19.114 5.107 13.310 1.00 98.50 366 LEU A O 1
ATOM 2743 N N . TYR A 1 367 ? -18.731 3.030 14.070 1.00 98.69 367 TYR A N 1
ATOM 2744 C CA . TYR A 1 367 ? -17.349 3.263 14.500 1.00 98.69 367 TYR A CA 1
ATOM 2745 C C . TYR A 1 367 ? -16.411 2.545 13.544 1.00 98.69 367 TYR A C 1
ATOM 2747 O O . TYR A 1 367 ? -16.587 1.352 13.307 1.00 98.69 367 TYR A O 1
ATOM 2755 N N . VAL A 1 368 ? -15.428 3.254 13.003 1.00 98.50 368 VAL A N 1
ATOM 2756 C CA . VAL A 1 368 ? -14.452 2.709 12.057 1.00 98.50 368 VAL A CA 1
ATOM 2757 C C . VAL A 1 368 ? -13.080 2.702 12.717 1.00 98.50 368 VAL A C 1
ATOM 2759 O O . VAL A 1 368 ? -12.687 3.696 13.320 1.00 98.50 368 VAL A O 1
ATOM 2762 N N . LEU A 1 369 ? -12.369 1.580 12.609 1.00 98.50 369 LEU A N 1
ATOM 2763 C CA . LEU A 1 369 ? -10.964 1.451 12.989 1.00 98.50 369 LEU A CA 1
ATOM 2764 C C . LEU A 1 369 ? -10.212 0.827 11.821 1.00 98.50 369 LEU A C 1
ATOM 2766 O O . LEU A 1 369 ? -10.462 -0.328 11.476 1.00 98.50 369 LEU A O 1
ATOM 2770 N N . LYS A 1 370 ? -9.307 1.585 11.204 1.00 96.88 370 LYS A N 1
ATOM 2771 C CA . LYS A 1 370 ? -8.487 1.110 10.086 1.00 96.88 370 LYS A CA 1
ATOM 2772 C C . LYS A 1 370 ? -7.019 1.094 10.483 1.00 96.88 370 LYS A C 1
ATOM 2774 O O . LYS A 1 370 ? -6.480 2.165 10.740 1.00 96.88 370 LYS A O 1
ATOM 2779 N N . TRP A 1 371 ? -6.382 -0.078 10.437 1.00 94.69 371 TRP A N 1
ATOM 2780 C CA . TRP A 1 371 ? -4.982 -0.260 10.853 1.00 94.69 371 TRP A CA 1
ATOM 2781 C C . TRP A 1 371 ? -4.736 0.222 12.283 1.00 94.69 371 TRP A C 1
ATOM 2783 O O . TRP A 1 371 ? -3.815 0.989 12.535 1.00 94.69 371 TRP A O 1
ATOM 2793 N N . ILE A 1 372 ? -5.620 -0.167 13.209 1.00 96.75 372 ILE A N 1
ATOM 2794 C CA . ILE A 1 372 ? -5.523 0.249 14.615 1.00 96.75 372 ILE A CA 1
ATOM 2795 C C . ILE A 1 372 ? -5.380 -0.964 15.510 1.00 96.75 372 ILE A C 1
ATOM 2797 O O . ILE A 1 372 ? -4.480 -1.020 16.336 1.00 96.75 372 ILE A O 1
ATOM 2801 N N . ILE A 1 373 ? -6.254 -1.958 15.371 1.00 98.06 373 ILE A N 1
ATOM 2802 C CA . ILE A 1 373 ? -6.283 -3.104 16.281 1.00 98.06 373 ILE A CA 1
ATOM 2803 C C . ILE A 1 373 ? -5.024 -3.961 16.122 1.00 98.06 373 ILE A C 1
ATOM 2805 O O . ILE A 1 373 ? -4.585 -4.593 17.089 1.00 98.06 373 ILE A O 1
ATOM 2809 N N . HIS A 1 374 ? -4.407 -3.960 14.939 1.00 97.19 374 HIS A N 1
ATOM 2810 C CA . HIS A 1 374 ? -3.156 -4.678 14.710 1.00 97.19 374 HIS A CA 1
ATOM 2811 C C . HIS A 1 374 ? -1.936 -4.087 15.436 1.00 97.19 374 HIS A C 1
ATOM 2813 O O . HIS A 1 374 ? -0.984 -4.822 15.690 1.00 97.19 374 HIS A O 1
ATOM 2819 N N . ASP A 1 375 ? -1.986 -2.821 15.866 1.00 95.94 375 ASP A N 1
ATOM 2820 C CA . ASP A 1 375 ? -0.877 -2.153 16.559 1.00 95.94 375 ASP A CA 1
ATOM 2821 C C . ASP A 1 375 ? -0.712 -2.656 17.997 1.00 95.94 375 ASP A C 1
ATOM 2823 O O . ASP A 1 375 ? 0.344 -2.479 18.609 1.00 95.94 375 ASP A O 1
ATOM 2827 N N . TRP A 1 376 ? -1.760 -3.278 18.548 1.00 96.12 376 TRP A N 1
ATOM 2828 C CA . TRP A 1 376 ? -1.892 -3.524 19.979 1.00 96.12 376 TRP A CA 1
ATOM 2829 C C . TRP A 1 376 ? -1.963 -5.014 20.324 1.00 96.12 376 TRP A C 1
ATOM 2831 O O . TRP A 1 376 ? -2.590 -5.792 19.594 1.00 96.12 376 TRP A O 1
ATOM 2841 N N . PRO A 1 377 ? -1.402 -5.426 21.476 1.00 95.31 377 PRO A N 1
ATOM 2842 C CA . PRO A 1 377 ? -1.655 -6.739 22.053 1.00 95.31 377 PRO A CA 1
ATOM 2843 C C . PRO A 1 377 ? -3.124 -6.880 22.473 1.00 95.31 377 PRO A C 1
ATOM 2845 O O . PRO A 1 377 ? -3.848 -5.896 22.643 1.00 95.31 377 PRO A O 1
ATOM 2848 N N . ASP A 1 378 ? -3.565 -8.121 22.668 1.00 97.19 378 ASP A N 1
ATOM 2849 C CA . ASP A 1 378 ? -4.985 -8.465 22.813 1.00 97.19 378 ASP A CA 1
ATOM 2850 C C . ASP A 1 378 ? -5.696 -7.714 23.950 1.00 97.19 378 ASP A C 1
ATOM 2852 O O . ASP A 1 378 ? -6.806 -7.225 23.757 1.00 97.19 378 ASP A O 1
ATOM 2856 N N . GLU A 1 379 ? -5.059 -7.549 25.114 1.00 96.88 379 GLU A N 1
ATOM 2857 C CA . GLU A 1 379 ? -5.657 -6.825 26.247 1.00 96.88 379 GLU A CA 1
ATOM 2858 C C . GLU A 1 379 ? -5.958 -5.356 25.907 1.00 96.88 379 GLU A C 1
ATOM 2860 O O . GLU A 1 379 ? -7.036 -4.841 26.218 1.00 96.88 379 GLU A O 1
ATOM 2865 N N . GLN A 1 380 ? -5.025 -4.692 25.223 1.00 97.38 380 G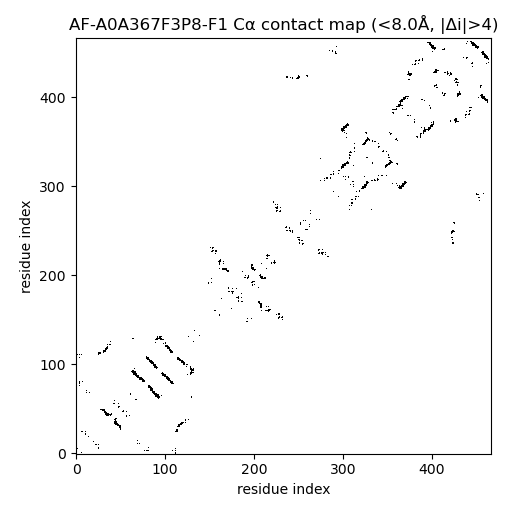LN A N 1
ATOM 2866 C CA . GLN A 1 380 ? -5.164 -3.299 24.798 1.00 97.38 380 GLN A CA 1
ATOM 2867 C C . GLN A 1 380 ? -6.148 -3.165 23.632 1.00 97.38 380 GLN A C 1
ATOM 2869 O O . GLN A 1 380 ? -6.982 -2.260 23.640 1.00 97.38 380 GLN A O 1
ATOM 2874 N N . ALA A 1 381 ? -6.122 -4.100 22.680 1.00 98.31 381 ALA A N 1
ATOM 2875 C CA . ALA A 1 381 ? -7.106 -4.173 21.605 1.00 98.31 381 ALA A CA 1
ATOM 2876 C C . ALA A 1 381 ? -8.538 -4.296 22.157 1.00 98.31 381 ALA A C 1
ATOM 2878 O O . ALA A 1 381 ? -9.420 -3.534 21.762 1.00 98.31 381 ALA A O 1
ATOM 2879 N N . VAL A 1 382 ? -8.774 -5.192 23.124 1.00 98.56 382 VAL A N 1
ATOM 2880 C CA . VAL A 1 382 ? -10.087 -5.343 23.778 1.00 98.56 382 VAL A CA 1
ATOM 2881 C C . VAL A 1 382 ? -10.506 -4.065 24.502 1.00 98.56 382 VAL A C 1
ATOM 2883 O O . VAL A 1 382 ? -11.684 -3.714 24.457 1.00 98.56 382 VAL A O 1
ATOM 2886 N N . ALA A 1 383 ? -9.579 -3.350 25.146 1.00 98.44 383 ALA A N 1
ATOM 2887 C CA . ALA A 1 383 ? -9.890 -2.082 25.806 1.00 98.44 383 ALA A CA 1
ATOM 2888 C C . ALA A 1 383 ? -10.405 -1.024 24.811 1.00 98.44 383 ALA A C 1
ATOM 2890 O O . ALA A 1 383 ? -11.445 -0.413 25.058 1.00 98.44 383 ALA A O 1
ATOM 2891 N N . ILE A 1 384 ? -9.745 -0.872 23.657 1.00 98.56 384 ILE A N 1
ATOM 2892 C CA . ILE A 1 384 ? -10.178 0.043 22.585 1.00 98.56 384 ILE A CA 1
ATOM 2893 C C . ILE A 1 384 ? -11.562 -0.361 22.059 1.00 98.56 384 ILE A C 1
ATOM 2895 O O . ILE A 1 384 ? -12.470 0.470 21.964 1.00 98.56 384 ILE A O 1
ATOM 2899 N N . LEU A 1 385 ? -11.748 -1.648 21.752 1.00 98.69 385 LEU A N 1
ATOM 2900 C CA . LEU A 1 385 ? -13.012 -2.180 21.239 1.00 98.69 385 LEU A CA 1
ATOM 2901 C C . LEU A 1 385 ? -14.163 -1.988 22.237 1.00 98.69 385 LEU A C 1
ATOM 2903 O O . LEU A 1 385 ? -15.276 -1.655 21.829 1.00 98.69 385 LEU A O 1
ATOM 2907 N N . ARG A 1 386 ? -13.901 -2.152 23.540 1.00 98.50 386 ARG A N 1
ATOM 2908 C CA . ARG A 1 386 ? -14.890 -1.940 24.605 1.00 98.50 386 ARG A CA 1
ATOM 2909 C C . ARG A 1 386 ? -15.277 -0.467 24.730 1.00 98.50 386 ARG A C 1
ATOM 2911 O O . ARG A 1 386 ? -16.462 -0.167 24.789 1.00 98.50 386 ARG A O 1
ATOM 2918 N N . ASN A 1 387 ? -14.314 0.451 24.657 1.00 98.50 387 ASN A N 1
ATOM 2919 C CA . ASN A 1 387 ? -14.616 1.885 24.645 1.00 98.50 387 ASN A CA 1
ATOM 2920 C C . ASN A 1 387 ? -15.483 2.271 23.436 1.00 98.50 387 ASN A C 1
ATOM 2922 O O . ASN A 1 387 ? -16.432 3.040 23.580 1.00 98.50 387 ASN A O 1
ATOM 2926 N N . CYS A 1 388 ? -15.221 1.689 22.260 1.00 98.50 388 CYS A N 1
ATOM 2927 C CA . CYS A 1 388 ? -16.092 1.860 21.095 1.00 98.50 388 CYS A CA 1
ATOM 2928 C C . CYS A 1 388 ? -17.493 1.293 21.358 1.00 98.50 388 CYS A C 1
ATOM 2930 O O . CYS A 1 388 ? -18.486 1.969 21.101 1.00 98.50 388 CYS A O 1
ATOM 2932 N N . ARG A 1 389 ? -17.586 0.076 21.909 1.00 97.94 389 ARG A N 1
ATOM 2933 C CA . ARG A 1 389 ? -18.855 -0.586 22.244 1.00 97.94 389 ARG A CA 1
ATOM 2934 C C . ARG A 1 389 ? -19.729 0.252 23.178 1.00 97.94 389 ARG A C 1
ATOM 2936 O O . ARG A 1 389 ? -20.935 0.336 22.938 1.00 97.94 389 ARG A O 1
ATOM 2943 N N . ASP A 1 390 ? -19.134 0.835 24.212 1.00 97.62 390 ASP A N 1
ATOM 2944 C CA . ASP A 1 390 ? -19.833 1.614 25.238 1.00 97.62 390 ASP A CA 1
ATOM 2945 C C . ASP A 1 390 ? -20.294 2.984 24.713 1.00 97.62 390 ASP A C 1
ATOM 2947 O O . ASP A 1 390 ? -21.305 3.523 25.164 1.00 97.62 390 ASP A O 1
ATOM 2951 N N . ALA A 1 391 ? -19.583 3.539 23.729 1.00 98.06 391 ALA A N 1
ATOM 2952 C CA . ALA A 1 391 ? -19.881 4.837 23.129 1.00 98.06 391 ALA A CA 1
ATOM 2953 C C . ALA A 1 391 ? -20.963 4.787 22.029 1.00 98.06 391 ALA A C 1
ATOM 2955 O O . ALA A 1 391 ? -21.547 5.826 21.696 1.00 98.06 391 ALA A O 1
ATOM 2956 N N . MET A 1 392 ? -21.244 3.601 21.474 1.00 97.50 392 MET A N 1
ATOM 2957 C CA . MET A 1 392 ? -22.189 3.403 20.370 1.00 97.50 392 MET A CA 1
ATOM 2958 C C . MET A 1 392 ? -23.625 3.806 20.702 1.00 97.50 392 MET A C 1
ATOM 2960 O O . MET A 1 392 ? -24.174 3.474 21.753 1.00 97.50 392 MET A O 1
ATOM 2964 N N . ALA A 1 393 ? -24.288 4.433 19.731 1.00 96.62 393 ALA A N 1
ATOM 2965 C CA . ALA A 1 393 ? -25.734 4.586 19.748 1.00 96.62 393 ALA A CA 1
ATOM 2966 C C . ALA A 1 393 ? -26.443 3.212 19.686 1.00 96.62 393 ALA A C 1
ATOM 2968 O O . ALA A 1 393 ? -25.885 2.237 19.168 1.00 96.62 393 ALA A O 1
ATOM 2969 N N . PRO A 1 394 ? -27.700 3.102 20.163 1.00 92.88 394 PRO A N 1
ATOM 2970 C CA . PRO A 1 394 ? -28.496 1.891 19.988 1.00 92.88 394 PRO A CA 1
ATOM 2971 C C . PRO A 1 394 ? -28.594 1.477 18.515 1.00 92.88 394 PRO A C 1
ATOM 2973 O O . PRO A 1 394 ? -28.969 2.276 17.662 1.00 92.88 394 PRO A O 1
ATOM 2976 N N . GLY A 1 395 ? -28.273 0.214 18.220 1.00 90.62 395 GLY A N 1
ATOM 2977 C CA . GLY A 1 395 ? -28.227 -0.295 16.844 1.00 90.62 395 GLY A CA 1
ATOM 2978 C C . GLY A 1 395 ? -26.963 0.086 16.064 1.00 90.62 395 GLY A C 1
ATOM 2979 O O . GLY A 1 395 ? -26.877 -0.253 14.886 1.00 90.62 395 GLY A O 1
ATOM 2980 N N . GLY A 1 396 ? -25.997 0.749 16.707 1.00 96.06 396 GLY A N 1
ATOM 2981 C CA . GLY A 1 396 ? -24.702 1.056 16.117 1.00 96.06 396 GLY A CA 1
ATOM 2982 C C . GLY A 1 396 ? -23.872 -0.193 15.819 1.00 96.06 396 GLY A C 1
ATOM 2983 O O . GLY A 1 396 ? -24.140 -1.280 16.339 1.00 96.06 396 GLY A O 1
ATOM 2984 N N . ARG A 1 397 ? -22.860 -0.030 14.970 1.00 97.50 397 ARG A N 1
ATOM 2985 C CA . ARG A 1 397 ? -21.956 -1.101 14.539 1.00 97.50 397 ARG A CA 1
ATOM 2986 C C . ARG A 1 397 ? -20.499 -0.644 14.517 1.00 97.50 397 ARG A C 1
ATOM 2988 O O . ARG A 1 397 ? -20.208 0.550 14.453 1.00 97.50 397 ARG A O 1
ATOM 2995 N N . LEU A 1 398 ? -19.596 -1.613 14.568 1.00 98.50 398 LEU A N 1
ATOM 2996 C CA . LEU A 1 398 ? -18.158 -1.449 14.413 1.00 98.50 398 LEU A CA 1
ATOM 2997 C C . LEU A 1 398 ? -17.744 -1.946 13.028 1.00 98.50 398 LEU A C 1
ATOM 2999 O O . LEU A 1 398 ? -18.212 -2.996 12.591 1.00 98.50 398 LEU A O 1
ATOM 3003 N N . LEU A 1 399 ? -16.826 -1.244 12.382 1.00 98.62 399 LEU A N 1
ATOM 3004 C CA . LEU A 1 399 ? -16.143 -1.692 11.182 1.00 98.62 399 LEU A CA 1
ATOM 3005 C C . LEU A 1 399 ? -14.639 -1.678 11.438 1.00 98.62 399 LEU A C 1
ATOM 3007 O O . LEU A 1 399 ? -14.045 -0.612 11.600 1.00 98.62 399 LEU A O 1
ATOM 3011 N N . LEU A 1 400 ? -14.031 -2.860 11.462 1.00 98.62 400 LEU A N 1
ATOM 3012 C CA . LEU A 1 400 ? -12.579 -2.992 11.435 1.00 98.62 400 LEU A CA 1
ATOM 3013 C C . LEU A 1 400 ? -12.121 -3.123 9.986 1.00 98.62 400 LEU A C 1
ATOM 3015 O O . LEU A 1 400 ? -12.717 -3.876 9.217 1.00 98.62 400 LEU A O 1
ATOM 3019 N N . VAL A 1 401 ? -11.057 -2.418 9.628 1.00 97.81 401 VAL A N 1
ATOM 3020 C CA . VAL A 1 401 ? -10.372 -2.563 8.343 1.00 97.81 401 VAL A CA 1
ATOM 3021 C C . VAL A 1 401 ? -8.935 -2.977 8.636 1.00 97.81 401 VAL A C 1
ATOM 3023 O O . VAL A 1 401 ? -8.121 -2.153 9.049 1.00 97.81 401 VAL A O 1
ATOM 3026 N N . GLU A 1 402 ? -8.657 -4.268 8.478 1.00 97.25 402 GLU A N 1
ATOM 3027 C CA . GLU A 1 402 ? -7.414 -4.918 8.921 1.00 97.25 402 GLU A CA 1
ATOM 3028 C C . GLU A 1 402 ? -6.973 -6.006 7.926 1.00 97.25 402 GLU A C 1
ATOM 3030 O O . GLU A 1 402 ? -7.708 -6.335 6.996 1.00 97.25 402 GLU A O 1
ATOM 3035 N N . ARG A 1 403 ? -5.790 -6.610 8.100 1.00 95.31 403 ARG A N 1
ATOM 3036 C CA . ARG A 1 403 ? -5.339 -7.765 7.301 1.00 95.31 403 ARG A CA 1
ATOM 3037 C C . ARG A 1 403 ? -5.673 -9.061 8.030 1.00 95.31 403 ARG A C 1
ATOM 3039 O O . ARG A 1 403 ? -4.893 -9.551 8.842 1.00 95.31 403 ARG A O 1
ATOM 3046 N N . VAL A 1 404 ? -6.796 -9.682 7.675 1.00 96.88 404 VAL A N 1
ATOM 3047 C CA . VAL A 1 404 ? -7.116 -11.016 8.199 1.00 96.88 404 VAL A CA 1
ATOM 3048 C C . VAL A 1 404 ? -6.139 -12.033 7.616 1.00 96.88 404 VAL A C 1
ATOM 3050 O O . VAL A 1 404 ? -6.026 -12.179 6.398 1.00 96.88 404 VAL A O 1
ATOM 3053 N N . ILE A 1 405 ? -5.395 -12.729 8.477 1.00 95.69 405 ILE A N 1
ATOM 3054 C CA . ILE A 1 405 ? -4.427 -13.733 8.026 1.00 95.69 405 ILE A CA 1
ATOM 3055 C C . ILE A 1 405 ? -5.184 -14.972 7.518 1.00 95.69 405 ILE A C 1
ATOM 3057 O O . ILE A 1 405 ? -5.894 -15.601 8.308 1.00 95.69 405 ILE A O 1
ATOM 3061 N N . PRO A 1 406 ? -5.009 -15.376 6.241 1.00 91.81 406 PRO A N 1
ATOM 3062 C CA . PRO A 1 406 ? -5.570 -16.625 5.747 1.00 91.81 406 PRO A CA 1
ATOM 3063 C C . PRO A 1 406 ? -4.781 -17.827 6.274 1.00 91.81 406 PRO A C 1
ATOM 3065 O O . PRO A 1 406 ? -3.562 -17.760 6.473 1.00 91.81 406 PRO A O 1
ATOM 3068 N N . GLU A 1 407 ? -5.469 -18.955 6.433 1.00 88.88 407 GLU A N 1
ATOM 3069 C CA . GLU A 1 407 ? -4.833 -20.227 6.772 1.00 88.88 407 GLU A CA 1
ATOM 3070 C C . GLU A 1 407 ? -3.893 -20.724 5.655 1.00 88.88 407 GLU A C 1
ATOM 3072 O O . GLU A 1 407 ? -4.005 -20.359 4.482 1.00 88.88 407 GLU A O 1
ATOM 3077 N N . GLY A 1 408 ? -2.956 -21.602 6.019 1.00 90.25 408 GLY A N 1
ATOM 3078 C CA . GLY A 1 408 ? -2.063 -22.266 5.067 1.00 90.25 408 GLY A CA 1
ATOM 3079 C C . GLY A 1 408 ? -0.903 -21.401 4.565 1.00 90.25 408 GLY A C 1
ATOM 3080 O O . GLY A 1 408 ? -0.486 -20.427 5.195 1.00 90.25 408 GLY A O 1
ATOM 3081 N N . ASP A 1 409 ? -0.332 -21.786 3.424 1.00 86.44 409 ASP A N 1
ATOM 3082 C CA . ASP A 1 409 ? 0.919 -21.251 2.870 1.00 86.44 409 ASP A CA 1
ATOM 3083 C C . ASP A 1 409 ? 0.721 -20.235 1.733 1.00 86.44 409 ASP A C 1
ATOM 3085 O O . ASP A 1 409 ? 1.701 -19.689 1.222 1.00 86.44 409 ASP A O 1
ATOM 3089 N N . ALA A 1 410 ? -0.531 -19.906 1.392 1.00 86.31 410 ALA A N 1
ATOM 3090 C CA . ALA A 1 410 ? -0.844 -18.911 0.373 1.00 86.31 410 ALA A CA 1
ATOM 3091 C C . ALA A 1 410 ? -0.147 -17.565 0.678 1.00 86.31 410 ALA A C 1
ATOM 3093 O O . ALA A 1 410 ? -0.183 -17.100 1.830 1.00 86.31 410 ALA A O 1
ATOM 3094 N N . PRO A 1 411 ? 0.498 -16.922 -0.316 1.00 86.38 411 PRO A N 1
ATOM 3095 C CA . PRO A 1 411 ? 1.060 -15.589 -0.146 1.00 86.38 411 PRO A CA 1
ATOM 3096 C C . PRO A 1 411 ? -0.029 -14.589 0.244 1.00 86.38 411 PRO A C 1
ATOM 3098 O O . PRO A 1 411 ? -1.048 -14.479 -0.431 1.00 86.38 411 PRO A O 1
ATOM 3101 N N . HIS A 1 412 ? 0.202 -13.840 1.319 1.00 90.94 412 HIS A N 1
ATOM 3102 C CA . HIS A 1 412 ? -0.709 -12.797 1.776 1.00 90.94 412 HIS A CA 1
ATOM 3103 C C . HIS A 1 412 ? 0.099 -11.633 2.356 1.00 90.94 412 HIS A C 1
ATOM 3105 O O . HIS A 1 412 ? 1.006 -11.881 3.159 1.00 90.94 412 HIS A O 1
ATOM 3111 N N . PRO A 1 413 ? -0.202 -10.371 2.000 1.00 90.31 413 PRO A N 1
ATOM 3112 C CA . PRO A 1 413 ? 0.565 -9.225 2.482 1.00 90.31 413 PRO A CA 1
ATOM 3113 C C . PRO A 1 413 ? 0.470 -9.057 4.012 1.00 90.31 413 PRO A C 1
ATOM 3115 O O . PRO A 1 413 ? 1.424 -8.590 4.632 1.00 90.31 413 PRO A O 1
ATOM 3118 N N . GLY A 1 414 ? -0.612 -9.540 4.637 1.00 93.75 414 GLY A N 1
ATOM 3119 C CA . GLY A 1 414 ? -0.757 -9.622 6.097 1.00 93.75 414 GLY A CA 1
ATOM 3120 C C . GLY A 1 414 ? 0.331 -10.428 6.803 1.00 93.75 414 GLY A C 1
ATOM 3121 O O . GLY A 1 414 ? 0.719 -10.061 7.897 1.00 93.75 414 GLY A O 1
ATOM 3122 N N . LYS A 1 415 ? 0.925 -11.449 6.171 1.00 95.00 415 LYS A N 1
ATOM 3123 C CA . LYS A 1 415 ? 2.003 -12.235 6.805 1.00 95.00 415 LYS A CA 1
ATOM 3124 C C . LYS A 1 415 ? 3.296 -11.429 6.975 1.00 95.00 415 LYS A C 1
ATOM 3126 O O . LYS A 1 415 ? 4.046 -11.643 7.920 1.00 95.00 415 LYS A O 1
ATOM 3131 N N . VAL A 1 416 ? 3.560 -10.492 6.060 1.00 93.62 416 VAL A N 1
ATOM 3132 C CA . VAL A 1 416 ? 4.701 -9.567 6.166 1.00 93.62 416 VAL A CA 1
ATOM 3133 C C . VAL A 1 416 ? 4.405 -8.476 7.196 1.00 93.62 416 VAL A C 1
ATOM 3135 O O . VAL A 1 416 ? 5.283 -8.125 7.989 1.00 93.62 416 VAL A O 1
ATOM 3138 N N . THR A 1 417 ? 3.173 -7.957 7.207 1.00 94.56 417 THR A N 1
ATOM 3139 C CA . THR A 1 417 ? 2.755 -6.969 8.208 1.00 94.56 417 THR A CA 1
ATOM 3140 C C . THR A 1 417 ? 2.767 -7.551 9.615 1.00 94.56 417 THR A C 1
ATOM 3142 O O . THR A 1 417 ? 3.290 -6.894 10.501 1.00 94.56 417 THR A O 1
ATOM 3145 N N . ASP A 1 418 ? 2.321 -8.792 9.816 1.00 96.94 418 ASP A N 1
ATOM 3146 C CA . ASP A 1 418 ? 2.311 -9.455 11.126 1.00 96.94 418 ASP A CA 1
ATOM 3147 C C . ASP A 1 418 ? 3.699 -9.468 11.772 1.00 96.94 418 ASP A C 1
ATOM 3149 O O . ASP A 1 418 ? 3.899 -9.015 12.899 1.00 96.94 418 ASP A O 1
ATOM 3153 N N . PHE A 1 419 ? 4.708 -9.879 10.998 1.00 96.75 419 PHE A N 1
ATOM 3154 C CA . PHE A 1 419 ? 6.083 -9.864 11.480 1.00 96.75 419 PHE A CA 1
ATOM 3155 C C . PHE A 1 419 ? 6.594 -8.438 11.734 1.00 96.75 419 PHE A C 1
ATOM 3157 O O . PHE A 1 419 ? 7.384 -8.211 12.650 1.00 96.75 419 PHE A O 1
ATOM 3164 N N . THR A 1 420 ? 6.113 -7.457 10.967 1.00 96.00 420 THR A N 1
ATOM 3165 C CA . THR A 1 420 ? 6.410 -6.042 11.217 1.00 96.00 420 THR A CA 1
ATOM 3166 C C . THR A 1 420 ? 5.773 -5.557 12.516 1.00 96.00 420 THR A C 1
ATOM 3168 O O . THR A 1 420 ? 6.446 -4.869 13.280 1.00 96.00 420 THR A O 1
ATOM 3171 N N . MET A 1 421 ? 4.528 -5.941 12.809 1.00 96.31 421 MET A N 1
ATOM 3172 C CA . MET A 1 421 ? 3.839 -5.567 14.046 1.00 96.31 421 MET A CA 1
ATOM 3173 C C . MET A 1 421 ? 4.563 -6.126 15.267 1.00 96.31 421 MET A C 1
ATOM 3175 O O . MET A 1 421 ? 4.847 -5.359 16.187 1.00 96.31 421 MET A O 1
ATOM 3179 N N . LEU A 1 422 ? 4.993 -7.391 15.225 1.00 97.12 422 LEU A N 1
ATOM 3180 C CA . LEU A 1 422 ? 5.820 -7.987 16.278 1.00 97.12 422 LEU A CA 1
ATOM 3181 C C . LEU A 1 422 ? 7.116 -7.191 16.509 1.00 97.12 422 LEU A C 1
ATOM 3183 O O . LEU A 1 422 ? 7.448 -6.845 17.640 1.00 97.12 422 LEU A O 1
ATOM 3187 N N . VAL A 1 423 ? 7.861 -6.900 15.439 1.00 97.62 423 VAL A N 1
ATOM 3188 C CA . VAL A 1 423 ? 9.193 -6.277 15.537 1.00 97.62 423 VAL A CA 1
ATOM 3189 C C . VAL A 1 423 ? 9.116 -4.798 15.935 1.00 97.62 423 VAL A C 1
ATOM 3191 O O . VAL A 1 423 ? 9.970 -4.314 16.683 1.00 97.62 423 VAL A O 1
ATOM 3194 N N . VAL A 1 424 ? 8.124 -4.059 15.439 1.00 96.69 424 VAL A N 1
ATOM 3195 C CA . VAL A 1 424 ? 8.058 -2.594 15.572 1.00 96.69 424 VAL A CA 1
ATOM 3196 C C . VAL A 1 424 ? 7.195 -2.155 16.757 1.00 96.69 424 VAL A C 1
ATOM 3198 O O . VAL A 1 424 ? 7.595 -1.243 17.480 1.00 96.69 424 VAL A O 1
ATOM 3201 N N . LEU A 1 425 ? 6.032 -2.776 16.964 1.00 93.75 425 LEU A N 1
ATOM 3202 C CA . LEU A 1 425 ? 4.997 -2.284 17.884 1.00 93.75 425 LEU A CA 1
ATOM 3203 C C . LEU A 1 425 ? 4.688 -3.242 19.042 1.00 93.75 425 LEU A C 1
ATOM 3205 O O . LEU A 1 425 ? 4.316 -2.780 20.116 1.00 93.75 425 LEU A O 1
ATOM 3209 N N . GLY A 1 426 ? 4.885 -4.550 18.856 1.00 91.50 426 GLY A N 1
ATOM 3210 C CA . GLY A 1 426 ? 4.424 -5.592 19.781 1.00 91.50 426 GLY A CA 1
ATOM 3211 C C . GLY A 1 426 ? 2.956 -5.984 19.566 1.00 91.50 426 GLY A C 1
ATOM 3212 O O . GLY A 1 426 ? 2.404 -6.756 20.347 1.00 91.50 426 GLY A O 1
ATOM 3213 N N . GLY A 1 427 ? 2.328 -5.448 18.516 1.00 94.50 427 GLY A N 1
ATOM 3214 C CA . GLY A 1 427 ? 1.016 -5.859 18.035 1.00 94.50 427 GLY A CA 1
ATOM 3215 C C . GLY A 1 427 ? 1.085 -7.099 17.143 1.00 94.50 427 GLY A C 1
ATOM 3216 O O . GLY A 1 427 ? 2.121 -7.766 17.052 1.00 94.50 427 GLY A O 1
ATOM 3217 N N . ARG A 1 428 ? -0.023 -7.404 16.466 1.00 96.44 428 ARG A N 1
ATOM 3218 C CA . ARG A 1 428 ? -0.124 -8.542 15.547 1.00 96.44 428 ARG A CA 1
ATOM 3219 C C . ARG A 1 428 ? -1.292 -8.423 14.580 1.00 96.44 428 ARG A C 1
ATOM 3221 O O . ARG A 1 428 ? -2.364 -7.933 14.942 1.00 96.44 428 ARG A O 1
ATOM 3228 N N . GLU A 1 429 ? -1.099 -8.967 13.388 1.00 97.25 429 GLU A N 1
ATOM 3229 C CA . GLU A 1 429 ? -2.221 -9.302 12.518 1.00 97.25 429 GLU A CA 1
ATOM 3230 C C . GLU A 1 429 ? -2.899 -10.566 13.059 1.00 97.25 429 GLU A C 1
ATOM 3232 O O . GLU A 1 429 ? -2.302 -11.355 13.797 1.00 97.25 429 GLU A O 1
ATOM 3237 N N . ARG A 1 430 ? -4.180 -10.747 12.744 1.00 97.81 430 ARG A N 1
ATOM 3238 C CA . ARG A 1 430 ? -4.998 -11.802 13.355 1.00 97.81 430 ARG A CA 1
ATOM 3239 C C . ARG A 1 430 ? -5.794 -12.566 12.315 1.00 97.81 430 ARG A C 1
ATOM 3241 O O . ARG A 1 430 ? -6.142 -12.054 11.254 1.00 97.81 430 ARG A O 1
ATOM 3248 N N . THR A 1 431 ? -6.090 -13.816 12.628 1.00 97.50 431 THR A N 1
ATOM 3249 C CA . THR A 1 431 ? -7.069 -14.623 11.894 1.00 97.50 431 THR A CA 1
ATOM 3250 C C . THR A 1 431 ? -8.496 -14.142 12.181 1.00 97.50 431 THR A C 1
ATOM 3252 O O . THR A 1 431 ? -8.750 -13.437 13.161 1.00 97.50 431 THR A O 1
ATOM 3255 N N . GLU A 1 432 ? -9.467 -14.557 11.363 1.00 97.19 432 GLU A N 1
ATOM 3256 C CA . GLU A 1 432 ? -10.887 -14.245 11.597 1.00 97.19 432 GLU A CA 1
ATOM 3257 C C . GLU A 1 432 ? -11.365 -14.754 12.969 1.00 97.19 432 GLU A C 1
ATOM 3259 O O . GLU A 1 432 ? -12.117 -14.073 13.674 1.00 97.19 432 GLU A O 1
ATOM 3264 N N . ALA A 1 433 ? -10.886 -15.932 13.381 1.00 97.62 433 ALA A N 1
ATOM 3265 C CA . ALA A 1 433 ? -11.206 -16.526 14.675 1.00 97.62 433 ALA A CA 1
ATOM 3266 C C . ALA A 1 433 ? -10.661 -15.689 15.845 1.00 97.62 433 ALA A C 1
ATOM 3268 O O . ALA A 1 433 ? -11.367 -15.468 16.830 1.00 97.62 433 ALA A O 1
ATOM 3269 N N . GLU A 1 434 ? -9.433 -15.178 15.730 1.00 98.19 434 GLU A N 1
ATOM 3270 C CA . GLU A 1 434 ? -8.832 -14.297 16.736 1.00 98.19 434 GLU A CA 1
ATOM 3271 C C . GLU A 1 434 ? -9.556 -12.943 16.807 1.00 98.19 434 GLU A C 1
ATOM 3273 O O . GLU A 1 434 ? -9.889 -12.496 17.905 1.00 98.19 434 GLU A O 1
ATOM 3278 N N . TYR A 1 435 ? -9.902 -12.321 15.671 1.00 98.44 435 TYR A N 1
ATOM 3279 C CA . TYR A 1 435 ? -10.732 -11.106 15.674 1.00 98.44 435 TYR A CA 1
ATOM 3280 C C . TYR A 1 435 ? -12.104 -11.348 16.307 1.00 98.44 435 TYR A C 1
ATOM 3282 O O . TYR A 1 435 ? -12.557 -10.546 17.124 1.00 98.44 435 TYR A O 1
ATOM 3290 N N . SER A 1 436 ? -12.752 -12.469 15.985 1.00 98.31 436 SER A N 1
ATOM 3291 C CA . SER A 1 436 ? -14.031 -12.855 16.589 1.00 98.31 436 SER A CA 1
ATOM 3292 C C . SER A 1 436 ? -13.932 -12.977 18.111 1.00 98.31 436 SER A C 1
ATOM 3294 O O . SER A 1 436 ? -14.832 -12.529 18.823 1.00 98.31 436 SER A O 1
ATOM 3296 N N . ALA A 1 437 ? -12.833 -13.539 18.623 1.00 98.31 437 ALA A N 1
ATOM 3297 C CA . ALA A 1 437 ? -12.586 -13.657 20.056 1.00 98.31 437 ALA A CA 1
ATOM 3298 C C . ALA A 1 437 ? -12.373 -12.290 20.732 1.00 98.31 437 ALA A C 1
ATOM 3300 O O . ALA A 1 437 ? -12.951 -12.046 21.794 1.00 98.31 437 ALA A O 1
ATOM 3301 N N . LEU A 1 438 ? -11.610 -11.379 20.111 1.00 98.31 438 LEU A N 1
ATOM 3302 C CA . LEU A 1 438 ? -11.430 -10.015 20.628 1.00 98.31 438 LEU A CA 1
ATOM 3303 C C . LEU A 1 438 ? -12.752 -9.245 20.682 1.00 98.31 438 LEU A C 1
ATOM 3305 O O . LEU A 1 438 ? -13.074 -8.630 21.699 1.00 98.31 438 LEU A O 1
ATOM 3309 N N . LEU A 1 439 ? -13.532 -9.309 19.600 1.00 98.62 439 LEU A N 1
ATOM 3310 C CA . LEU A 1 439 ? -14.847 -8.679 19.520 1.00 98.62 439 LEU A CA 1
ATOM 3311 C C . LEU A 1 439 ? -15.770 -9.219 20.621 1.00 98.62 439 LEU A C 1
ATOM 3313 O O . LEU A 1 439 ? -16.366 -8.432 21.356 1.00 98.62 439 LEU A O 1
ATOM 3317 N N . ALA A 1 440 ? -15.815 -10.542 20.809 1.00 98.44 440 ALA A N 1
ATOM 3318 C CA . ALA A 1 440 ? -16.605 -11.172 21.865 1.00 98.44 440 ALA A CA 1
ATOM 3319 C C . ALA A 1 440 ? -16.196 -10.693 23.269 1.00 98.44 440 ALA A C 1
ATOM 3321 O O . ALA A 1 440 ? -17.057 -10.346 24.079 1.00 98.44 440 ALA A O 1
ATOM 3322 N N . ALA A 1 441 ? -14.893 -10.599 23.552 1.00 98.25 441 ALA A N 1
ATOM 3323 C CA . ALA A 1 441 ? -14.379 -10.095 24.830 1.00 98.25 441 ALA A CA 1
ATOM 3324 C C . ALA A 1 441 ? -14.712 -8.606 25.085 1.00 98.25 441 ALA A C 1
ATOM 3326 O O . ALA A 1 441 ? -14.738 -8.151 26.237 1.00 98.25 441 ALA A O 1
ATOM 3327 N N . ALA A 1 442 ? -14.993 -7.851 24.022 1.00 98.06 442 ALA A N 1
ATOM 3328 C CA . ALA A 1 442 ? -15.444 -6.464 24.066 1.00 98.06 442 ALA A CA 1
ATOM 3329 C C . ALA A 1 442 ? -16.980 -6.306 24.059 1.00 98.06 442 ALA A C 1
ATOM 3331 O O . ALA A 1 442 ? -17.470 -5.180 24.029 1.00 98.06 442 ALA A O 1
ATOM 3332 N N . GLY A 1 443 ? -17.757 -7.397 24.100 1.00 97.69 443 GLY A N 1
ATOM 3333 C CA . GLY A 1 443 ? -19.227 -7.339 24.062 1.00 97.69 443 GLY A CA 1
ATOM 3334 C C . GLY A 1 443 ? -19.804 -7.062 22.667 1.00 97.69 443 GLY A C 1
ATOM 3335 O O . GLY A 1 443 ? -20.913 -6.529 22.539 1.00 97.69 443 GLY A O 1
ATOM 3336 N N . LEU A 1 444 ? -19.045 -7.401 21.626 1.00 98.31 444 LEU A N 1
ATOM 3337 C CA . LEU A 1 444 ? -19.415 -7.328 20.216 1.00 98.31 444 LEU A CA 1
ATOM 3338 C C . LEU A 1 444 ? -19.468 -8.738 19.612 1.00 98.31 444 LEU A C 1
ATOM 3340 O O . LEU A 1 444 ? -18.868 -9.683 20.114 1.00 98.31 444 LEU A O 1
ATOM 3344 N N . ARG A 1 445 ? -20.163 -8.884 18.491 1.00 97.88 445 ARG A N 1
ATOM 3345 C CA . ARG A 1 445 ? -20.229 -10.110 17.699 1.00 97.88 445 ARG A CA 1
ATOM 3346 C C . ARG A 1 445 ? -19.911 -9.777 16.251 1.00 97.88 445 ARG A C 1
ATOM 3348 O O . ARG A 1 445 ? -20.524 -8.868 15.695 1.00 97.88 445 ARG A O 1
ATOM 3355 N N . LEU A 1 446 ? -18.995 -10.529 15.647 1.00 98.31 446 LEU A N 1
ATOM 3356 C CA . LEU A 1 446 ? -18.730 -10.453 14.213 1.00 98.31 446 LEU A CA 1
ATOM 3357 C C . LEU A 1 446 ? -19.997 -10.857 13.438 1.00 98.31 446 LEU A C 1
ATOM 3359 O O . LEU A 1 446 ? -20.572 -11.919 13.684 1.00 98.31 446 LEU A O 1
ATOM 3363 N N . GLU A 1 447 ? -20.465 -9.979 12.556 1.00 97.06 447 GLU A N 1
ATOM 3364 C CA . GLU A 1 447 ? -21.644 -10.194 11.712 1.00 97.06 447 GLU A CA 1
ATOM 3365 C C . GLU A 1 447 ? -21.234 -10.727 10.339 1.00 97.06 447 GLU A C 1
ATOM 3367 O O . GLU A 1 447 ? -21.827 -11.685 9.847 1.00 97.06 447 GLU A O 1
ATOM 3372 N N . ARG A 1 448 ? -20.209 -10.122 9.729 1.00 96.81 448 ARG A N 1
ATOM 3373 C CA . ARG A 1 448 ? -19.691 -10.518 8.416 1.00 96.81 448 ARG A CA 1
ATOM 3374 C C . ARG A 1 448 ? -18.275 -10.006 8.181 1.00 96.81 448 ARG A C 1
ATOM 3376 O O . ARG A 1 448 ? -17.864 -9.000 8.759 1.00 96.81 448 ARG A O 1
ATOM 3383 N N . VAL A 1 449 ? -17.585 -10.665 7.257 1.00 97.62 449 VAL A N 1
ATOM 3384 C CA . VAL A 1 449 ? -16.294 -10.243 6.707 1.00 97.62 449 VAL A CA 1
ATOM 3385 C C . VAL A 1 449 ? -16.465 -10.000 5.213 1.00 97.62 449 VAL A C 1
ATOM 3387 O O . VAL A 1 449 ? -17.081 -10.807 4.518 1.00 97.62 449 VAL A O 1
ATOM 3390 N N . VAL A 1 450 ? -15.965 -8.867 4.728 1.00 96.50 450 VAL A N 1
ATOM 3391 C CA . VAL A 1 450 ? -15.954 -8.519 3.302 1.00 96.50 450 VAL A CA 1
ATOM 3392 C C . VAL A 1 450 ? -14.518 -8.362 2.833 1.00 96.50 450 VAL A C 1
ATOM 3394 O O . VAL A 1 450 ? -13.709 -7.738 3.521 1.00 96.50 450 VAL A O 1
ATOM 3397 N N . ASP A 1 451 ? -14.213 -8.890 1.651 1.00 94.12 451 ASP A N 1
ATOM 3398 C CA . ASP A 1 451 ? -12.909 -8.698 1.023 1.00 94.12 451 ASP A CA 1
ATOM 3399 C C . ASP A 1 451 ? -12.676 -7.218 0.699 1.00 94.12 451 ASP A C 1
ATOM 3401 O O . ASP A 1 451 ? -13.507 -6.548 0.081 1.00 94.12 451 ASP A O 1
ATOM 3405 N N . GLY A 1 452 ? -11.528 -6.708 1.133 1.00 91.88 452 GLY A N 1
ATOM 3406 C CA . GLY A 1 452 ? -11.095 -5.339 0.913 1.00 91.88 452 GLY A CA 1
ATOM 3407 C C . GLY A 1 452 ? -9.982 -5.224 -0.131 1.00 91.88 452 GLY A C 1
ATOM 3408 O O . GLY A 1 452 ? -9.414 -6.215 -0.601 1.00 91.88 452 GLY A O 1
ATOM 3409 N N . PRO A 1 453 ? -9.623 -3.989 -0.513 1.00 89.75 453 PRO A N 1
ATOM 3410 C CA . PRO A 1 453 ? -8.492 -3.745 -1.400 1.00 89.75 453 PRO A CA 1
ATOM 3411 C C . PRO A 1 453 ? -7.163 -4.131 -0.739 1.00 89.75 453 PRO A C 1
ATOM 3413 O O . PRO A 1 453 ? -7.038 -4.153 0.484 1.00 89.75 453 PRO A O 1
ATOM 3416 N N . ALA A 1 454 ? -6.142 -4.394 -1.559 1.00 85.56 454 ALA A N 1
ATOM 3417 C CA . ALA A 1 454 ? -4.757 -4.595 -1.113 1.00 85.56 454 ALA A CA 1
ATOM 3418 C C . ALA A 1 454 ? -4.560 -5.673 -0.015 1.00 85.56 454 ALA A C 1
ATOM 3420 O O . ALA A 1 454 ? -3.621 -5.594 0.782 1.00 85.56 454 ALA A O 1
ATOM 3421 N N . GLY A 1 455 ? -5.423 -6.697 0.009 1.00 87.75 455 GLY A N 1
ATOM 3422 C CA . GLY A 1 455 ? -5.380 -7.784 0.995 1.00 87.75 455 GLY A CA 1
ATOM 3423 C C . GLY A 1 455 ? -5.893 -7.393 2.383 1.00 87.75 455 GLY A C 1
ATOM 3424 O O . GLY A 1 455 ? -5.560 -8.061 3.358 1.00 87.75 455 GLY A O 1
ATOM 3425 N N . SER A 1 456 ? -6.643 -6.293 2.489 1.00 93.81 456 SER A N 1
ATOM 3426 C CA . SER A 1 456 ? -7.426 -5.974 3.685 1.00 93.81 456 SER A CA 1
ATOM 3427 C C . SER A 1 456 ? -8.750 -6.744 3.702 1.00 93.81 456 SER A C 1
ATOM 3429 O O . SER A 1 456 ? -9.219 -7.246 2.681 1.00 93.81 456 SER A O 1
ATOM 3431 N N . SER A 1 457 ? -9.365 -6.806 4.873 1.00 96.75 457 SER A N 1
ATOM 3432 C CA . SER A 1 457 ? -10.700 -7.328 5.117 1.00 96.75 457 SER A CA 1
ATOM 3433 C C . SER A 1 457 ? -11.472 -6.323 5.962 1.00 96.75 457 SER A C 1
ATOM 3435 O O . SER A 1 457 ? -10.924 -5.686 6.863 1.00 96.75 457 SER A O 1
ATOM 3437 N N . LEU A 1 458 ? -12.755 -6.185 5.659 1.00 98.12 458 LEU A N 1
ATOM 3438 C CA . LEU A 1 458 ? -13.681 -5.299 6.341 1.00 98.12 458 LEU A CA 1
ATOM 3439 C C . LEU A 1 458 ? -14.562 -6.156 7.253 1.00 98.12 458 LEU A C 1
ATOM 3441 O O . LEU A 1 458 ? -15.464 -6.851 6.779 1.00 98.12 458 LEU A O 1
ATOM 3445 N N . LEU A 1 459 ? -14.269 -6.140 8.553 1.00 98.50 459 LEU A N 1
ATOM 3446 C CA . LEU A 1 459 ? -14.974 -6.923 9.563 1.00 98.50 459 LEU A CA 1
ATOM 3447 C C . LEU A 1 459 ? -16.053 -6.060 10.214 1.00 98.50 459 LEU A C 1
ATOM 3449 O O . LEU A 1 459 ? -15.759 -5.142 10.981 1.00 98.50 459 LEU A O 1
ATOM 3453 N N . GLU A 1 460 ? -17.312 -6.360 9.914 1.00 98.31 460 GLU A N 1
ATOM 3454 C CA . GLU A 1 460 ? -18.453 -5.693 10.531 1.00 98.31 460 GLU A CA 1
ATOM 3455 C C . GLU A 1 460 ? -18.863 -6.439 11.795 1.00 98.31 460 GLU A C 1
ATOM 3457 O O . GLU A 1 460 ? -19.187 -7.627 11.748 1.00 98.31 460 GLU A O 1
ATOM 3462 N N . ALA A 1 461 ? -18.897 -5.735 12.920 1.00 98.31 461 ALA A N 1
ATOM 3463 C CA . ALA A 1 461 ? -19.342 -6.278 14.190 1.00 98.31 461 ALA A CA 1
ATOM 3464 C C . ALA A 1 461 ? -20.482 -5.453 14.780 1.00 98.31 461 ALA A C 1
ATOM 3466 O O . ALA A 1 461 ? -20.565 -4.237 14.614 1.00 98.31 461 ALA A O 1
ATOM 3467 N N . VAL A 1 462 ? -21.360 -6.124 15.513 1.00 97.75 462 VAL A N 1
ATOM 3468 C CA . VAL A 1 462 ? -22.513 -5.512 16.172 1.00 97.75 462 VAL A CA 1
ATOM 3469 C C . VAL A 1 462 ? -22.481 -5.793 17.671 1.00 97.75 462 VAL A C 1
ATOM 3471 O O . VAL A 1 462 ? -21.918 -6.800 18.093 1.00 97.75 462 VAL A O 1
ATOM 3474 N N . PRO A 1 463 ? -23.107 -4.943 18.494 1.00 96.75 463 PRO A N 1
ATOM 3475 C CA . PRO A 1 463 ? -23.477 -5.252 19.872 1.00 96.75 463 PRO A CA 1
ATOM 3476 C C . PRO A 1 463 ? -23.936 -6.705 20.082 1.00 96.75 463 PRO A C 1
ATOM 3478 O O . PRO A 1 463 ? -24.924 -7.119 19.466 1.00 96.75 463 PRO A O 1
ATOM 3481 N N . ASP A 1 464 ? -23.274 -7.478 20.958 1.00 90.12 464 ASP A N 1
ATOM 3482 C CA . ASP A 1 464 ? -23.814 -8.792 21.333 1.00 90.12 464 ASP A CA 1
ATOM 3483 C C . ASP A 1 464 ? -25.116 -8.579 22.125 1.00 90.12 464 ASP A C 1
ATOM 3485 O O . ASP A 1 464 ? -25.193 -7.736 23.021 1.00 90.12 464 ASP A O 1
ATOM 3489 N N . ARG A 1 465 ? -26.172 -9.300 21.737 1.00 73.38 465 ARG A N 1
ATOM 3490 C CA . ARG A 1 465 ? -27.533 -9.153 22.287 1.00 73.38 465 ARG A CA 1
ATOM 3491 C C . ARG A 1 465 ? -27.799 -10.101 23.455 1.00 73.38 465 ARG A C 1
ATOM 3493 O O . ARG A 1 465 ? -28.956 -10.254 23.849 1.00 73.38 465 ARG A O 1
ATOM 3500 N N . ARG A 1 466 ? -26.776 -10.785 23.974 1.00 56.56 466 ARG A N 1
ATOM 3501 C CA . ARG A 1 466 ? -26.966 -11.672 25.123 1.00 56.56 466 ARG A CA 1
ATOM 3502 C C . ARG A 1 466 ? -27.302 -10.834 26.367 1.00 56.56 466 ARG A C 1
ATOM 3504 O O . ARG A 1 466 ? -26.592 -9.860 26.614 1.00 56.56 466 ARG A O 1
ATOM 3511 N N . PRO A 1 467 ? -28.401 -11.166 27.067 1.00 43.44 467 PRO A N 1
ATOM 3512 C CA . PRO A 1 467 ? -28.855 -10.447 28.254 1.00 43.44 467 PRO A CA 1
ATOM 3513 C C . PRO A 1 467 ? -27.881 -10.553 29.427 1.00 43.44 467 PRO A C 1
ATOM 3515 O O . PRO A 1 467 ? -27.115 -11.546 29.477 1.00 43.44 467 PRO A O 1
#